Protein AF-0000000087526993 (afdb_homodimer)

pLDDT: mean 93.32, std 12.91, range [19.27, 98.94]

Sequence (686 aa):
MKPIAVTMGCPVGVGPEIILRLFENLEDKTVFPPVVLGDLAVLSRTAEQLRSQVEPVPWHLGNEIRPGTVPVMALSRLNAKALQWGKPTRETSVAMAEYIRAAVRHTQSGDFAAMVTCPISKKALNNAGVHFPGHTEMLAHLTETVHYRMMLAGPRLRVVLVTIHEPLAKISKLLTIAEIQDCIKMTAKSLRKDFSISSPRIAVAALNPHAGEQGMFGQEEIEIIQPALDQYEQGDCEAEISGPWPPDTIFYKAANGEFDAVICMYHDQGLIPFKLLHFQDGVNVTLGLPIVRTSVDHGTAYDIAGQGKANSTSLEAAWQMAAQIAKNRTGVHRHGKRYAGCLMKPIAVTMGCPVGVGPEIILRLFENLEDKTVFPPVVLGDLAVLSRTAEQLRSQVEPVPWHLGNEIRPGTVPVMALSRLNAKALQWGKPTRETSVAMAEYIRAAVRHTQSGDFAAMVTCPISKKALNNAGVHFPGHTEMLAHLTETVHYRMMLAGPRLRVVLVTIHEPLAKISKLLTIAEIQDCIKMTAKSLRKDFSISSPRIAVAALNPHAGEQGMFGQEEIEIIQPALDQYEQGDCEAEISGPWPPDTIFYKAANGEFDAVICMYHDQGLIPFKLLHFQDGVNVTLGLPIVRTSVDHGTAYDIAGQGKANSTSLEAAWQMAAQIAKNRTGVHRHGKRYAGCL

Secondary structure (DSSP, 8-state):
---EEEE---TTSSHHHHHHHHHHH--S--SS-EEEEE-HHHHHHHHHHHT-SSEEEE--TTPPPPTTEEEEEE-----GGG--TT---HHHHHHHHHHHHHHHHHHHTTSSSEEEE----HHHHHHTT---SSHHHHHHHHTT-S--EEEEE-SS-EEEESS-S--GGGHHHH--HHHHHHHHHHHHHHHHHTT--SS-EEEEE-SSGGGGGTTTT-SHIIIIIHHHHHHHHHS--SSEEEEEEPHHHHHHHHHTTS-SEEEESSHHHHHHHHHHHHTTT-EEEEES-SS-EEEESS---GGGTTTT----HHHHHHHHHHHHHHHHHHT------------/---EEEE---TTSSHHHHHHHHHHS--S--SS-EEEEE-HHHHHHHHHHHT-SSEEEE--TTPPPPTTEEEEEE-----GGG--TT---HHHHHHHHHHHHHHHHHHHTTSSSEEEE----HHHHHHTT---SSHHHHHHHHTT-S--EEEEE-SS-EEEESS-S--GGGHHHH--HHHHHHHHHHHHHHHHHTT--SS-EEEEE-SSGGGGGTTTT-SHIIIIIHHHHHHHHHS--SSEEEEEEPHHHHHHHHHTTS-SEEEESSHHHHHHHHHHHHTTT-EEEEES-SS-EEE-SS---GGGTTTT----HHHHHHHHHHHHHHHHHHT------------

Foldseek 3Di:
DAAEEEEQAQLQFCSLVLLLVLLLPDDQDDPHHYAYEAAQVSNQVLCVLLVGQAHEDEDDQPDDDDRRYHYYPHPDYDPNVPDHRLDGDLRRLVRSLVSLLVSLVCQVVVNHLFYEYEFYDQVSNVVNPNHDNDSQRSSCVSQVFDDKWKWKDDPQAIEIELEEPDDPVCLLVSAALVSLLVRQVLVLVCCCQQVVDQAFEEEEEADFAVNCVPVVGHCCSPPGVVVSVVVQVVDPHSYHYDDNDGLVCVLVCRSVPVGPHYYHSYHCSRVVSSCVVQVQAMKMWMTRGPHTYIYFPDHRPSVCGSVSPDRNNNVSNRSVSSSSSSCSNVPPPPPDDPPPDDD/DAAEEEEQAQLQFCSLVLLLVLLLPDDQDDPHHYAYEAAQVSNQVLCVLLVGQAHEDEDDQPDDDDRRYHYYPHPDYDPNVPDHHLDGDLRRLVRSLVSLLVSLVCQVVVNHLFYEYEFYDQVSNVVNPNHDNDSQRSSCVSQVFDDKWKWKDDPQAIEIELEEPDDPVCLLVSAALVSLLVRQVLVLVCCCQQVVDQAFEEEEEADFAVNCVPVVGHCCSVPGVVVSVVVQVVDPHSYHYDDNDGLVCVLVCRSVPVGPHYYHSYHCSRVVSSCVVQVQAMKMWMTRGPHTYIYFPDHRPSVCRSVSPDRNNNVSNRSVSSSSRSCSNVPPPPPPDPPPPDD

InterPro domains:
  IPR005255 PdxA family [PF04166] (33-322)
  IPR005255 PdxA family [PTHR30004] (2-330)
  IPR005255 PdxA family [TIGR00557] (3-326)
  IPR037510 4-hydroxythreonine-4-phosphate dehydrogenase [MF_00536] (1-329)

Solvent-accessible surface area (backbone atoms only — not comparable to full-atom values): 35519 Å² total; per-residue (Å²): 112,49,32,25,32,30,25,33,22,24,74,32,22,35,24,49,58,30,50,53,48,39,59,66,70,51,67,84,87,56,71,51,44,71,32,33,26,31,41,55,52,46,41,42,50,51,28,60,75,66,67,50,91,43,45,67,38,86,41,56,93,85,58,83,83,61,81,65,45,38,42,23,38,60,77,46,87,66,64,46,87,75,58,47,65,46,52,78,46,58,68,42,26,52,40,31,52,46,25,51,53,50,46,51,53,37,30,72,74,57,66,17,52,18,34,28,42,39,28,58,54,47,67,49,23,41,76,50,70,46,86,44,90,38,69,66,56,43,50,28,60,77,66,71,41,87,63,68,40,52,28,42,41,40,100,51,48,31,32,34,40,64,34,56,88,51,28,56,65,48,46,70,78,71,61,43,40,67,53,50,40,50,46,52,52,52,48,33,50,40,36,35,45,39,66,63,34,86,75,34,32,36,36,32,42,23,81,19,55,66,33,5,58,89,48,77,16,33,50,56,37,71,74,29,51,42,51,25,52,53,55,46,68,72,47,91,60,66,41,49,73,48,66,62,30,32,48,37,54,45,59,41,45,25,50,71,63,74,30,68,30,34,40,20,58,34,41,54,73,36,36,25,50,44,29,52,76,27,68,58,46,22,20,33,33,52,41,68,53,100,52,50,41,22,18,38,72,61,68,30,54,40,91,47,20,86,64,81,71,75,77,32,54,14,50,47,41,13,46,52,49,36,45,48,26,40,43,44,64,67,65,71,70,81,80,73,78,79,77,80,74,87,128,114,50,33,25,32,30,26,32,24,24,74,32,20,34,23,48,59,30,49,54,49,38,58,65,70,49,67,85,86,54,72,50,45,70,32,32,26,29,41,56,51,46,40,41,52,50,27,60,74,66,66,49,90,43,44,68,38,86,42,54,93,87,58,82,82,59,81,65,46,38,41,22,37,62,75,43,86,67,64,46,86,75,58,46,64,44,52,80,45,58,67,43,25,52,39,31,52,48,24,52,54,49,45,52,53,36,30,71,72,58,65,18,53,18,35,29,39,40,30,58,52,48,67,50,24,41,76,52,69,45,85,45,88,37,70,66,57,42,51,26,59,77,66,72,41,87,63,68,39,51,29,43,39,41,98,51,47,30,33,34,40,62,33,57,88,51,28,56,64,47,46,69,78,69,61,43,38,66,53,50,38,51,47,51,52,54,48,33,52,40,37,34,44,40,65,62,33,87,74,33,33,35,35,33,41,23,80,19,55,66,33,5,59,91,47,76,15,33,49,56,37,72,73,29,52,42,52,24,51,54,55,46,69,72,46,91,61,66,44,50,73,49,67,60,29,33,46,38,54,45,58,40,46,26,49,70,64,73,31,68,30,34,40,21,59,34,42,53,73,37,36,25,50,44,31,51,76,27,67,58,46,22,18,35,34,52,41,68,54,99,54,51,41,22,18,40,71,61,68,30,53,40,89,48,20,86,65,81,70,75,78,32,54,14,50,47,41,12,48,52,48,36,45,48,27,40,43,46,64,66,65,72,70,80,81,75,78,78,76,79,68,88,122

Organism: NCBI:txid1859131

Radius of gyration: 28.94 Å; Cα contacts (8 Å, |Δi|>4): 1510; chains: 2; bounding box: 65×83×71 Å

Nearest PDB structures (foldseek):
  1yxo-assembly1_B  TM=9.383E-01  e=2.399E-37  Pseudomonas aeruginosa
  1ps6-assembly1_A  TM=9.339E-01  e=1.338E-36  Escherichia coli
  6e85-assembly1_B  TM=8.993E-01  e=4.379E-36  Klebsiella pneumoniae subsp. pneumoniae
  2hi1-assembly1_B  TM=9.091E-01  e=1.350E-35  Salmonella enterica subsp. enterica serovar Typhimurium str. LT2
  2hi1-assembly1_A  TM=9.125E-01  e=1.628E-34  Salmonella enterica subsp. enterica serovar Typhimurium str. LT2

Structure (mmCIF, N/CA/C/O backbone):
data_AF-0000000087526993-model_v1
#
loop_
_entity.id
_entity.type
_entity.pdbx_description
1 polymer '4-hydroxythreonine-4-phosphate dehydrogenase'
#
loop_
_atom_site.group_PDB
_atom_site.id
_atom_site.type_symbol
_atom_site.label_atom_id
_atom_site.label_alt_id
_atom_site.label_comp_id
_atom_site.label_asym_id
_atom_site.label_entity_id
_atom_site.label_seq_id
_atom_site.pdbx_PDB_ins_code
_atom_site.Cartn_x
_atom_site.Cartn_y
_atom_site.Cartn_z
_atom_site.occupancy
_atom_site.B_iso_or_equiv
_atom_site.auth_seq_id
_atom_site.auth_comp_id
_atom_site.auth_asym_id
_atom_site.auth_atom_id
_atom_site.pdbx_PDB_model_num
ATOM 1 N N . MET A 1 1 ? 11.656 -25 -28.328 1 79.94 1 MET A N 1
ATOM 2 C CA . MET A 1 1 ? 11.758 -24.938 -26.875 1 79.94 1 MET A CA 1
ATOM 3 C C . MET A 1 1 ? 10.617 -25.719 -26.219 1 79.94 1 MET A C 1
ATOM 5 O O . MET A 1 1 ? 9.617 -26.031 -26.859 1 79.94 1 MET A O 1
ATOM 9 N N . LYS A 1 2 ? 10.805 -26.188 -25 1 91.75 2 LYS A N 1
ATOM 10 C CA . LYS A 1 2 ? 9.852 -27.016 -24.266 1 91.75 2 LYS A CA 1
ATOM 11 C C . LYS A 1 2 ? 8.617 -26.219 -23.875 1 91.75 2 LYS A C 1
ATOM 13 O O . LYS A 1 2 ? 8.711 -25.016 -23.594 1 91.75 2 LYS A O 1
ATOM 18 N N . PRO A 1 3 ? 7.484 -26.875 -23.922 1 96.69 3 PRO A N 1
ATOM 19 C CA . PRO A 1 3 ? 6.254 -26.172 -23.547 1 96.69 3 PRO A CA 1
ATOM 20 C C . PRO A 1 3 ? 6.195 -25.828 -22.062 1 96.69 3 PRO A C 1
ATOM 22 O O . PRO A 1 3 ? 7.07 -26.234 -21.297 1 96.69 3 PRO A O 1
ATOM 25 N N . ILE A 1 4 ? 5.234 -24.984 -21.719 1 97.94 4 ILE A N 1
ATOM 26 C CA . ILE A 1 4 ? 4.949 -24.625 -20.328 1 97.94 4 ILE A CA 1
ATOM 27 C C . ILE A 1 4 ? 3.678 -25.328 -19.875 1 97.94 4 ILE A C 1
ATOM 29 O O . ILE A 1 4 ? 2.652 -25.297 -20.562 1 97.94 4 ILE A O 1
ATOM 33 N N . ALA A 1 5 ? 3.795 -26 -18.766 1 98.75 5 ALA A N 1
ATOM 34 C CA . ALA A 1 5 ? 2.643 -26.688 -18.188 1 98.75 5 ALA A CA 1
ATOM 35 C C . ALA A 1 5 ? 1.713 -25.703 -17.484 1 98.75 5 ALA A C 1
ATOM 37 O O . ALA A 1 5 ? 2.15 -24.922 -16.625 1 98.75 5 ALA A O 1
ATOM 38 N N . VAL A 1 6 ? 0.437 -25.719 -17.844 1 98.81 6 VAL A N 1
ATOM 39 C CA . VAL A 1 6 ? -0.592 -24.953 -17.156 1 98.81 6 VAL A CA 1
ATOM 40 C C . VAL A 1 6 ? -1.553 -25.891 -16.438 1 98.81 6 VAL A C 1
ATOM 42 O O . VAL A 1 6 ? -2.322 -26.609 -17.078 1 98.81 6 VAL A O 1
ATOM 45 N N . THR A 1 7 ? -1.487 -25.875 -15.133 1 98.75 7 THR A N 1
ATOM 46 C CA . THR A 1 7 ? -2.43 -26.734 -14.414 1 98.75 7 THR A CA 1
ATOM 47 C C . THR A 1 7 ? -3.809 -26.078 -14.352 1 98.75 7 THR A C 1
ATOM 49 O O . THR A 1 7 ? -3.922 -24.875 -14.078 1 98.75 7 THR A O 1
ATOM 52 N N . MET A 1 8 ? -4.773 -26.844 -14.594 1 98.5 8 MET A N 1
ATOM 53 C CA . MET A 1 8 ? -6.137 -26.344 -14.758 1 98.5 8 MET A CA 1
ATOM 54 C C . MET A 1 8 ? -6.684 -25.812 -13.438 1 98.5 8 MET A C 1
ATOM 56 O O . MET A 1 8 ? -7.582 -24.969 -13.43 1 98.5 8 MET A O 1
ATOM 60 N N . GLY A 1 9 ? -6.164 -26.25 -12.312 1 97.81 9 GLY A N 1
ATOM 61 C CA . GLY A 1 9 ? -6.75 -25.906 -11.023 1 97.81 9 GLY A CA 1
ATOM 62 C C . GLY A 1 9 ? -8.031 -26.656 -10.734 1 97.81 9 GLY A C 1
ATOM 63 O O . GLY A 1 9 ? -8.172 -27.828 -11.109 1 97.81 9 GLY A O 1
ATOM 64 N N . CYS A 1 10 ? -8.859 -26 -10.039 1 97.88 10 CYS A N 1
ATOM 65 C CA . CYS A 1 10 ? -10.133 -26.641 -9.711 1 97.88 10 CYS A CA 1
ATOM 66 C C . CYS A 1 10 ? -11.023 -26.75 -10.945 1 97.88 10 CYS A C 1
ATOM 68 O O . CYS A 1 10 ? -11.359 -25.734 -11.555 1 97.88 10 CYS A O 1
ATOM 70 N N . PRO A 1 11 ? -11.516 -27.922 -11.203 1 98.38 11 PRO A N 1
ATOM 71 C CA . PRO A 1 11 ? -12.328 -28.125 -12.406 1 98.38 11 PRO A CA 1
ATOM 72 C C . PRO A 1 11 ? -13.625 -27.312 -12.375 1 98.38 11 PRO A C 1
ATOM 74 O O . PRO A 1 11 ? -14.211 -27.047 -13.43 1 98.38 11 PRO A O 1
ATOM 77 N N . VAL A 1 12 ? -14.07 -26.984 -11.203 1 98.31 12 VAL A N 1
ATOM 78 C CA . VAL A 1 12 ? -15.367 -26.297 -11.109 1 98.31 12 VAL A CA 1
ATOM 79 C C . VAL A 1 12 ? -15.156 -24.844 -10.688 1 98.31 12 VAL A C 1
ATOM 81 O O . VAL A 1 12 ? -16.094 -24.188 -10.242 1 98.31 12 VAL A O 1
ATOM 84 N N . GLY A 1 13 ? -13.906 -24.391 -10.781 1 98.06 13 GLY A N 1
ATOM 85 C CA . GLY A 1 13 ? -13.594 -22.984 -10.594 1 98.06 13 GLY A CA 1
ATOM 86 C C . GLY A 1 13 ? -13.453 -22.234 -11.898 1 98.06 13 GLY A C 1
ATOM 87 O O . GLY A 1 13 ? -13.93 -22.688 -12.938 1 98.06 13 GLY A O 1
ATOM 88 N N . VAL A 1 14 ? -12.758 -21.062 -11.812 1 98.06 14 VAL A N 1
ATOM 89 C CA . VAL A 1 14 ? -12.641 -20.219 -12.992 1 98.06 14 VAL A CA 1
ATOM 90 C C . VAL A 1 14 ? -11.508 -20.719 -13.875 1 98.06 14 VAL A C 1
ATOM 92 O O . VAL A 1 14 ? -11.344 -20.266 -15.008 1 98.06 14 VAL A O 1
ATOM 95 N N . GLY A 1 15 ? -10.734 -21.656 -13.453 1 98.25 15 GLY A N 1
ATOM 96 C CA . GLY A 1 15 ? -9.578 -22.172 -14.164 1 98.25 15 GLY A CA 1
ATOM 97 C C . GLY A 1 15 ? -9.875 -22.516 -15.609 1 98.25 15 GLY A C 1
ATOM 98 O O . GLY A 1 15 ? -9.25 -21.969 -16.531 1 98.25 15 GLY A O 1
ATOM 99 N N . PRO A 1 16 ? -10.859 -23.344 -15.844 1 98.5 16 PRO A N 1
ATOM 100 C CA . PRO A 1 16 ? -11.211 -23.719 -17.219 1 98.5 16 PRO A CA 1
ATOM 101 C C . PRO A 1 16 ? -11.516 -22.516 -18.094 1 98.5 16 PRO A C 1
ATOM 103 O O . PRO A 1 16 ? -11.055 -22.453 -19.25 1 98.5 16 PRO A O 1
ATOM 106 N N . GLU A 1 17 ? -12.172 -21.578 -17.562 1 98.31 17 GLU A N 1
ATOM 107 C CA . GLU A 1 17 ? -12.562 -20.406 -18.328 1 98.31 17 GLU A CA 1
ATOM 108 C C . GLU A 1 17 ? -11.352 -19.562 -18.703 1 98.31 17 GLU A C 1
ATOM 110 O O . GLU A 1 17 ? -11.172 -19.203 -19.875 1 98.31 17 GLU A O 1
ATOM 115 N N . ILE A 1 18 ? -10.484 -19.281 -17.734 1 98.12 18 ILE A N 1
ATOM 116 C CA . ILE A 1 18 ? -9.375 -18.359 -18 1 98.12 18 ILE A CA 1
ATOM 117 C C . ILE A 1 18 ? -8.328 -19.047 -18.875 1 98.12 18 ILE A C 1
ATOM 119 O O . ILE A 1 18 ? -7.629 -18.391 -19.641 1 98.12 18 ILE A O 1
ATOM 123 N N . ILE A 1 19 ? -8.297 -20.297 -18.859 1 98.5 19 ILE A N 1
ATOM 124 C CA . ILE A 1 19 ? -7.395 -21.047 -19.734 1 98.5 19 ILE A CA 1
ATOM 125 C C . ILE A 1 19 ? -7.844 -20.891 -21.188 1 98.5 19 ILE A C 1
ATOM 127 O O . ILE A 1 19 ? -7.027 -20.609 -22.062 1 98.5 19 ILE A O 1
ATOM 131 N N . LEU A 1 20 ? -9.133 -21.109 -21.422 1 98.06 20 LEU A N 1
ATOM 132 C CA . LEU A 1 20 ? -9.641 -20.953 -22.766 1 98.06 20 LEU A CA 1
ATOM 133 C C . LEU A 1 20 ? -9.352 -19.547 -23.297 1 98.06 20 LEU A C 1
ATOM 135 O O . LEU A 1 20 ? -8.906 -19.391 -24.438 1 98.06 20 LEU A O 1
ATOM 139 N N . ARG A 1 21 ? -9.508 -18.609 -22.438 1 97.56 21 ARG A N 1
ATOM 140 C CA . ARG A 1 21 ? -9.258 -17.234 -22.828 1 97.56 21 ARG A CA 1
ATOM 141 C C . ARG A 1 21 ? -7.781 -17 -23.125 1 97.56 21 ARG A C 1
ATOM 143 O O . ARG A 1 21 ? -7.434 -16.266 -24.047 1 97.56 21 ARG A O 1
ATOM 150 N N . LEU A 1 22 ? -6.934 -17.578 -22.281 1 97.12 22 LEU A N 1
ATOM 151 C CA . LEU A 1 22 ? -5.5 -17.516 -22.547 1 97.12 22 LEU A CA 1
ATOM 152 C C . LEU A 1 22 ? -5.188 -17.984 -23.969 1 97.12 22 LEU A C 1
ATOM 154 O O . LEU A 1 22 ? -4.492 -17.297 -24.703 1 97.12 22 LEU A O 1
ATOM 158 N N . PHE A 1 23 ? -5.734 -19.047 -24.406 1 96.94 23 PHE A N 1
ATOM 159 C CA . PHE A 1 23 ? -5.438 -19.641 -25.703 1 96.94 23 PHE A CA 1
ATOM 160 C C . PHE A 1 23 ? -6.066 -18.828 -26.828 1 96.94 23 PHE A C 1
ATOM 162 O O . PHE A 1 23 ? -5.535 -18.781 -27.938 1 96.94 23 PHE A O 1
ATOM 169 N N . GLU A 1 24 ? -7.191 -18.234 -26.531 1 95.81 24 GLU A N 1
ATOM 170 C CA . GLU A 1 24 ? -7.816 -17.375 -27.516 1 95.81 24 GLU A CA 1
ATOM 171 C C . GLU A 1 24 ? -6.938 -16.156 -27.812 1 95.81 24 GLU A C 1
ATOM 173 O O . GLU A 1 24 ? -6.945 -15.633 -28.938 1 95.81 24 GLU A O 1
ATOM 178 N N . ASN A 1 25 ? -6.223 -15.75 -26.812 1 93.5 25 ASN A N 1
ATOM 179 C CA . ASN A 1 25 ? -5.434 -14.531 -26.922 1 93.5 25 ASN A CA 1
ATOM 180 C C . ASN A 1 25 ? -3.986 -14.836 -27.297 1 93.5 25 ASN A C 1
ATOM 182 O O . ASN A 1 25 ? -3.184 -13.914 -27.484 1 93.5 25 ASN A O 1
ATOM 186 N N . LEU A 1 26 ? -3.668 -16.062 -27.406 1 90.62 26 LEU A N 1
ATOM 187 C CA . LEU A 1 26 ? -2.299 -16.484 -27.688 1 90.62 26 LEU A CA 1
ATOM 188 C C . LEU A 1 26 ? -1.948 -16.219 -29.156 1 90.62 26 LEU A C 1
ATOM 190 O O . LEU A 1 26 ? -2.764 -16.469 -30.047 1 90.62 26 LEU A O 1
ATOM 194 N N . GLU A 1 27 ? -0.757 -15.688 -29.328 1 81.69 27 GLU A N 1
ATOM 195 C CA . GLU A 1 27 ? -0.255 -15.562 -30.688 1 81.69 27 GLU A CA 1
ATOM 196 C C . GLU A 1 27 ? 0.168 -16.922 -31.25 1 81.69 27 GLU A C 1
ATOM 198 O O . GLU A 1 27 ? 0.613 -17.797 -30.5 1 81.69 27 GLU A O 1
ATOM 203 N N . ASP A 1 28 ? 0.085 -17.141 -32.531 1 72.31 28 ASP A N 1
ATOM 204 C CA . ASP A 1 28 ? 0.332 -18.406 -33.219 1 72.31 28 ASP A CA 1
ATOM 205 C C . ASP A 1 28 ? 1.771 -18.875 -33 1 72.31 28 ASP A C 1
ATOM 207 O O . ASP A 1 28 ? 2.016 -20.062 -32.75 1 72.31 28 ASP A O 1
ATOM 211 N N . LYS A 1 29 ? 2.719 -17.969 -33.031 1 74.5 29 LYS A N 1
ATOM 212 C CA . LYS A 1 29 ? 4.105 -18.406 -32.906 1 74.5 29 LYS A CA 1
ATOM 213 C C . LYS A 1 29 ? 4.695 -18.016 -31.562 1 74.5 29 LYS A C 1
ATOM 215 O O . LYS A 1 29 ? 5.008 -16.844 -31.344 1 74.5 29 LYS A O 1
ATOM 220 N N . THR A 1 30 ? 4.461 -19 -30.609 1 81.12 30 THR A N 1
ATOM 221 C CA . THR A 1 30 ? 5.09 -18.75 -29.312 1 81.12 30 THR A CA 1
ATOM 222 C C . THR A 1 30 ? 6.227 -19.734 -29.062 1 81.12 30 THR A C 1
ATOM 224 O O . THR A 1 30 ? 6.145 -20.906 -29.469 1 81.12 30 THR A O 1
ATOM 227 N N . VAL A 1 31 ? 7.301 -19.234 -28.469 1 84.81 31 VAL A N 1
ATOM 228 C CA . VAL A 1 31 ? 8.5 -20.031 -28.219 1 84.81 31 VAL A CA 1
ATOM 229 C C . VAL A 1 31 ? 8.227 -21.062 -27.125 1 84.81 31 VAL A C 1
ATOM 231 O O . VAL A 1 31 ? 8.75 -22.172 -27.172 1 84.81 31 VAL A O 1
ATOM 234 N N . PHE A 1 32 ? 7.324 -20.688 -26.203 1 93.06 32 PHE A N 1
ATOM 235 C CA . PHE A 1 32 ? 6.961 -21.562 -25.094 1 93.06 32 PHE A CA 1
ATOM 236 C C . PHE A 1 32 ? 5.457 -21.812 -25.062 1 93.06 32 PHE A C 1
ATOM 238 O O . PHE A 1 32 ? 4.75 -21.234 -24.234 1 93.06 32 PHE A O 1
ATOM 245 N N . PRO A 1 33 ? 4.941 -22.688 -25.906 1 95.31 33 PRO A N 1
ATOM 246 C CA . PRO A 1 33 ? 3.49 -22.891 -25.938 1 95.31 33 PRO A CA 1
ATOM 247 C C . PRO A 1 33 ? 2.957 -23.516 -24.641 1 95.31 33 PRO A C 1
ATOM 249 O O . PRO A 1 33 ? 3.611 -24.375 -24.047 1 95.31 33 PRO A O 1
ATOM 252 N N . PRO A 1 34 ? 1.787 -23.062 -24.25 1 97.44 34 PRO A N 1
ATOM 253 C CA . PRO A 1 34 ? 1.174 -23.672 -23.062 1 97.44 34 PRO A CA 1
ATOM 254 C C . PRO A 1 34 ? 0.505 -25.016 -23.359 1 97.44 34 PRO A C 1
ATOM 256 O O . PRO A 1 34 ? -0.069 -25.188 -24.438 1 97.44 34 PRO A O 1
ATOM 259 N N . VAL A 1 35 ? 0.651 -25.906 -22.469 1 98.25 35 VAL A N 1
ATOM 260 C CA . VAL A 1 35 ? -0.072 -27.172 -22.469 1 98.25 35 VAL A CA 1
ATOM 261 C C . VAL A 1 35 ? -0.827 -27.328 -21.141 1 98.25 35 VAL A C 1
ATOM 263 O O . VAL A 1 35 ? -0.255 -27.141 -20.062 1 98.25 35 VAL A O 1
ATOM 266 N N . VAL A 1 36 ? -2.092 -27.688 -21.297 1 98.81 36 VAL A N 1
ATOM 267 C CA . VAL A 1 36 ? -2.924 -27.766 -20.109 1 98.81 36 VAL A CA 1
ATOM 268 C C . VAL A 1 36 ? -2.828 -29.172 -19.5 1 98.81 36 VAL A C 1
ATOM 270 O O . VAL A 1 36 ? -2.949 -30.172 -20.219 1 98.81 36 VAL A O 1
ATOM 273 N N . LEU A 1 37 ? -2.457 -29.234 -18.281 1 98.88 37 LEU A N 1
ATOM 274 C CA . LEU A 1 37 ? -2.639 -30.453 -17.484 1 98.88 37 LEU A CA 1
ATOM 275 C C . LEU A 1 37 ? -3.955 -30.406 -16.719 1 98.88 37 LEU A C 1
ATOM 277 O O . LEU A 1 37 ? -4.102 -29.641 -15.773 1 98.88 37 LEU A O 1
ATOM 281 N N . GLY A 1 38 ? -4.906 -31.156 -17.172 1 98.75 38 GLY A N 1
ATOM 282 C CA . GLY A 1 38 ? -6.25 -31.047 -16.625 1 98.75 38 GLY A CA 1
ATOM 283 C C . GLY A 1 38 ? -7.199 -32.125 -17.141 1 98.75 38 GLY A C 1
ATOM 284 O O . GLY A 1 38 ? -6.824 -33.281 -17.25 1 98.75 38 GLY A O 1
ATOM 285 N N . ASP A 1 39 ? -8.453 -31.688 -17.312 1 98.81 39 ASP A N 1
ATOM 286 C CA . ASP A 1 39 ? -9.516 -32.594 -17.75 1 98.81 39 ASP A CA 1
ATOM 287 C C . ASP A 1 39 ? -10.109 -32.156 -19.078 1 98.81 39 ASP A C 1
ATOM 289 O O . ASP A 1 39 ? -10.648 -31.047 -19.188 1 98.81 39 ASP A O 1
ATOM 293 N N . LEU A 1 40 ? -10.047 -33.094 -20.016 1 98.62 40 LEU A N 1
ATOM 294 C CA . LEU A 1 40 ? -10.469 -32.75 -21.375 1 98.62 40 LEU A CA 1
ATOM 295 C C . LEU A 1 40 ? -11.969 -32.5 -21.422 1 98.62 40 LEU A C 1
ATOM 297 O O . LEU A 1 40 ? -12.414 -31.547 -22.078 1 98.62 40 LEU A O 1
ATOM 301 N N . ALA A 1 41 ? -12.734 -33.25 -20.734 1 98.56 41 ALA A N 1
ATOM 302 C CA . ALA A 1 41 ? -14.195 -33.125 -20.781 1 98.56 41 ALA A CA 1
ATOM 303 C C . ALA A 1 41 ? -14.648 -31.812 -20.156 1 98.56 41 ALA A C 1
ATOM 305 O O . ALA A 1 41 ? -15.555 -31.156 -20.688 1 98.56 41 ALA A O 1
ATOM 306 N N . VAL A 1 42 ? -14 -31.469 -19.125 1 98.62 42 VAL A N 1
ATOM 307 C CA . VAL A 1 42 ? -14.359 -30.219 -18.453 1 98.62 42 VAL A CA 1
ATOM 308 C C . VAL A 1 42 ? -14.039 -29.031 -19.344 1 98.62 42 VAL A C 1
ATOM 310 O O . VAL A 1 42 ? -14.859 -28.125 -19.5 1 98.62 42 VAL A O 1
ATOM 313 N N . LEU A 1 43 ? -12.898 -29.016 -19.953 1 98.69 43 LEU A N 1
ATOM 314 C CA . LEU A 1 43 ? -12.516 -27.922 -20.844 1 98.69 43 LEU A CA 1
ATOM 315 C C . LEU A 1 43 ? -13.422 -27.875 -22.062 1 98.69 43 LEU A C 1
ATOM 317 O O . LEU A 1 43 ? -13.805 -26.781 -22.5 1 98.69 43 LEU A O 1
ATOM 321 N N . SER A 1 44 ? -13.812 -29 -22.578 1 98.25 44 SER A N 1
ATOM 322 C CA . SER A 1 44 ? -14.695 -29.047 -23.734 1 98.25 44 SER A CA 1
ATOM 323 C C . SER A 1 44 ? -16.078 -28.5 -23.406 1 98.25 44 SER A C 1
ATOM 325 O O . SER A 1 44 ? -16.656 -27.734 -24.172 1 98.25 44 SER A O 1
ATOM 327 N N . ARG A 1 45 ? -16.531 -28.891 -22.297 1 97.88 45 ARG A N 1
ATOM 328 C CA . ARG A 1 45 ? -17.812 -28.359 -21.859 1 97.88 45 ARG A CA 1
ATOM 329 C C . ARG A 1 45 ? -17.766 -26.844 -21.719 1 97.88 45 ARG A C 1
ATOM 331 O O . ARG A 1 45 ? -18.688 -26.141 -22.141 1 97.88 45 ARG A O 1
ATOM 338 N N . THR A 1 46 ? -16.719 -26.422 -21.094 1 98.12 46 THR A N 1
ATOM 339 C CA . THR A 1 46 ? -16.547 -24.984 -20.891 1 98.12 46 THR A CA 1
ATOM 340 C C . THR A 1 46 ? -16.453 -24.25 -22.219 1 98.12 46 THR A C 1
ATOM 342 O O . THR A 1 46 ? -17.062 -23.188 -22.391 1 98.12 46 THR A O 1
ATOM 345 N N . ALA A 1 47 ? -15.75 -24.781 -23.172 1 98 47 ALA A N 1
ATOM 346 C CA . ALA A 1 47 ? -15.609 -24.203 -24.5 1 98 47 ALA A CA 1
ATOM 347 C C . ALA A 1 47 ? -16.969 -24.078 -25.188 1 98 47 ALA A C 1
ATOM 349 O O . ALA A 1 47 ? -17.266 -23.047 -25.812 1 98 47 ALA A O 1
ATOM 350 N N . GLU A 1 48 ? -17.734 -25.078 -25.031 1 97.19 48 GLU A N 1
ATOM 351 C CA . GLU A 1 48 ? -19.062 -25.078 -25.625 1 97.19 48 GLU A CA 1
ATOM 352 C C . GLU A 1 48 ? -19.953 -24.016 -24.984 1 97.19 48 GLU A C 1
ATOM 354 O O . GLU A 1 48 ? -20.625 -23.25 -25.688 1 97.19 48 GLU A O 1
ATOM 359 N N . GLN A 1 49 ? -19.906 -23.969 -23.766 1 96.44 49 GLN A N 1
ATOM 360 C CA . GLN A 1 49 ? -20.734 -23.047 -23.016 1 96.44 49 GLN A CA 1
ATOM 361 C C . GLN A 1 49 ? -20.375 -21.594 -23.328 1 96.44 49 GLN A C 1
ATOM 363 O O . GLN A 1 49 ? -21.266 -20.734 -23.422 1 96.44 49 GLN A O 1
ATOM 368 N N . LEU A 1 50 ? -19.141 -21.391 -23.516 1 96.44 50 LEU A N 1
ATOM 369 C CA . LEU A 1 50 ? -18.672 -20.016 -23.719 1 96.44 50 LEU A CA 1
ATOM 370 C C . LEU A 1 50 ? -18.594 -19.703 -25.219 1 96.44 50 LEU A C 1
ATOM 372 O O . LEU A 1 50 ? -18.234 -18.578 -25.594 1 96.44 50 LEU A O 1
ATOM 376 N N . ARG A 1 51 ? -18.906 -20.625 -26.047 1 96.69 51 ARG A N 1
ATOM 377 C CA . ARG A 1 51 ? -18.766 -20.469 -27.5 1 96.69 51 ARG A CA 1
ATOM 378 C C . ARG A 1 51 ? -17.344 -20.047 -27.859 1 96.69 51 ARG A C 1
ATOM 380 O O . ARG A 1 51 ? -17.156 -19.078 -28.609 1 96.69 51 ARG A O 1
ATOM 387 N N . SER A 1 52 ? -16.422 -20.828 -27.312 1 96.5 52 SER A N 1
ATOM 388 C CA . SER A 1 52 ? -15.016 -20.516 -27.5 1 96.5 52 SER A CA 1
ATOM 389 C C . SER A 1 52 ? -14.586 -20.734 -28.953 1 96.5 52 SER A C 1
ATOM 391 O O . SER A 1 52 ? -15.109 -21.625 -29.625 1 96.5 52 SER A O 1
ATOM 393 N N . GLN A 1 53 ? -13.531 -19.984 -29.328 1 95.31 53 GLN A N 1
ATOM 394 C CA . GLN A 1 53 ? -12.984 -20.094 -30.688 1 95.31 53 GLN A CA 1
ATOM 395 C C . GLN A 1 53 ? -11.875 -21.141 -30.734 1 95.31 53 GLN A C 1
ATOM 397 O O . GLN A 1 53 ? -11.391 -21.484 -31.828 1 95.31 53 GLN A O 1
ATOM 402 N N . VAL A 1 54 ? -11.516 -21.594 -29.594 1 96.69 54 VAL A N 1
ATOM 403 C CA . VAL A 1 54 ? -10.461 -22.594 -29.531 1 96.69 54 VAL A CA 1
ATOM 404 C C . VAL A 1 54 ? -11.047 -23.922 -29.047 1 96.69 54 VAL A C 1
ATOM 406 O O . VAL A 1 54 ? -12.047 -23.953 -28.344 1 96.69 54 VAL A O 1
ATOM 409 N N . GLU A 1 55 ? -10.352 -24.984 -29.438 1 96.88 55 GLU A N 1
ATOM 410 C CA . GLU A 1 55 ? -10.883 -26.312 -29.141 1 96.88 55 GLU A CA 1
ATOM 411 C C . GLU A 1 55 ? -9.898 -27.141 -28.312 1 96.88 55 GLU A C 1
ATOM 413 O O . GLU A 1 55 ? -8.758 -27.328 -28.719 1 96.88 55 GLU A O 1
ATOM 418 N N . PRO A 1 56 ? -10.367 -27.625 -27.156 1 98.5 56 PRO A N 1
ATOM 419 C CA . PRO A 1 56 ? -9.523 -28.562 -26.406 1 98.5 56 PRO A CA 1
ATOM 420 C C . PRO A 1 56 ? -9.312 -29.891 -27.141 1 98.5 56 PRO A C 1
ATOM 422 O O . PRO A 1 56 ? -10.273 -30.469 -27.656 1 98.5 56 PRO A O 1
ATOM 425 N N . VAL A 1 57 ? -8.039 -30.312 -27.234 1 98.44 57 VAL A N 1
ATOM 426 C CA . VAL A 1 57 ? -7.707 -31.562 -27.891 1 98.44 57 VAL A CA 1
ATOM 427 C C . VAL A 1 57 ? -6.73 -32.375 -27.031 1 98.44 57 VAL A C 1
ATOM 429 O O . VAL A 1 57 ? -5.934 -31.781 -26.297 1 98.44 57 VAL A O 1
ATOM 432 N N . PRO A 1 58 ? -6.816 -33.656 -27.141 1 98 58 PRO A N 1
ATOM 433 C CA . PRO A 1 58 ? -5.832 -34.469 -26.406 1 98 58 PRO A CA 1
ATOM 434 C C . PRO A 1 58 ? -4.402 -34.219 -26.875 1 98 58 PRO A C 1
ATOM 436 O O . PRO A 1 58 ? -4.164 -34.031 -28.062 1 98 58 PRO A O 1
ATOM 439 N N . TRP A 1 59 ? -3.521 -34.188 -25.953 1 97.75 59 TRP A N 1
ATOM 440 C CA . TRP A 1 59 ? -2.104 -34 -26.234 1 97.75 59 TRP A CA 1
ATOM 441 C C . TRP A 1 59 ? -1.244 -34.875 -25.359 1 97.75 59 TRP A C 1
ATOM 443 O O . TRP A 1 59 ? -1.547 -35.094 -24.172 1 97.75 59 TRP A O 1
ATOM 453 N N . HIS A 1 60 ? -0.213 -35.469 -25.922 1 96.75 60 HIS A N 1
ATOM 454 C CA . HIS A 1 60 ? 0.805 -36.25 -25.219 1 96.75 60 HIS A CA 1
ATOM 455 C C . HIS A 1 60 ? 2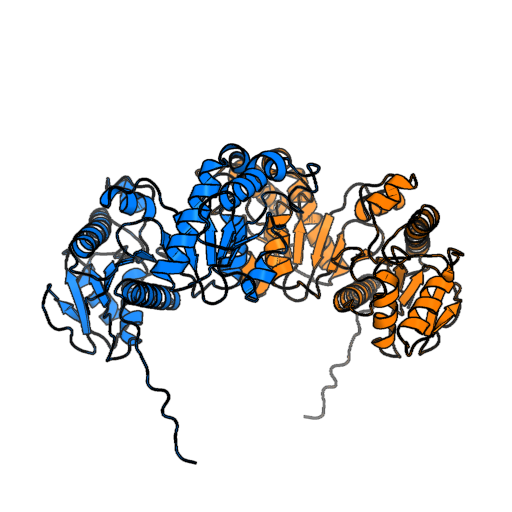.199 -35.688 -25.469 1 96.75 60 HIS A C 1
ATOM 457 O O . HIS A 1 60 ? 2.41 -34.969 -26.453 1 96.75 60 HIS A O 1
ATOM 463 N N . LEU A 1 61 ? 3.076 -36.031 -24.531 1 95.56 61 LEU A N 1
ATOM 464 C CA . LEU A 1 61 ? 4.453 -35.562 -24.688 1 95.56 61 LEU A CA 1
ATOM 465 C C . LEU A 1 61 ? 4.992 -35.938 -26.078 1 95.56 61 LEU A C 1
ATOM 467 O O . LEU A 1 61 ? 4.848 -37.062 -26.531 1 95.56 61 LEU A O 1
ATOM 471 N N . GLY A 1 62 ? 5.484 -34.969 -26.75 1 91.38 62 GLY A N 1
ATOM 472 C CA . GLY A 1 62 ? 6.082 -35.219 -28.062 1 91.38 62 GLY A CA 1
ATOM 473 C C . GLY A 1 62 ? 5.164 -34.844 -29.219 1 91.38 62 GLY A C 1
ATOM 474 O O . GLY A 1 62 ? 5.617 -34.688 -30.344 1 91.38 62 GLY A O 1
ATOM 475 N N . ASN A 1 63 ? 3.898 -34.688 -28.953 1 93.56 63 ASN A N 1
ATOM 476 C CA . ASN A 1 63 ? 2.961 -34.281 -30 1 93.56 63 ASN A CA 1
ATOM 477 C C . ASN A 1 63 ? 3.203 -32.844 -30.453 1 93.56 63 ASN A C 1
ATOM 479 O O . ASN A 1 63 ? 3.65 -32.031 -29.672 1 93.56 63 ASN A O 1
ATOM 483 N N . GLU A 1 64 ? 2.881 -32.594 -31.656 1 92 64 GLU A N 1
ATOM 484 C CA . GLU A 1 64 ? 2.865 -31.219 -32.156 1 92 64 GLU A CA 1
ATOM 485 C C . GLU A 1 64 ? 1.654 -30.469 -31.609 1 92 64 GLU A C 1
ATOM 487 O O . GLU A 1 64 ? 0.584 -31.047 -31.422 1 92 64 GLU A O 1
ATOM 492 N N . ILE A 1 65 ? 1.896 -29.281 -31.359 1 92.19 65 ILE A N 1
ATOM 493 C CA . ILE A 1 65 ? 0.807 -28.422 -30.906 1 92.19 65 ILE A CA 1
ATOM 494 C C . ILE A 1 65 ? 0.231 -27.641 -32.094 1 92.19 65 ILE A C 1
ATOM 496 O O . ILE A 1 65 ? 0.934 -26.859 -32.719 1 92.19 65 ILE A O 1
ATOM 500 N N . ARG A 1 66 ? -1.028 -27.859 -32.312 1 89.75 66 ARG A N 1
ATOM 501 C CA . ARG A 1 66 ? -1.685 -27.234 -33.469 1 89.75 66 ARG A CA 1
ATOM 502 C C . ARG A 1 66 ? -2.238 -25.859 -33.094 1 89.75 66 ARG A C 1
ATOM 504 O O . ARG A 1 66 ? -2.805 -25.672 -32 1 89.75 66 ARG A O 1
ATOM 511 N N . PRO A 1 67 ? -2.084 -24.938 -34.031 1 87.75 67 PRO A N 1
ATOM 512 C CA . PRO A 1 67 ? -2.697 -23.625 -33.812 1 87.75 67 PRO A CA 1
ATOM 513 C C . PRO A 1 67 ? -4.215 -23.703 -33.625 1 87.75 67 PRO A C 1
ATOM 515 O O . PRO A 1 67 ? -4.867 -24.531 -34.281 1 87.75 67 PRO A O 1
ATOM 518 N N . GLY A 1 68 ? -4.742 -22.859 -32.75 1 89.75 68 GLY A N 1
ATOM 519 C CA . GLY A 1 68 ? -6.184 -22.781 -32.562 1 89.75 68 GLY A CA 1
ATOM 520 C C . GLY A 1 68 ? -6.719 -23.875 -31.656 1 89.75 68 GLY A C 1
ATOM 521 O O . GLY A 1 68 ? -7.934 -23.969 -31.453 1 89.75 68 GLY A O 1
ATOM 522 N N . THR A 1 69 ? -5.848 -24.641 -31.141 1 95.38 69 THR A N 1
ATOM 523 C CA . THR A 1 69 ? -6.27 -25.703 -30.25 1 95.38 69 THR A CA 1
ATOM 524 C C . THR A 1 69 ? -5.727 -25.469 -28.844 1 95.38 69 THR A C 1
ATOM 526 O O . THR A 1 69 ? -4.82 -24.656 -28.641 1 95.38 69 THR A O 1
ATOM 529 N N . VAL A 1 70 ? -6.355 -26.141 -27.938 1 98 70 VAL A N 1
ATOM 530 C CA . VAL A 1 70 ? -5.898 -26.203 -26.547 1 98 70 VAL A CA 1
ATOM 531 C C . VAL A 1 70 ? -5.371 -27.609 -26.25 1 98 70 VAL A C 1
ATOM 533 O O . VAL A 1 70 ? -6.152 -28.516 -25.953 1 98 70 VAL A O 1
ATOM 536 N N . PRO A 1 71 ? -4.051 -27.734 -26.375 1 98.19 71 PRO A N 1
ATOM 537 C CA . PRO A 1 71 ? -3.516 -29.062 -26.047 1 98.19 71 PRO A CA 1
ATOM 538 C C . PRO A 1 71 ? -3.693 -29.422 -24.578 1 98.19 71 PRO A C 1
ATOM 540 O O . PRO A 1 71 ? -3.33 -28.641 -23.703 1 98.19 71 PRO A O 1
ATOM 543 N N . VAL A 1 72 ? -4.258 -30.656 -24.328 1 98.75 72 VAL A N 1
ATOM 544 C CA . VAL A 1 72 ? -4.582 -31.062 -22.969 1 98.75 72 VAL A CA 1
ATOM 545 C C . VAL A 1 72 ? -3.945 -32.438 -22.656 1 98.75 72 VAL A C 1
ATOM 547 O O . VAL A 1 72 ? -4.234 -33.406 -23.344 1 98.75 72 VAL A O 1
ATOM 550 N N . MET A 1 73 ? -3.012 -32.406 -21.781 1 98.62 73 MET A N 1
ATOM 551 C CA . MET A 1 73 ? -2.648 -33.656 -21.125 1 98.62 73 MET A CA 1
ATOM 552 C C . MET A 1 73 ? -3.705 -34.062 -20.109 1 98.62 73 MET A C 1
ATOM 554 O O . MET A 1 73 ? -3.74 -33.531 -19 1 98.62 73 MET A O 1
ATOM 558 N N . ALA A 1 74 ? -4.547 -35 -20.5 1 98.5 74 ALA A N 1
ATOM 559 C CA . ALA A 1 74 ? -5.68 -35.375 -19.672 1 98.5 74 ALA A CA 1
ATOM 560 C C . ALA A 1 74 ? -5.223 -36.281 -18.516 1 98.5 74 ALA A C 1
ATOM 562 O O . ALA A 1 74 ? -4.727 -37.375 -18.719 1 98.5 74 ALA A O 1
ATOM 563 N N . LEU A 1 75 ? -5.449 -35.781 -17.328 1 98.38 75 LEU A N 1
ATOM 564 C CA . LEU A 1 75 ? -4.969 -36.531 -16.156 1 98.38 75 LEU A CA 1
ATOM 565 C C . LEU A 1 75 ? -6.133 -37 -15.297 1 98.38 75 LEU A C 1
ATOM 567 O O . LEU A 1 75 ? -5.926 -37.625 -14.266 1 98.38 75 LEU A O 1
ATOM 571 N N . SER A 1 76 ? -7.34 -36.625 -15.719 1 98 76 SER A N 1
ATOM 572 C CA . SER A 1 76 ? -8.57 -37.062 -15.078 1 98 76 SER A CA 1
ATOM 573 C C . SER A 1 76 ? -9.672 -37.312 -16.109 1 98 76 SER A C 1
ATOM 575 O O . SER A 1 76 ? -9.562 -36.875 -17.25 1 98 76 SER A O 1
ATOM 577 N N . ARG A 1 77 ? -10.57 -38.125 -15.68 1 97.31 77 ARG A N 1
ATOM 578 C CA . ARG A 1 77 ? -11.766 -38.406 -16.469 1 97.31 77 ARG A CA 1
ATOM 579 C C . ARG A 1 77 ? -13.031 -38.125 -15.664 1 97.31 77 ARG A C 1
ATOM 581 O O . ARG A 1 77 ? -13.75 -39.031 -15.289 1 97.31 77 ARG A O 1
ATOM 588 N N . LEU A 1 78 ? -13.289 -36.844 -15.547 1 98 78 LEU A N 1
ATOM 589 C CA . LEU A 1 78 ? -14.445 -36.438 -14.766 1 98 78 LEU A CA 1
ATOM 590 C C . LEU A 1 78 ? -15.711 -36.438 -15.617 1 98 78 LEU A C 1
ATOM 592 O O . LEU A 1 78 ? -15.648 -36.25 -16.828 1 98 78 LEU A O 1
ATOM 596 N N . ASN A 1 79 ? -16.844 -36.688 -14.938 1 97.31 79 ASN A N 1
ATOM 597 C CA . ASN A 1 79 ? -18.141 -36.5 -15.602 1 97.31 79 ASN A CA 1
ATOM 598 C C . ASN A 1 79 ? -18.531 -35.031 -15.648 1 97.31 79 ASN A C 1
ATOM 600 O O . ASN A 1 79 ? -19.25 -34.531 -14.781 1 97.31 79 ASN A O 1
ATOM 604 N N . ALA A 1 80 ? -18.109 -34.438 -16.672 1 95.75 80 ALA A N 1
ATOM 605 C CA . ALA A 1 80 ? -18.234 -32.969 -16.766 1 95.75 80 ALA A CA 1
ATOM 606 C C . ALA A 1 80 ? -19.703 -32.531 -16.672 1 95.75 80 ALA A C 1
ATOM 608 O O . ALA A 1 80 ? -20 -31.5 -16.078 1 95.75 80 ALA A O 1
ATOM 609 N N . LYS A 1 81 ? -20.594 -33.312 -17.188 1 94.31 81 LYS A N 1
ATOM 610 C CA . LYS A 1 81 ? -22.016 -32.969 -17.219 1 94.31 81 LYS A CA 1
ATOM 611 C C . LYS A 1 81 ? -22.625 -33 -15.812 1 94.31 81 LYS A C 1
ATOM 613 O O . LYS A 1 81 ? -23.578 -32.281 -15.523 1 94.31 81 LYS A O 1
ATOM 618 N N . ALA A 1 82 ? -22.016 -33.75 -14.984 1 95.81 82 ALA A N 1
ATOM 619 C CA . ALA A 1 82 ? -22.562 -33.938 -13.641 1 95.81 82 ALA A CA 1
ATOM 620 C C . ALA A 1 82 ? -21.984 -32.906 -12.672 1 95.81 82 ALA A C 1
ATOM 622 O O . ALA A 1 82 ? -22.5 -32.719 -11.562 1 95.81 82 ALA A O 1
ATOM 623 N N . LEU A 1 83 ? -20.953 -32.25 -13.086 1 97.31 83 LEU A N 1
ATOM 624 C CA . LEU A 1 83 ? -20.297 -31.281 -12.203 1 97.31 83 LEU A CA 1
ATOM 625 C C . LEU A 1 83 ? -21.094 -30 -12.086 1 97.31 83 LEU A C 1
ATOM 627 O O . LEU A 1 83 ? -21.719 -29.562 -13.055 1 97.31 83 LEU A O 1
ATOM 631 N N . GLN A 1 84 ? -21.125 -29.453 -10.883 1 97.44 84 GLN A N 1
ATOM 632 C CA . GLN A 1 84 ? -21.734 -28.156 -10.641 1 97.44 84 GLN A CA 1
ATOM 633 C C . GLN A 1 84 ? -20.672 -27.078 -10.414 1 97.44 84 GLN A C 1
ATOM 635 O O . GLN A 1 84 ? -19.797 -27.234 -9.578 1 97.44 84 GLN A O 1
ATOM 640 N N . TRP A 1 85 ? -20.859 -26.031 -11.18 1 97.12 85 TRP A N 1
ATOM 641 C CA . TRP A 1 85 ? -19.906 -24.922 -11.023 1 97.12 85 TRP A CA 1
ATOM 642 C C . TRP A 1 85 ? -19.891 -24.422 -9.586 1 97.12 85 TRP A C 1
ATOM 644 O O . TRP A 1 85 ? -20.953 -24.266 -8.961 1 97.12 85 TRP A O 1
ATOM 654 N N . GLY A 1 86 ? -18.703 -24.219 -9.078 1 97 86 GLY A N 1
ATOM 655 C CA . GLY A 1 86 ? -18.547 -23.625 -7.758 1 97 86 GLY A CA 1
ATOM 656 C C . GLY A 1 86 ? -18.703 -24.625 -6.633 1 97 86 GLY A C 1
ATOM 657 O O . GLY A 1 86 ? -18.625 -24.266 -5.457 1 97 86 GLY A O 1
ATOM 658 N N . LYS A 1 87 ? -18.906 -25.8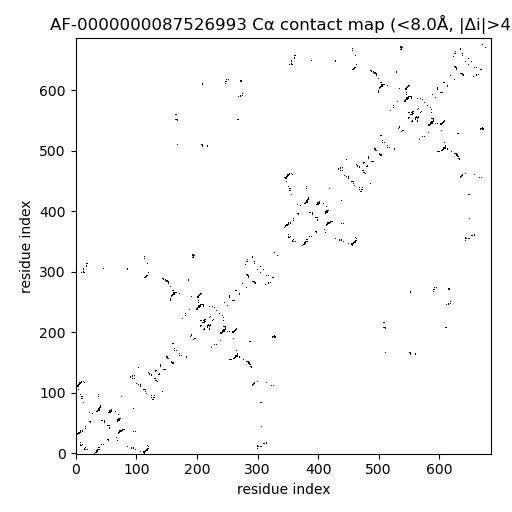59 -6.961 1 96.94 87 LYS A N 1
ATOM 659 C CA . LYS A 1 87 ? -19.109 -26.891 -5.945 1 96.94 87 LYS A CA 1
ATOM 660 C C . LYS A 1 87 ? -18.141 -28.047 -6.129 1 96.94 87 LYS A C 1
ATOM 662 O O . LYS A 1 87 ? -18.469 -29.062 -6.75 1 96.94 87 LYS A O 1
ATOM 667 N N . PRO A 1 88 ? -17.047 -27.891 -5.5 1 97.06 88 PRO A N 1
ATOM 668 C CA . PRO A 1 88 ? -16.047 -28.953 -5.641 1 97.06 88 PRO A CA 1
ATOM 669 C C . PRO A 1 88 ? -16.469 -30.25 -4.965 1 97.06 88 PRO A C 1
ATOM 671 O O . PRO A 1 88 ? -17.172 -30.234 -3.951 1 97.06 88 PRO A O 1
ATOM 674 N N . THR A 1 89 ? -16.094 -31.375 -5.551 1 96.44 89 THR A N 1
ATOM 675 C CA . THR A 1 89 ? -16.312 -32.719 -5.02 1 96.44 89 THR A CA 1
ATOM 676 C C . THR A 1 89 ? -14.984 -33.406 -4.707 1 96.44 89 THR A C 1
ATOM 678 O O . THR A 1 89 ? -13.914 -32.875 -4.98 1 96.44 89 THR A O 1
ATOM 681 N N . ARG A 1 90 ? -15.094 -34.562 -4.102 1 95.88 90 ARG A N 1
ATOM 682 C CA . ARG A 1 90 ? -13.883 -35.344 -3.848 1 95.88 90 ARG A CA 1
ATOM 683 C C . ARG A 1 90 ? -13.141 -35.656 -5.148 1 95.88 90 ARG A C 1
ATOM 685 O O . ARG A 1 90 ? -11.914 -35.562 -5.207 1 95.88 90 ARG A O 1
ATOM 692 N N . GLU A 1 91 ? -13.898 -35.969 -6.18 1 96.5 91 GLU A N 1
ATOM 693 C CA . GLU A 1 91 ? -13.297 -36.312 -7.465 1 96.5 91 GLU A CA 1
ATOM 694 C C . GLU A 1 91 ? -12.555 -35.125 -8.062 1 96.5 91 GLU A C 1
ATOM 696 O O . GLU A 1 91 ? -11.438 -35.25 -8.555 1 96.5 91 GLU A O 1
ATOM 701 N N . THR A 1 92 ? -13.188 -33.969 -8.023 1 97.69 92 THR A N 1
ATOM 702 C CA . THR A 1 92 ? -12.547 -32.781 -8.562 1 97.69 92 THR A CA 1
ATOM 703 C C . THR A 1 92 ? -11.32 -32.406 -7.73 1 97.69 92 THR A C 1
ATOM 705 O O . THR A 1 92 ? -10.328 -31.922 -8.273 1 97.69 92 THR A O 1
ATOM 708 N N . SER A 1 93 ? -11.367 -32.625 -6.449 1 96.56 93 SER A N 1
ATOM 709 C CA . SER A 1 93 ? -10.266 -32.312 -5.551 1 96.56 93 SER A CA 1
ATOM 710 C C . SER A 1 93 ? -9.062 -33.219 -5.805 1 96.56 93 SER A C 1
ATOM 712 O O . SER A 1 93 ? -7.926 -32.719 -5.867 1 96.56 93 SER A O 1
ATOM 714 N N . VAL A 1 94 ? -9.305 -34.438 -5.965 1 96 94 VAL A N 1
ATOM 715 C CA . VAL A 1 94 ? -8.242 -35.375 -6.285 1 96 94 VAL A CA 1
ATOM 716 C C . VAL A 1 94 ? -7.621 -35.031 -7.633 1 96 94 VAL A C 1
ATOM 718 O O . VAL A 1 94 ? -6.398 -35.094 -7.793 1 96 94 VAL A O 1
ATOM 721 N N . ALA A 1 95 ? -8.461 -34.656 -8.531 1 97.38 95 ALA A N 1
ATOM 722 C CA . ALA A 1 95 ? -8 -34.312 -9.875 1 97.38 95 ALA A CA 1
ATOM 723 C C . ALA A 1 95 ? -7.062 -33.125 -9.836 1 97.38 95 ALA A C 1
ATOM 725 O O . ALA A 1 95 ? -5.977 -33.156 -10.422 1 97.38 95 ALA A O 1
ATOM 726 N N . MET A 1 96 ? -7.504 -32.062 -9.141 1 96.38 96 MET A N 1
ATOM 727 C CA . MET A 1 96 ? -6.684 -30.844 -9.156 1 96.38 96 MET A CA 1
ATOM 728 C C . MET A 1 96 ? -5.344 -31.094 -8.469 1 96.38 96 MET A C 1
ATOM 730 O O . MET A 1 96 ? -4.328 -30.516 -8.852 1 96.38 96 MET A O 1
ATOM 734 N N . ALA A 1 97 ? -5.285 -31.953 -7.469 1 96.19 97 ALA A N 1
ATOM 735 C CA . ALA A 1 97 ? -4.02 -32.312 -6.848 1 96.19 97 ALA A CA 1
ATOM 736 C C . ALA A 1 97 ? -3.113 -33.031 -7.844 1 96.19 97 ALA A C 1
ATOM 738 O O . ALA A 1 97 ? -1.911 -32.781 -7.902 1 96.19 97 ALA A O 1
ATOM 739 N N . GLU A 1 98 ? -3.715 -33.875 -8.586 1 97 98 GLU A N 1
ATOM 740 C CA . GLU A 1 98 ? -2.953 -34.656 -9.555 1 97 98 GLU A CA 1
ATOM 741 C C . GLU A 1 98 ? -2.373 -33.781 -10.648 1 97 98 GLU A C 1
ATOM 743 O O . GLU A 1 98 ? -1.274 -34.031 -11.148 1 97 98 GLU A O 1
ATOM 748 N N . TYR A 1 99 ? -3.133 -32.781 -11.039 1 98.31 99 TYR A N 1
ATOM 749 C CA . TYR A 1 99 ? -2.619 -31.828 -12.031 1 98.31 99 TYR A CA 1
ATOM 750 C C . TYR A 1 99 ? -1.308 -31.203 -11.562 1 98.31 99 TYR A C 1
ATOM 752 O O . TYR A 1 99 ? -0.357 -31.094 -12.344 1 98.31 99 TYR A O 1
ATOM 760 N N . ILE A 1 100 ? -1.232 -30.844 -10.289 1 97.56 100 ILE A N 1
ATOM 761 C CA . ILE A 1 100 ? -0.053 -30.203 -9.719 1 97.56 100 ILE A CA 1
ATOM 762 C C . ILE A 1 100 ? 1.09 -31.203 -9.625 1 97.56 100 ILE A C 1
ATOM 764 O O . ILE A 1 100 ? 2.217 -30.922 -10.031 1 97.56 100 ILE A O 1
ATOM 768 N N . ARG A 1 101 ? 0.81 -32.406 -9.148 1 97.31 101 ARG A N 1
ATOM 769 C CA . ARG A 1 101 ? 1.822 -33.438 -9 1 97.31 101 ARG A CA 1
ATOM 770 C C . ARG A 1 101 ? 2.471 -33.781 -10.344 1 97.31 101 ARG A C 1
ATOM 772 O O . ARG A 1 101 ? 3.695 -33.844 -10.445 1 97.31 101 ARG A O 1
ATOM 779 N N . ALA A 1 102 ? 1.628 -33.906 -11.328 1 98.38 102 ALA A N 1
ATOM 780 C CA . ALA A 1 102 ? 2.119 -34.25 -12.664 1 98.38 102 ALA A CA 1
ATOM 781 C C . ALA A 1 102 ? 2.957 -33.125 -13.242 1 98.38 102 ALA A C 1
ATOM 783 O O . ALA A 1 102 ? 3.998 -33.344 -13.859 1 98.38 102 ALA A O 1
ATOM 784 N N . ALA A 1 103 ? 2.467 -31.906 -13.062 1 98.5 103 ALA A N 1
ATOM 785 C CA . ALA A 1 103 ? 3.207 -30.766 -13.578 1 98.5 103 ALA A CA 1
ATOM 786 C C . ALA A 1 103 ? 4.602 -30.688 -12.953 1 98.5 103 ALA A C 1
ATOM 788 O O . ALA A 1 103 ? 5.586 -30.422 -13.656 1 98.5 103 ALA A O 1
ATOM 789 N N . VAL A 1 104 ? 4.656 -30.891 -11.664 1 98 104 VAL A N 1
ATOM 790 C CA . VAL A 1 104 ? 5.938 -30.875 -10.969 1 98 104 VAL A CA 1
ATOM 791 C C . VAL A 1 104 ? 6.844 -31.969 -11.523 1 98 104 VAL A C 1
ATOM 793 O O . VAL A 1 104 ? 7.996 -31.703 -11.891 1 98 104 VAL A O 1
ATOM 796 N N . ARG A 1 105 ? 6.324 -33.156 -11.633 1 97.88 105 ARG A N 1
ATOM 797 C CA . ARG A 1 105 ? 7.09 -34.281 -12.117 1 97.88 105 ARG A CA 1
ATOM 798 C C . ARG A 1 105 ? 7.633 -34.031 -13.516 1 97.88 105 ARG A C 1
ATOM 800 O O . ARG A 1 105 ? 8.828 -34.219 -13.766 1 97.88 105 ARG A O 1
ATOM 807 N N . HIS A 1 106 ? 6.801 -33.594 -14.406 1 98 106 HIS A N 1
ATOM 808 C CA . HIS A 1 106 ? 7.18 -33.406 -15.797 1 98 106 HIS A CA 1
ATOM 809 C C . HIS A 1 106 ? 8.109 -32.188 -15.969 1 98 106 HIS A C 1
ATOM 811 O O . HIS A 1 106 ? 8.945 -32.156 -16.875 1 98 106 HIS A O 1
ATOM 817 N N . THR A 1 107 ? 7.945 -31.188 -15.125 1 98 107 THR A N 1
ATOM 818 C CA . THR A 1 107 ? 8.852 -30.047 -15.195 1 98 107 THR A CA 1
ATOM 819 C C . THR A 1 107 ? 10.234 -30.422 -14.664 1 98 107 THR A C 1
ATOM 821 O O . THR A 1 107 ? 11.258 -30.031 -15.242 1 98 107 THR A O 1
ATOM 824 N N . GLN A 1 108 ? 10.242 -31.188 -13.625 1 97.31 108 GLN A N 1
ATOM 825 C CA . GLN A 1 108 ? 11.508 -31.641 -13.062 1 97.31 108 GLN A CA 1
ATOM 826 C C . GLN A 1 108 ? 12.25 -32.562 -14.031 1 97.31 108 GLN A C 1
ATOM 828 O O . GLN A 1 108 ? 13.484 -32.562 -14.078 1 97.31 108 GLN A O 1
ATOM 833 N N . SER A 1 109 ? 11.531 -33.344 -14.797 1 96.56 109 SER A N 1
ATOM 834 C CA . SER A 1 109 ? 12.133 -34.25 -15.75 1 96.56 109 SER A CA 1
ATOM 835 C C . SER A 1 109 ? 12.578 -33.531 -17.016 1 96.56 109 SER A C 1
ATOM 837 O O . SER A 1 109 ? 13.219 -34.125 -17.891 1 96.56 109 SER A O 1
ATOM 839 N N . GLY A 1 110 ? 12.125 -32.281 -17.125 1 95.88 110 GLY A N 1
ATOM 840 C CA . GLY A 1 110 ? 12.547 -31.5 -18.266 1 95.88 110 GLY A CA 1
ATOM 841 C C . GLY A 1 110 ? 11.562 -31.562 -19.422 1 95.88 110 GLY A C 1
ATOM 842 O O . GLY A 1 110 ? 11.836 -31.047 -20.5 1 95.88 110 GLY A O 1
ATOM 843 N N . ASP A 1 111 ? 10.445 -32.219 -19.219 1 96.94 111 ASP A N 1
ATOM 844 C CA . ASP A 1 111 ? 9.414 -32.281 -20.25 1 96.94 111 ASP A CA 1
ATOM 845 C C . ASP A 1 111 ? 8.781 -30.906 -20.484 1 96.94 111 ASP A C 1
ATOM 847 O O . ASP A 1 111 ? 8.305 -30.625 -21.578 1 96.94 111 ASP A O 1
ATOM 851 N N . PHE A 1 112 ? 8.75 -30.141 -19.453 1 97.94 112 PHE A N 1
ATOM 852 C CA . PHE A 1 112 ? 8.234 -28.781 -19.516 1 97.94 112 PHE A CA 1
ATOM 853 C C . PHE A 1 112 ? 9.281 -27.781 -19.016 1 97.94 112 PHE A C 1
ATOM 855 O O . PHE A 1 112 ? 10.07 -28.109 -18.125 1 97.94 112 PHE A O 1
ATOM 862 N N . ALA A 1 113 ? 9.242 -26.625 -19.609 1 97.38 113 ALA A N 1
ATOM 863 C CA . ALA A 1 113 ? 10.219 -25.594 -19.266 1 97.38 113 ALA A CA 1
ATOM 864 C C . ALA A 1 113 ? 9.852 -24.906 -17.953 1 97.38 113 ALA A C 1
ATOM 866 O O . ALA A 1 113 ? 10.727 -24.375 -17.266 1 97.38 113 ALA A O 1
ATOM 867 N N . ALA A 1 114 ? 8.617 -24.875 -17.625 1 98.31 114 ALA A N 1
ATOM 868 C CA . ALA A 1 114 ? 8.055 -24.219 -16.453 1 98.31 114 ALA A CA 1
ATOM 869 C C . ALA A 1 114 ? 6.625 -24.703 -16.188 1 98.31 114 ALA A C 1
ATOM 871 O O . ALA A 1 114 ? 6.051 -25.438 -17 1 98.31 114 ALA A O 1
ATOM 872 N N . MET A 1 115 ? 6.109 -24.266 -15.062 1 98.56 115 MET A N 1
ATOM 873 C CA . MET A 1 115 ? 4.699 -24.547 -14.781 1 98.56 115 MET A CA 1
ATOM 874 C C . MET A 1 115 ? 3.988 -23.281 -14.312 1 98.56 115 MET A C 1
ATOM 876 O O . MET A 1 115 ? 4.586 -22.438 -13.625 1 98.56 115 MET A O 1
ATOM 880 N N . VAL A 1 116 ? 2.74 -23.156 -14.695 1 98.69 116 VAL A N 1
ATOM 881 C CA . VAL A 1 116 ? 1.815 -22.094 -14.297 1 98.69 116 VAL A CA 1
ATOM 882 C C . VAL A 1 116 ? 0.571 -22.719 -13.656 1 98.69 116 VAL A C 1
ATOM 884 O O . VAL A 1 116 ? -0.02 -23.641 -14.211 1 98.69 116 VAL A O 1
ATOM 887 N N . THR A 1 117 ? 0.215 -22.172 -12.523 1 98.19 117 THR A N 1
ATOM 888 C CA . THR A 1 117 ? -0.885 -22.828 -11.828 1 98.19 117 THR A CA 1
ATOM 889 C C . THR A 1 117 ? -2.123 -21.938 -11.805 1 98.19 117 THR A C 1
ATOM 891 O O . THR A 1 117 ? -2.029 -20.75 -11.5 1 98.19 117 THR A O 1
ATOM 894 N N . CYS A 1 118 ? -3.271 -22.5 -12.148 1 98 118 CYS A N 1
ATOM 895 C CA . CYS A 1 118 ? -4.566 -21.891 -11.875 1 98 118 CYS A CA 1
ATOM 896 C C . CYS A 1 118 ? -5.023 -22.188 -10.453 1 98 118 CYS A C 1
ATOM 898 O O . CYS A 1 118 ? -4.426 -23.016 -9.766 1 98 118 CYS A O 1
ATOM 900 N N . PRO A 1 119 ? -6.035 -21.516 -9.977 1 96.44 119 PRO A N 1
ATOM 901 C CA . PRO A 1 119 ? -6.391 -21.578 -8.562 1 96.44 119 PRO A CA 1
ATOM 902 C C . PRO A 1 119 ? -6.949 -22.938 -8.148 1 96.44 119 PRO A C 1
ATOM 904 O O . PRO A 1 119 ? -7.652 -23.578 -8.93 1 96.44 119 PRO A O 1
ATOM 907 N N . ILE A 1 120 ? -6.598 -23.281 -6.965 1 94.94 120 ILE A N 1
ATOM 908 C CA . ILE A 1 120 ? -7.141 -24.484 -6.324 1 94.94 120 ILE A CA 1
ATOM 909 C C . ILE A 1 120 ? -7.84 -24.094 -5.023 1 94.94 120 ILE A C 1
ATOM 911 O O . ILE A 1 120 ? -7.734 -22.953 -4.57 1 94.94 120 ILE A O 1
ATOM 915 N N . SER A 1 121 ? -8.578 -25.016 -4.477 1 92.25 121 SER A N 1
ATOM 916 C CA . SER A 1 121 ? -9.242 -24.828 -3.193 1 92.25 121 SER A CA 1
ATOM 917 C C . SER A 1 121 ? -8.555 -25.625 -2.086 1 92.25 121 SER A C 1
ATOM 919 O O . SER A 1 121 ? -8.633 -26.844 -2.055 1 92.25 121 SER A O 1
ATOM 921 N N . LYS A 1 122 ? -7.992 -24.891 -1.169 1 85.88 122 LYS A N 1
ATOM 922 C CA . LYS A 1 122 ? -7.344 -25.531 -0.028 1 85.88 122 LYS A CA 1
ATOM 923 C C . LYS A 1 122 ? -8.336 -26.375 0.763 1 85.88 122 LYS A C 1
ATOM 925 O O . LYS A 1 122 ? -8.023 -27.5 1.157 1 85.88 122 LYS A O 1
ATOM 930 N N . LYS A 1 123 ? -9.445 -25.766 0.976 1 87.12 123 LYS A N 1
ATOM 931 C CA . LYS A 1 123 ? -10.5 -26.453 1.719 1 87.12 123 LYS A CA 1
ATOM 932 C C . LYS A 1 123 ? -10.914 -27.75 1.021 1 87.12 123 LYS A C 1
ATOM 934 O O . LYS A 1 123 ? -11.023 -28.797 1.66 1 87.12 123 LYS A O 1
ATOM 939 N N . ALA A 1 124 ? -11.125 -27.688 -0.215 1 92 124 ALA A N 1
ATOM 940 C CA . ALA A 1 124 ? -11.539 -28.859 -0.987 1 92 124 ALA A CA 1
ATOM 941 C C . ALA A 1 124 ? -10.461 -29.938 -0.974 1 92 124 ALA A C 1
ATOM 943 O O . ALA A 1 124 ? -10.758 -31.125 -0.826 1 92 124 ALA A O 1
ATOM 944 N N . LEU A 1 125 ? -9.219 -29.531 -1.098 1 92.62 125 LEU A N 1
ATOM 945 C CA . LEU A 1 125 ? -8.102 -30.469 -1.071 1 92.62 125 LEU A CA 1
ATOM 946 C C . LEU A 1 125 ? -8.031 -31.203 0.268 1 92.62 125 LEU A C 1
ATOM 948 O O . LEU A 1 125 ? -7.902 -32.438 0.309 1 92.62 125 LEU A O 1
ATOM 952 N N . ASN A 1 126 ? -8.172 -30.453 1.308 1 89.81 126 ASN A N 1
ATOM 953 C CA . ASN A 1 126 ? -8.133 -31.031 2.645 1 89.81 126 ASN A CA 1
ATOM 954 C C . ASN A 1 126 ? -9.266 -32.031 2.852 1 89.81 126 ASN A C 1
ATOM 956 O O . ASN A 1 126 ? -9.055 -33.094 3.426 1 89.81 126 ASN A O 1
ATOM 960 N N . ASN A 1 127 ? -10.391 -31.672 2.424 1 89.5 127 ASN A N 1
ATOM 961 C CA . ASN A 1 127 ? -11.555 -32.562 2.547 1 89.5 127 ASN A CA 1
ATOM 962 C C . ASN A 1 127 ? -11.359 -33.844 1.78 1 89.5 127 ASN A C 1
ATOM 964 O O . ASN A 1 127 ? -11.961 -34.875 2.119 1 89.5 127 ASN A O 1
ATOM 968 N N . ALA A 1 128 ? -10.523 -33.812 0.737 1 90.88 128 ALA A N 1
ATOM 969 C CA . ALA A 1 128 ? -10.281 -34.969 -0.099 1 90.88 128 ALA A CA 1
ATOM 970 C C . ALA A 1 128 ? -9.086 -35.781 0.405 1 90.88 128 ALA A C 1
ATOM 972 O O . ALA A 1 128 ? -8.656 -36.75 -0.234 1 90.88 128 ALA A O 1
ATOM 973 N N . GLY A 1 129 ? -8.43 -35.312 1.467 1 90 129 GLY A N 1
ATOM 974 C CA . GLY A 1 129 ? -7.328 -36.062 2.074 1 90 129 GLY A CA 1
ATOM 975 C C . GLY A 1 129 ? -5.965 -35.594 1.602 1 90 129 GLY A C 1
ATOM 976 O O . GLY A 1 129 ? -4.953 -36.25 1.847 1 90 129 GLY A O 1
ATOM 977 N N . VAL A 1 130 ? -5.945 -34.625 0.822 1 87.81 130 VAL A N 1
ATOM 978 C CA . VAL A 1 130 ? -4.691 -34 0.415 1 87.81 130 VAL A CA 1
ATOM 979 C C . VAL A 1 130 ? -4.367 -32.844 1.348 1 87.81 130 VAL A C 1
ATOM 981 O O . VAL A 1 130 ? -4.855 -31.719 1.149 1 87.81 130 VAL A O 1
ATOM 984 N N . HIS A 1 131 ? -3.508 -33.094 2.312 1 84.44 131 HIS A N 1
ATOM 985 C CA . HIS A 1 131 ? -3.34 -32.156 3.424 1 84.44 131 HIS A CA 1
ATOM 986 C C . HIS A 1 131 ? -2.125 -31.25 3.213 1 84.44 131 HIS A C 1
ATOM 988 O O . HIS A 1 131 ? -1.037 -31.547 3.717 1 84.44 131 HIS A O 1
ATOM 994 N N . PHE A 1 132 ? -2.258 -30.312 2.391 1 82.69 132 PHE A N 1
ATOM 995 C CA . PHE A 1 132 ? -1.291 -29.234 2.234 1 82.69 132 PHE A CA 1
ATOM 996 C C . PHE A 1 132 ? -1.953 -27.875 2.447 1 82.69 132 PHE A C 1
ATOM 998 O O . PHE A 1 132 ? -3.109 -27.688 2.07 1 82.69 132 PHE A O 1
ATOM 1005 N N . PRO A 1 133 ? -1.274 -26.984 3.066 1 73.75 133 PRO A N 1
ATOM 1006 C CA . PRO A 1 133 ? -1.847 -25.672 3.332 1 73.75 133 PRO A CA 1
ATOM 1007 C C . PRO A 1 133 ? -2.105 -24.859 2.057 1 73.75 133 PRO A C 1
ATOM 1009 O O . PRO A 1 133 ? -2.916 -23.938 2.061 1 73.75 133 PRO A O 1
ATOM 1012 N N . GLY A 1 134 ? -1.375 -25.203 0.999 1 77.94 134 GLY A N 1
ATOM 1013 C CA . GLY A 1 134 ? -1.51 -24.484 -0.257 1 77.94 134 GLY A CA 1
ATOM 1014 C C . GLY A 1 134 ? -0.547 -24.953 -1.326 1 77.94 134 GLY A C 1
ATOM 1015 O O . GLY A 1 134 ? 0.141 -25.969 -1.144 1 77.94 134 GLY A O 1
ATOM 1016 N N . HIS A 1 135 ? -0.642 -24.234 -2.529 1 84.31 135 HIS A N 1
ATOM 1017 C CA . HIS A 1 135 ? 0.232 -24.562 -3.648 1 84.31 135 HIS A CA 1
ATOM 1018 C C . HIS A 1 135 ? 1.694 -24.594 -3.217 1 84.31 135 HIS A C 1
ATOM 1020 O O . HIS A 1 135 ? 2.412 -25.562 -3.492 1 84.31 135 HIS A O 1
ATOM 1026 N N . THR A 1 136 ? 2.078 -23.562 -2.545 1 84.56 136 THR A N 1
ATOM 1027 C CA . THR A 1 136 ? 3.492 -23.344 -2.262 1 84.56 136 THR A CA 1
ATOM 1028 C C . THR A 1 136 ? 4.062 -24.469 -1.405 1 84.56 136 THR A C 1
ATOM 1030 O O . THR A 1 136 ? 5.121 -25.016 -1.717 1 84.56 136 THR A O 1
ATOM 1033 N N . GLU A 1 137 ? 3.332 -24.797 -0.42 1 84.94 137 GLU A N 1
ATOM 1034 C CA . GLU A 1 137 ? 3.771 -25.875 0.462 1 84.94 137 GLU A CA 1
ATOM 1035 C C . GLU A 1 137 ? 3.77 -27.219 -0.263 1 84.94 137 GLU A C 1
ATOM 1037 O O . GLU A 1 137 ? 4.664 -28.031 -0.059 1 84.94 137 GLU A O 1
ATOM 1042 N N . MET A 1 138 ? 2.777 -27.422 -1.041 1 90.69 138 MET A N 1
ATOM 1043 C CA . MET A 1 138 ? 2.713 -28.641 -1.838 1 90.69 138 MET A CA 1
ATOM 1044 C C . MET A 1 138 ? 3.895 -28.734 -2.797 1 90.69 138 MET A C 1
ATOM 1046 O O . MET A 1 138 ? 4.547 -29.781 -2.895 1 90.69 138 MET A O 1
ATOM 1050 N N . LEU A 1 139 ? 4.199 -27.656 -3.461 1 95.06 139 LEU A N 1
ATOM 1051 C CA . LEU A 1 139 ? 5.309 -27.594 -4.406 1 95.06 139 LEU A CA 1
ATOM 1052 C C . LEU A 1 139 ? 6.641 -27.828 -3.699 1 95.06 139 LEU A C 1
ATOM 1054 O O . LEU A 1 139 ? 7.496 -28.562 -4.207 1 95.06 139 LEU A O 1
ATOM 1058 N N . ALA A 1 140 ? 6.801 -27.203 -2.566 1 92.31 140 ALA A N 1
ATOM 1059 C CA . ALA A 1 140 ? 8.016 -27.375 -1.78 1 92.31 140 ALA A CA 1
ATOM 1060 C C . ALA A 1 140 ? 8.219 -28.844 -1.402 1 92.31 140 ALA A C 1
ATOM 1062 O O . ALA A 1 140 ? 9.328 -29.375 -1.517 1 92.31 140 ALA A O 1
ATOM 1063 N N . HIS A 1 141 ? 7.133 -29.438 -0.99 1 92.75 141 HIS A N 1
ATOM 1064 C CA . HIS A 1 141 ? 7.184 -30.844 -0.615 1 92.75 141 HIS A CA 1
ATOM 1065 C C . HIS A 1 141 ? 7.535 -31.719 -1.812 1 92.75 141 HIS A C 1
ATOM 1067 O O . HIS A 1 141 ? 8.445 -32.562 -1.732 1 92.75 141 HIS A O 1
ATOM 1073 N N . LEU A 1 142 ? 6.906 -31.516 -2.879 1 95.31 142 LEU A N 1
ATOM 1074 C CA . LEU A 1 142 ? 7.062 -32.344 -4.074 1 95.31 142 LEU A CA 1
ATOM 1075 C C . LEU A 1 142 ? 8.461 -32.188 -4.66 1 95.31 142 LEU A C 1
ATOM 1077 O O . LEU A 1 142 ? 8.969 -33.094 -5.32 1 95.31 142 LEU A O 1
ATOM 1081 N N . THR A 1 143 ? 9.102 -31.062 -4.418 1 96.5 143 THR A N 1
ATOM 1082 C CA . THR A 1 143 ? 10.422 -30.797 -4.977 1 96.5 143 THR A CA 1
ATOM 1083 C C . THR A 1 143 ? 11.5 -30.953 -3.912 1 96.5 143 THR A C 1
ATOM 1085 O O . THR A 1 143 ? 12.672 -30.656 -4.156 1 96.5 143 THR A O 1
ATOM 1088 N N . GLU A 1 144 ? 11.094 -31.266 -2.686 1 95.25 144 GLU A N 1
ATOM 1089 C CA . GLU A 1 144 ? 12 -31.438 -1.552 1 95.25 144 GLU A CA 1
ATOM 1090 C C . GLU A 1 144 ? 12.789 -30.156 -1.273 1 95.25 144 GLU A C 1
ATOM 1092 O O . GLU A 1 144 ? 14 -30.203 -1.043 1 95.25 144 GLU A O 1
ATOM 1097 N N . THR A 1 145 ? 12.117 -29.141 -1.469 1 94.75 145 THR A N 1
ATOM 1098 C CA . THR A 1 145 ? 12.711 -27.828 -1.214 1 94.75 145 THR A CA 1
ATOM 1099 C C . THR A 1 145 ? 12.43 -27.375 0.215 1 94.75 145 THR A C 1
ATOM 1101 O O . THR A 1 145 ? 11.281 -27.391 0.662 1 94.75 145 THR A O 1
ATOM 1104 N N . VAL A 1 146 ? 13.469 -26.906 0.866 1 91.31 146 VAL A N 1
ATOM 1105 C CA . VAL A 1 146 ? 13.344 -26.531 2.273 1 91.31 146 VAL A CA 1
ATOM 1106 C C . VAL A 1 146 ? 13.102 -25.031 2.398 1 91.31 146 VAL A C 1
ATOM 1108 O O . VAL A 1 146 ? 12.258 -24.594 3.184 1 91.31 146 VAL A O 1
ATOM 1111 N N . HIS A 1 147 ? 13.852 -24.297 1.591 1 92.88 147 HIS A N 1
ATOM 1112 C CA . HIS A 1 147 ? 13.742 -22.844 1.672 1 92.88 147 HIS A CA 1
ATOM 1113 C C . HIS A 1 147 ? 13.117 -22.266 0.406 1 92.88 147 HIS A C 1
ATOM 1115 O O . HIS A 1 147 ? 13.586 -22.547 -0.702 1 92.88 147 HIS A O 1
ATOM 1121 N N . TYR A 1 148 ? 12.07 -21.625 0.545 1 94.62 148 TYR A N 1
ATOM 1122 C CA . TYR A 1 148 ? 11.398 -20.953 -0.562 1 94.62 148 TYR A CA 1
ATOM 1123 C C . TYR A 1 148 ? 10.82 -19.609 -0.118 1 94.62 148 TYR A C 1
ATOM 1125 O O . TYR A 1 148 ? 10.648 -19.375 1.078 1 94.62 148 TYR A O 1
ATOM 1133 N N . ARG A 1 149 ? 10.695 -18.75 -1.068 1 96.5 149 ARG A N 1
ATOM 1134 C CA . ARG A 1 149 ? 10.125 -17.422 -0.839 1 96.5 149 ARG A CA 1
ATOM 1135 C C . ARG A 1 149 ? 9.047 -17.109 -1.868 1 96.5 149 ARG A C 1
ATOM 1137 O O . ARG A 1 149 ? 9.078 -17.625 -2.988 1 96.5 149 ARG A O 1
ATOM 1144 N N . MET A 1 150 ? 8.148 -16.312 -1.471 1 96 150 MET A N 1
ATOM 1145 C CA . MET A 1 150 ? 7.094 -15.836 -2.363 1 96 150 MET A CA 1
ATOM 1146 C C . MET A 1 150 ? 7.441 -14.461 -2.922 1 96 150 MET A C 1
ATOM 1148 O O . MET A 1 150 ? 7.68 -13.516 -2.162 1 96 150 MET A O 1
ATOM 1152 N N . MET A 1 151 ? 7.492 -14.406 -4.211 1 98.19 151 MET A N 1
ATOM 1153 C CA . MET A 1 151 ? 7.617 -13.117 -4.898 1 98.19 151 MET A CA 1
ATOM 1154 C C . MET A 1 151 ? 6.328 -12.766 -5.629 1 98.19 151 MET A C 1
ATOM 1156 O O . MET A 1 151 ? 5.738 -13.609 -6.305 1 98.19 151 MET A O 1
ATOM 1160 N N . LEU A 1 152 ? 5.812 -11.617 -5.379 1 98.38 152 LEU A N 1
ATOM 1161 C CA . LEU A 1 152 ? 4.812 -11.031 -6.266 1 98.38 152 LEU A CA 1
ATOM 1162 C C . LEU A 1 152 ? 5.457 -10.062 -7.25 1 98.38 152 LEU A C 1
ATOM 1164 O O . LEU A 1 152 ? 6.191 -9.156 -6.848 1 98.38 152 LEU A O 1
ATOM 1168 N N . ALA A 1 153 ? 5.184 -10.305 -8.508 1 98.38 153 ALA A N 1
ATOM 1169 C CA . ALA A 1 153 ? 5.906 -9.547 -9.531 1 98.38 153 ALA A CA 1
ATOM 1170 C C . ALA A 1 153 ? 4.945 -8.977 -10.57 1 98.38 153 ALA A C 1
ATOM 1172 O O . ALA A 1 153 ? 4.039 -9.672 -11.039 1 98.38 153 ALA A O 1
ATOM 1173 N N . GLY A 1 154 ? 5.047 -7.719 -10.82 1 97.38 154 GLY A N 1
ATOM 1174 C CA . GLY A 1 154 ? 4.426 -7.012 -11.93 1 97.38 154 GLY A CA 1
ATOM 1175 C C . GLY A 1 154 ? 5.383 -6.082 -12.656 1 97.38 154 GLY A C 1
ATOM 1176 O O . GLY A 1 154 ? 6.574 -6.043 -12.336 1 97.38 154 GLY A O 1
ATOM 1177 N N . PRO A 1 155 ? 4.914 -5.395 -13.664 1 96.44 155 PRO A N 1
ATOM 1178 C CA . PRO A 1 155 ? 5.801 -4.562 -14.484 1 96.44 155 PRO A CA 1
ATOM 1179 C C . PRO A 1 155 ? 6.438 -3.424 -13.688 1 96.44 155 PRO A C 1
ATOM 1181 O O . PRO A 1 155 ? 7.531 -2.965 -14.031 1 96.44 155 PRO A O 1
ATOM 1184 N N . ARG A 1 156 ? 5.828 -2.975 -12.562 1 97.62 156 ARG A N 1
ATOM 1185 C CA . ARG A 1 156 ? 6.301 -1.767 -11.898 1 97.62 156 ARG A CA 1
ATOM 1186 C C . ARG A 1 156 ? 6.867 -2.09 -10.516 1 97.62 156 ARG A C 1
ATOM 1188 O O . ARG A 1 156 ? 7.59 -1.281 -9.93 1 97.62 156 ARG A O 1
ATOM 1195 N N . LEU A 1 157 ? 6.516 -3.268 -10.016 1 98.62 157 LEU A N 1
ATOM 1196 C CA . LEU A 1 157 ? 6.875 -3.557 -8.633 1 98.62 157 LEU A CA 1
ATOM 1197 C C . LEU A 1 157 ? 7.059 -5.055 -8.422 1 98.62 157 LEU A C 1
ATOM 1199 O O . LEU A 1 157 ? 6.262 -5.859 -8.906 1 98.62 157 LEU A O 1
ATOM 1203 N N . ARG A 1 158 ? 8.148 -5.434 -7.809 1 98.81 158 ARG A N 1
ATOM 1204 C CA . ARG A 1 158 ? 8.375 -6.773 -7.281 1 98.81 158 ARG A CA 1
ATOM 1205 C C . ARG A 1 158 ? 8.586 -6.742 -5.773 1 98.81 158 ARG A C 1
ATOM 1207 O O . ARG A 1 158 ? 9.391 -5.957 -5.27 1 98.81 158 ARG A O 1
ATOM 1214 N N . VAL A 1 159 ? 7.848 -7.582 -5.086 1 98.88 159 VAL A N 1
ATOM 1215 C CA . VAL A 1 159 ? 8.023 -7.676 -3.639 1 98.88 159 VAL A CA 1
ATOM 1216 C C . VAL A 1 159 ? 8.281 -9.125 -3.242 1 98.88 159 VAL A C 1
ATOM 1218 O O . VAL A 1 159 ? 7.727 -10.047 -3.84 1 98.88 159 VAL A O 1
ATOM 1221 N N . VAL A 1 160 ? 9.133 -9.336 -2.303 1 98.88 160 VAL A N 1
ATOM 1222 C CA . VAL A 1 160 ? 9.422 -10.648 -1.74 1 98.88 160 VAL A CA 1
ATOM 1223 C C . VAL A 1 160 ? 9.195 -10.625 -0.23 1 98.88 160 VAL A C 1
ATOM 1225 O O . VAL A 1 160 ? 9.625 -9.695 0.455 1 98.88 160 VAL A O 1
ATOM 1228 N N . LEU A 1 161 ? 8.57 -11.617 0.296 1 98.31 161 LEU A N 1
ATOM 1229 C CA . LEU A 1 161 ? 8.078 -11.609 1.67 1 98.31 161 LEU A CA 1
ATOM 1230 C C . LEU A 1 161 ? 8.969 -12.461 2.57 1 98.31 161 LEU A C 1
ATOM 1232 O O . LEU A 1 161 ? 9.242 -13.617 2.256 1 98.31 161 LEU A O 1
ATOM 1236 N N . VAL A 1 162 ? 9.336 -11.906 3.703 1 98.38 162 VAL A N 1
ATOM 1237 C CA . VAL A 1 162 ? 10.078 -12.656 4.715 1 98.38 162 VAL A CA 1
ATOM 1238 C C . VAL A 1 162 ? 9.125 -13.586 5.465 1 98.38 162 VAL A C 1
ATOM 1240 O O . VAL A 1 162 ? 9.461 -14.742 5.742 1 98.38 162 VAL A O 1
ATOM 1243 N N . THR A 1 163 ? 7.973 -13 5.82 1 96.75 163 THR A N 1
ATOM 1244 C CA . THR A 1 163 ? 6.871 -13.789 6.363 1 96.75 163 THR A CA 1
ATOM 1245 C C . THR A 1 163 ? 5.633 -13.664 5.48 1 96.75 163 THR A C 1
ATOM 1247 O O . THR A 1 163 ? 5.41 -12.625 4.852 1 96.75 163 THR A O 1
ATOM 1250 N N . ILE A 1 164 ? 4.809 -14.664 5.457 1 92.94 164 ILE A N 1
ATOM 1251 C CA . ILE A 1 164 ? 3.686 -14.672 4.527 1 92.94 164 ILE A CA 1
ATOM 1252 C C . ILE A 1 164 ? 2.373 -14.562 5.301 1 92.94 164 ILE A C 1
ATOM 1254 O O . ILE A 1 164 ? 2.045 -13.508 5.84 1 92.94 164 ILE A O 1
ATOM 1258 N N . HIS A 1 165 ? 1.653 -15.719 5.43 1 91.69 165 HIS A N 1
ATOM 1259 C CA . HIS A 1 165 ? 0.331 -15.711 6.047 1 91.69 165 HIS A CA 1
ATOM 1260 C C . HIS A 1 165 ? 0.425 -15.906 7.555 1 91.69 165 HIS A C 1
ATOM 1262 O O . HIS A 1 165 ? -0.001 -16.938 8.086 1 91.69 165 HIS A O 1
ATOM 1268 N N . GLU A 1 166 ? 0.962 -14.961 8.266 1 95.75 166 GLU A N 1
ATOM 1269 C CA . GLU A 1 166 ? 1.122 -14.977 9.711 1 95.75 166 GLU A CA 1
ATOM 1270 C C . GLU A 1 166 ? 0.304 -13.867 10.375 1 95.75 166 GLU A C 1
ATOM 1272 O O . GLU A 1 166 ? 0.156 -12.781 9.812 1 95.75 166 GLU A O 1
ATOM 1277 N N . PRO A 1 167 ? -0.234 -14.195 11.602 1 97.06 167 PRO A N 1
ATOM 1278 C CA . PRO A 1 167 ? -0.862 -13.102 12.352 1 97.06 167 PRO A CA 1
ATOM 1279 C C . PRO A 1 167 ? 0.085 -11.922 12.578 1 97.06 167 PRO A C 1
ATOM 1281 O O . PRO A 1 167 ? 1.265 -12.133 12.875 1 97.06 167 PRO A O 1
ATOM 1284 N N . LEU A 1 168 ? -0.429 -10.711 12.438 1 98.06 168 LEU A N 1
ATOM 1285 C CA . LEU A 1 168 ? 0.388 -9.516 12.609 1 98.06 168 LEU A CA 1
ATOM 1286 C C . LEU A 1 168 ? 1.111 -9.531 13.953 1 98.06 168 LEU A C 1
ATOM 1288 O O . LEU A 1 168 ? 2.279 -9.148 14.039 1 98.06 168 LEU A O 1
ATOM 1292 N N . ALA A 1 169 ? 0.501 -10.031 15.016 1 97.38 169 ALA A N 1
ATOM 1293 C CA . ALA A 1 169 ? 1.026 -10.023 16.375 1 97.38 169 ALA A CA 1
ATOM 1294 C C . ALA A 1 169 ? 2.264 -10.914 16.5 1 97.38 169 ALA A C 1
ATOM 1296 O O . ALA A 1 169 ? 3.029 -10.797 17.453 1 97.38 169 ALA A O 1
ATOM 1297 N N . LYS A 1 170 ? 2.504 -11.758 15.57 1 97.31 170 LYS A N 1
ATOM 1298 C CA . LYS A 1 170 ? 3.588 -12.734 15.664 1 97.31 170 LYS A CA 1
ATOM 1299 C C . LYS A 1 170 ? 4.793 -12.297 14.828 1 97.31 170 LYS A C 1
ATOM 1301 O O . LYS A 1 170 ? 5.879 -12.867 14.961 1 97.31 170 LYS A O 1
ATOM 1306 N N . ILE A 1 171 ? 4.648 -11.281 14.023 1 98.06 171 ILE A N 1
ATOM 1307 C CA . ILE A 1 171 ? 5.637 -10.93 13.016 1 98.06 171 ILE A CA 1
ATOM 1308 C C . ILE A 1 171 ? 6.969 -10.594 13.688 1 98.06 171 ILE A C 1
ATOM 1310 O O . ILE A 1 171 ? 8.016 -11.102 13.289 1 98.06 171 ILE A O 1
ATOM 1314 N N . SER A 1 172 ? 6.918 -9.727 14.703 1 97.5 172 SER A N 1
ATOM 1315 C CA . SER A 1 172 ? 8.148 -9.305 15.375 1 97.5 172 SER A CA 1
ATOM 1316 C C . SER A 1 172 ? 8.93 -10.508 15.891 1 97.5 172 SER A C 1
ATOM 1318 O O . SER A 1 172 ? 10.164 -10.531 15.812 1 97.5 172 SER A O 1
ATOM 1320 N N . LYS A 1 173 ? 8.266 -11.539 16.391 1 96.81 173 LYS A N 1
ATOM 1321 C CA . LYS A 1 173 ? 8.898 -12.719 16.969 1 96.81 173 LYS A CA 1
ATOM 1322 C C . LYS A 1 173 ? 9.445 -13.648 15.883 1 96.81 173 LYS A C 1
ATOM 1324 O O . LYS A 1 173 ? 10.391 -14.398 16.125 1 96.81 173 LYS A O 1
ATOM 1329 N N . LEU A 1 174 ? 8.883 -13.625 14.719 1 97.12 174 LEU A N 1
ATOM 1330 C CA . LEU A 1 174 ? 9.242 -14.539 13.648 1 97.12 174 LEU A CA 1
ATOM 1331 C C . LEU A 1 174 ? 10.43 -14.016 12.852 1 97.12 174 LEU A C 1
ATOM 1333 O O . LEU A 1 174 ? 11.109 -14.773 12.156 1 97.12 174 LEU A O 1
ATOM 1337 N N . LEU A 1 175 ? 10.672 -12.719 12.914 1 98.19 175 LEU A N 1
ATOM 1338 C CA . LEU A 1 175 ? 11.758 -12.102 12.156 1 98.19 175 LEU A CA 1
ATOM 1339 C C . LEU A 1 175 ? 13.109 -12.414 12.797 1 98.19 175 LEU A C 1
ATOM 1341 O O . LEU A 1 175 ? 13.281 -12.234 14.008 1 98.19 175 LEU A O 1
ATOM 1345 N N . THR A 1 176 ? 14.031 -12.93 12.023 1 98.25 176 THR A N 1
ATOM 1346 C CA . THR A 1 176 ? 15.406 -13.164 12.461 1 98.25 176 THR A CA 1
ATOM 1347 C C . THR A 1 176 ? 16.391 -12.656 11.406 1 98.25 176 THR A C 1
ATOM 1349 O O . THR A 1 176 ? 16.031 -12.484 10.242 1 98.25 176 THR A O 1
ATOM 1352 N N . ILE A 1 177 ? 17.578 -12.414 11.836 1 98.38 177 ILE A N 1
ATOM 1353 C CA . ILE A 1 177 ? 18.641 -12 10.938 1 98.38 177 ILE A CA 1
ATOM 1354 C C . ILE A 1 177 ? 18.812 -13.039 9.828 1 98.38 177 ILE A C 1
ATOM 1356 O O . ILE A 1 177 ? 18.891 -12.688 8.648 1 98.38 177 ILE A O 1
ATOM 1360 N N . ALA A 1 178 ? 18.75 -14.289 10.164 1 97.38 178 ALA A N 1
ATOM 1361 C CA . ALA A 1 178 ? 18.969 -15.391 9.219 1 97.38 178 ALA A CA 1
ATOM 1362 C C . ALA A 1 178 ? 17.875 -15.414 8.148 1 97.38 178 ALA A C 1
ATOM 1364 O O . ALA A 1 178 ? 18.172 -15.586 6.965 1 97.38 178 ALA A O 1
ATOM 1365 N N . GLU A 1 179 ? 16.641 -15.219 8.547 1 97.25 179 GLU A N 1
ATOM 1366 C CA . GLU A 1 179 ? 15.523 -15.266 7.609 1 97.25 179 GLU A CA 1
ATOM 1367 C C . GLU A 1 179 ? 15.578 -14.094 6.633 1 97.25 179 GLU A C 1
ATOM 1369 O O . GLU A 1 179 ? 15.281 -14.25 5.445 1 97.25 179 GLU A O 1
ATOM 1374 N N . ILE A 1 180 ? 15.914 -12.938 7.133 1 98.44 180 ILE A N 1
ATOM 1375 C CA . ILE A 1 180 ? 16 -11.75 6.285 1 98.44 180 ILE A CA 1
ATOM 1376 C C . ILE A 1 180 ? 17.156 -11.914 5.293 1 98.44 180 ILE A C 1
ATOM 1378 O O . ILE A 1 180 ? 17 -11.625 4.105 1 98.44 180 ILE A O 1
ATOM 1382 N N . GLN A 1 181 ? 18.25 -12.445 5.75 1 97.31 181 GLN A N 1
ATOM 1383 C CA . GLN A 1 181 ? 19.406 -12.672 4.879 1 97.31 181 GLN A CA 1
ATOM 1384 C C . GLN A 1 181 ? 19.078 -13.688 3.791 1 97.31 181 GLN A C 1
ATOM 1386 O O . GLN A 1 181 ? 19.422 -13.492 2.623 1 97.31 181 GLN A O 1
ATOM 1391 N N . ASP A 1 182 ? 18.484 -14.711 4.238 1 96.56 182 ASP A N 1
ATOM 1392 C CA . ASP A 1 182 ? 18.094 -15.742 3.285 1 96.56 182 ASP A CA 1
ATOM 1393 C C . ASP A 1 182 ? 17.172 -15.172 2.207 1 96.56 182 ASP A C 1
ATOM 1395 O O . ASP A 1 182 ? 17.344 -15.469 1.022 1 96.56 182 ASP A O 1
ATOM 1399 N N . CYS A 1 183 ? 16.25 -14.352 2.594 1 97.88 183 CYS A N 1
ATOM 1400 C CA . CYS A 1 183 ? 15.312 -13.719 1.668 1 97.88 183 CYS A CA 1
ATOM 1401 C C . CYS A 1 183 ? 16.047 -12.828 0.677 1 97.88 183 CYS A C 1
ATOM 1403 O O . CYS A 1 183 ? 15.797 -12.883 -0.526 1 97.88 183 CYS A O 1
ATOM 1405 N N . ILE A 1 184 ? 16.984 -12.039 1.162 1 98.06 184 ILE A N 1
ATOM 1406 C CA . ILE A 1 184 ? 17.766 -11.133 0.323 1 98.06 184 ILE A CA 1
ATOM 1407 C C . ILE A 1 184 ? 18.578 -11.945 -0.685 1 98.06 184 ILE A C 1
ATOM 1409 O O . ILE A 1 184 ? 18.562 -11.648 -1.884 1 98.06 184 ILE A O 1
ATOM 1413 N N . LYS A 1 185 ? 19.234 -12.977 -0.213 1 97.25 185 LYS A N 1
ATOM 1414 C CA . LYS A 1 185 ? 20.109 -13.789 -1.065 1 97.25 185 LYS A CA 1
ATOM 1415 C C . LYS A 1 185 ? 19.297 -14.492 -2.158 1 97.25 185 LYS A C 1
ATOM 1417 O O . LYS A 1 185 ? 19.703 -14.492 -3.324 1 97.25 185 LYS A O 1
ATOM 1422 N N . MET A 1 186 ? 18.219 -15.055 -1.791 1 97.12 186 MET A N 1
ATOM 1423 C CA . MET A 1 186 ? 17.375 -15.742 -2.756 1 97.12 186 MET A CA 1
ATOM 1424 C C . MET A 1 186 ? 16.828 -14.773 -3.795 1 97.12 186 MET A C 1
ATOM 1426 O O . MET A 1 186 ? 16.75 -15.094 -4.98 1 97.12 186 MET A O 1
ATOM 1430 N N . THR A 1 187 ? 16.422 -13.609 -3.307 1 98.44 187 THR A N 1
ATOM 1431 C CA . THR A 1 187 ? 15.922 -12.586 -4.211 1 98.44 187 THR A CA 1
ATOM 1432 C C . THR A 1 187 ? 17 -12.156 -5.203 1 98.44 187 THR A C 1
ATOM 1434 O O . THR A 1 187 ? 16.75 -12.07 -6.406 1 98.44 187 THR A O 1
ATOM 1437 N N . ALA A 1 188 ? 18.188 -11.906 -4.695 1 97.88 188 ALA A N 1
ATOM 1438 C CA . ALA A 1 188 ? 19.297 -11.5 -5.539 1 97.88 188 ALA A CA 1
ATOM 1439 C C . ALA A 1 188 ? 19.578 -12.547 -6.613 1 97.88 188 ALA A C 1
ATOM 1441 O O . ALA A 1 188 ? 19.719 -12.219 -7.793 1 97.88 188 ALA A O 1
ATOM 1442 N N . LYS A 1 189 ? 19.641 -13.758 -6.203 1 96.38 189 LYS A N 1
ATOM 1443 C CA . LYS A 1 189 ? 19.891 -14.859 -7.129 1 96.38 189 LYS A CA 1
ATOM 1444 C C . LYS A 1 189 ? 18.812 -14.93 -8.203 1 96.38 189 LYS A C 1
ATOM 1446 O O . LYS A 1 189 ? 19.125 -15.086 -9.391 1 96.38 189 LYS A O 1
ATOM 1451 N N . SER A 1 190 ? 17.578 -14.805 -7.793 1 97.5 190 SER A N 1
ATOM 1452 C CA . SER A 1 190 ? 16.469 -14.883 -8.734 1 97.5 190 SER A CA 1
ATOM 1453 C C . SER A 1 190 ? 16.484 -13.711 -9.711 1 97.5 190 SER A C 1
ATOM 1455 O O . SER A 1 190 ? 16.234 -13.891 -10.906 1 97.5 190 SER A O 1
ATOM 1457 N N . LEU A 1 191 ? 16.719 -12.5 -9.195 1 98.12 191 LEU A N 1
ATOM 1458 C CA . LEU A 1 191 ? 16.766 -11.328 -10.062 1 98.12 191 LEU A CA 1
ATOM 1459 C C . LEU A 1 191 ? 17.828 -11.5 -11.141 1 98.12 191 LEU A C 1
ATOM 1461 O O . LEU A 1 191 ? 17.609 -11.125 -12.297 1 98.12 191 LEU A O 1
ATOM 1465 N N . ARG A 1 192 ? 18.906 -12.094 -10.828 1 97 192 ARG A N 1
ATOM 1466 C CA . ARG A 1 192 ? 19.984 -12.305 -11.797 1 97 192 ARG A CA 1
ATOM 1467 C C . ARG A 1 192 ? 19.641 -13.445 -12.75 1 97 192 ARG A C 1
ATOM 1469 O O . ARG A 1 192 ? 19.688 -13.273 -13.969 1 97 192 ARG A O 1
ATOM 1476 N N . LYS A 1 193 ? 19.234 -14.539 -12.211 1 96.12 193 LYS A N 1
ATOM 1477 C CA . LYS A 1 193 ? 19.047 -15.766 -12.984 1 96.12 193 LYS A CA 1
ATOM 1478 C C . LYS A 1 193 ? 17.719 -15.758 -13.727 1 96.12 193 LYS A C 1
ATOM 1480 O O . LYS A 1 193 ? 17.656 -16.094 -14.914 1 96.12 193 LYS A O 1
ATOM 1485 N N . ASP A 1 194 ? 16.688 -15.414 -13.023 1 97.56 194 ASP A N 1
ATOM 1486 C CA . ASP A 1 194 ? 15.344 -15.547 -13.555 1 97.56 194 ASP A CA 1
ATOM 1487 C C . ASP A 1 194 ? 14.93 -14.297 -14.328 1 97.56 194 ASP A C 1
ATOM 1489 O O . ASP A 1 194 ? 14.203 -14.383 -15.32 1 97.56 194 ASP A O 1
ATOM 1493 N N . PHE A 1 195 ? 15.414 -13.117 -13.898 1 97.5 195 PHE A N 1
ATOM 1494 C CA . PHE A 1 195 ? 14.938 -11.867 -14.5 1 97.5 195 PHE A CA 1
ATOM 1495 C C . PHE A 1 195 ? 16.062 -11.188 -15.273 1 97.5 195 PHE A C 1
ATOM 1497 O O . PHE A 1 195 ? 15.867 -10.094 -15.812 1 97.5 195 PHE A O 1
ATOM 1504 N N . SER A 1 196 ? 17.234 -11.766 -15.305 1 96.94 196 SER A N 1
ATOM 1505 C CA . SER A 1 196 ? 18.391 -11.328 -16.094 1 96.94 196 SER A CA 1
ATOM 1506 C C . SER A 1 196 ? 18.797 -9.906 -15.734 1 96.94 196 SER A C 1
ATOM 1508 O O . SER A 1 196 ? 19.078 -9.086 -16.609 1 96.94 196 SER A O 1
ATOM 1510 N N . ILE A 1 197 ? 18.719 -9.57 -14.469 1 97.12 197 ILE A N 1
ATOM 1511 C CA . ILE A 1 197 ? 19.203 -8.297 -13.96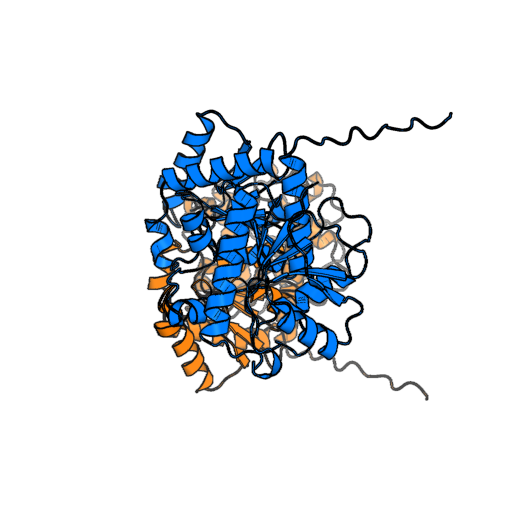1 1 97.12 197 ILE A CA 1
ATOM 1512 C C . ILE A 1 197 ? 20.641 -8.469 -13.438 1 97.12 197 ILE A C 1
ATOM 1514 O O . ILE A 1 197 ? 20.844 -9.078 -12.391 1 97.12 197 ILE A O 1
ATOM 1518 N N . SER A 1 198 ? 21.625 -7.926 -14.078 1 95.62 198 SER A N 1
ATOM 1519 C CA . SER A 1 198 ? 23.047 -8.18 -13.82 1 95.62 198 SER A CA 1
ATOM 1520 C C . SER A 1 198 ? 23.469 -7.602 -12.477 1 95.62 198 SER A C 1
ATOM 1522 O O . SER A 1 198 ? 24.25 -8.219 -11.75 1 95.62 198 SER A O 1
ATOM 1524 N N . SER A 1 199 ? 22.969 -6.398 -12.141 1 96.38 199 SER A N 1
ATOM 1525 C CA . SER A 1 199 ? 23.266 -5.719 -10.883 1 96.38 199 SER A CA 1
ATOM 1526 C C . SER A 1 199 ? 22 -5.32 -10.148 1 96.38 199 SER A C 1
ATOM 1528 O O . SER A 1 199 ? 21.625 -4.141 -10.133 1 96.38 199 SER A O 1
ATOM 1530 N N . PRO A 1 200 ? 21.438 -6.348 -9.445 1 98.19 200 PRO A N 1
ATOM 1531 C CA . PRO A 1 200 ? 20.141 -6.086 -8.805 1 98.19 200 PRO A CA 1
ATOM 1532 C C . PRO A 1 200 ? 20.234 -5.023 -7.715 1 98.19 200 PRO A C 1
ATOM 1534 O O . PRO A 1 200 ? 21.219 -4.988 -6.965 1 98.19 200 PRO A O 1
ATOM 1537 N N . ARG A 1 201 ? 19.344 -4.094 -7.621 1 98.62 201 ARG A N 1
ATOM 1538 C CA . ARG A 1 201 ? 19.109 -3.131 -6.551 1 98.62 201 ARG A CA 1
ATOM 1539 C C . ARG A 1 201 ? 17.922 -3.529 -5.695 1 98.62 201 ARG A C 1
ATOM 1541 O O . ARG A 1 201 ? 16.781 -3.469 -6.152 1 98.62 201 ARG A O 1
ATOM 1548 N N . ILE A 1 202 ? 18.219 -3.916 -4.496 1 98.75 202 ILE A N 1
ATOM 1549 C CA . ILE A 1 202 ? 17.172 -4.441 -3.625 1 98.75 202 ILE A CA 1
ATOM 1550 C C . ILE A 1 202 ? 16.969 -3.5 -2.441 1 98.75 202 ILE A C 1
ATOM 1552 O O . ILE A 1 202 ? 17.922 -3.15 -1.744 1 98.75 202 ILE A O 1
ATOM 1556 N N . ALA A 1 203 ? 15.773 -3.018 -2.266 1 98.88 203 ALA A N 1
ATOM 1557 C CA . ALA A 1 203 ? 15.406 -2.266 -1.066 1 98.88 203 ALA A CA 1
ATOM 1558 C C . ALA A 1 203 ? 14.859 -3.188 0.016 1 98.88 203 ALA A C 1
ATOM 1560 O O . ALA A 1 203 ? 14.141 -4.148 -0.284 1 98.88 203 ALA A O 1
ATOM 1561 N N . VAL A 1 204 ? 15.18 -2.883 1.237 1 98.88 204 VAL A N 1
ATOM 1562 C CA . VAL A 1 204 ? 14.641 -3.619 2.375 1 98.88 204 VAL A CA 1
ATOM 1563 C C . VAL A 1 204 ? 13.734 -2.711 3.197 1 98.88 204 VAL A C 1
ATOM 1565 O O . VAL A 1 204 ? 14.18 -1.695 3.734 1 98.88 204 VAL A O 1
ATOM 1568 N N . ALA A 1 205 ? 12.461 -3.066 3.242 1 98.88 205 ALA A N 1
ATOM 1569 C CA . ALA A 1 205 ? 11.5 -2.299 4.031 1 98.88 205 ALA A CA 1
ATOM 1570 C C . ALA A 1 205 ? 11.734 -2.502 5.527 1 98.88 205 ALA A C 1
ATOM 1572 O O . ALA A 1 205 ? 12.055 -3.607 5.965 1 98.88 205 ALA A O 1
ATOM 1573 N N . ALA A 1 206 ? 11.516 -1.422 6.297 1 98.88 206 ALA A N 1
ATOM 1574 C CA . ALA A 1 206 ? 11.477 -1.526 7.75 1 98.88 206 ALA A CA 1
ATOM 1575 C C . ALA A 1 206 ? 10.195 -2.219 8.219 1 98.88 206 ALA A C 1
ATOM 1577 O O . ALA A 1 206 ? 9.297 -2.479 7.418 1 98.88 206 ALA A O 1
ATOM 1578 N N . LEU A 1 207 ? 10.25 -2.646 9.461 1 98.75 207 LEU A N 1
ATOM 1579 C CA . LEU A 1 207 ? 9.062 -3.258 10.055 1 98.75 207 LEU A CA 1
ATOM 1580 C C . LEU A 1 207 ? 8.109 -2.191 10.578 1 98.75 207 LEU A C 1
ATOM 1582 O O . LEU A 1 207 ? 6.898 -2.271 10.352 1 98.75 207 LEU A O 1
ATOM 1586 N N . ASN A 1 208 ? 8.68 -1.208 11.258 1 98.25 208 ASN A N 1
ATOM 1587 C CA . ASN A 1 208 ? 7.895 -0.249 12.023 1 98.25 208 ASN A CA 1
ATOM 1588 C C . ASN A 1 208 ? 7.777 1.089 11.305 1 98.25 208 ASN A C 1
ATOM 1590 O O . ASN A 1 208 ? 8.57 1.387 10.406 1 98.25 208 ASN A O 1
ATOM 1594 N N . PRO A 1 209 ? 6.773 1.893 11.703 1 96.44 209 PRO A N 1
ATOM 1595 C CA . PRO A 1 209 ? 6.672 3.244 11.156 1 96.44 209 PRO A CA 1
ATOM 1596 C C . PRO A 1 209 ? 7.98 4.023 11.258 1 96.44 209 PRO A C 1
ATOM 1598 O O . PRO A 1 209 ? 8.688 3.92 12.258 1 96.44 209 PRO A O 1
ATOM 1601 N N . HIS A 1 210 ? 8.312 4.738 10.188 1 93.81 210 HIS A N 1
ATOM 1602 C CA . HIS A 1 210 ? 9.5 5.59 10.156 1 93.81 210 HIS A CA 1
ATOM 1603 C C . HIS A 1 210 ? 10.766 4.781 10.422 1 93.81 210 HIS A C 1
ATOM 1605 O O . HIS A 1 210 ? 11.695 5.273 11.062 1 93.81 210 HIS A O 1
ATOM 1611 N N . ALA A 1 211 ? 10.695 3.521 10.117 1 96.44 211 ALA A N 1
ATOM 1612 C CA . ALA A 1 211 ? 11.812 2.605 10.312 1 96.44 211 ALA A CA 1
ATOM 1613 C C . ALA A 1 211 ? 12.25 2.574 11.773 1 96.44 211 ALA A C 1
ATOM 1615 O O . ALA A 1 211 ? 13.445 2.592 12.078 1 96.44 211 ALA A O 1
ATOM 1616 N N . GLY A 1 212 ? 11.305 2.619 12.602 1 93.38 212 GLY A N 1
ATOM 1617 C CA . GLY A 1 212 ? 11.547 2.48 14.031 1 93.38 212 GLY A CA 1
ATOM 1618 C C . GLY A 1 212 ? 11.883 3.795 14.711 1 93.38 212 GLY A C 1
ATOM 1619 O O . GLY A 1 212 ? 11.867 3.887 15.938 1 93.38 212 GLY A O 1
ATOM 1620 N N . GLU A 1 213 ? 12.211 4.832 13.961 1 90.06 213 GLU A N 1
ATOM 1621 C CA . GLU A 1 213 ? 12.586 6.137 14.508 1 90.06 213 GLU A CA 1
ATOM 1622 C C . GLU A 1 213 ? 13.57 5.992 15.656 1 90.06 213 GLU A C 1
ATOM 1624 O O . GLU A 1 213 ? 13.32 6.484 16.766 1 90.06 213 GLU A O 1
ATOM 1629 N N . GLN A 1 214 ? 14.641 5.328 15.422 1 89.44 214 GLN A N 1
ATOM 1630 C CA . GLN A 1 214 ? 15.742 5.129 16.359 1 89.44 214 GLN A CA 1
ATOM 1631 C C . GLN A 1 214 ? 15.25 4.465 17.641 1 89.44 214 GLN A C 1
ATOM 1633 O O . GLN A 1 214 ? 15.656 4.852 18.734 1 89.44 214 GLN A O 1
ATOM 1638 N N . GLY A 1 215 ? 14.312 3.578 17.5 1 90.75 215 GLY A N 1
ATOM 1639 C CA . GLY A 1 215 ? 13.883 2.764 18.625 1 90.75 215 GLY A CA 1
ATOM 1640 C C . GLY A 1 215 ? 12.609 3.26 19.281 1 90.75 215 GLY A C 1
ATOM 1641 O O . GLY A 1 215 ? 11.977 2.539 20.047 1 90.75 215 GLY A O 1
ATOM 1642 N N . MET A 1 216 ? 12.078 4.41 18.953 1 87.38 216 MET A N 1
ATOM 1643 C CA . MET A 1 216 ? 10.898 5.012 19.562 1 87.38 216 MET A CA 1
ATOM 1644 C C . MET A 1 216 ? 9.633 4.246 19.172 1 87.38 216 MET A C 1
ATOM 1646 O O . MET A 1 216 ? 8.703 4.121 19.969 1 87.38 216 MET A O 1
ATOM 1650 N N . PHE A 1 217 ? 9.664 3.734 17.938 1 92.12 217 PHE A N 1
ATOM 1651 C CA . PHE A 1 217 ? 8.477 3.049 17.438 1 92.12 217 PHE A CA 1
ATOM 1652 C C . PHE A 1 217 ? 8.734 1.553 17.297 1 92.12 217 PHE A C 1
ATOM 1654 O O . PHE A 1 217 ? 8.031 0.865 16.547 1 92.12 217 PHE A O 1
ATOM 1661 N N . GLY A 1 218 ? 9.711 1.025 17.984 1 94 218 GLY A N 1
ATOM 1662 C CA . GLY A 1 218 ? 10.086 -0.38 17.938 1 94 218 GLY A CA 1
ATOM 1663 C C . GLY A 1 218 ? 11.57 -0.598 17.734 1 94 218 GLY A C 1
ATOM 1664 O O . GLY A 1 218 ? 12.273 0.271 17.219 1 94 218 GLY A O 1
ATOM 1665 N N . GLN A 1 219 ? 12 -1.74 18.062 1 96.94 219 GLN A N 1
ATOM 1666 C CA . GLN A 1 219 ? 13.438 -1.979 18.141 1 96.94 219 GLN A CA 1
ATOM 1667 C C . GLN A 1 219 ? 13.898 -2.936 17.047 1 96.94 219 GLN A C 1
ATOM 1669 O O . GLN A 1 219 ? 15.102 -3.127 16.859 1 96.94 219 GLN A O 1
ATOM 1674 N N . GLU A 1 220 ? 13.023 -3.486 16.344 1 98.44 220 GLU A N 1
ATOM 1675 C CA . GLU A 1 220 ? 13.367 -4.551 15.406 1 98.44 220 GLU A CA 1
ATOM 1676 C C . GLU A 1 220 ? 14.336 -4.059 14.336 1 98.44 220 GLU A C 1
ATOM 1678 O O . GLU A 1 220 ? 15.195 -4.812 13.875 1 98.44 220 GLU A O 1
ATOM 1683 N N . GLU A 1 221 ? 14.188 -2.756 13.938 1 98.5 221 GLU A N 1
ATOM 1684 C CA . GLU A 1 221 ? 15.109 -2.189 12.953 1 98.5 221 GLU A CA 1
ATOM 1685 C C . GLU A 1 221 ? 16.547 -2.213 13.461 1 98.5 221 GLU A C 1
ATOM 1687 O O . GLU A 1 221 ? 17.469 -2.596 12.734 1 98.5 221 GLU A O 1
ATOM 1692 N N . ILE A 1 222 ? 16.703 -1.884 14.664 1 97.94 222 ILE A N 1
ATOM 1693 C CA . ILE A 1 222 ? 18.016 -1.763 15.266 1 97.94 222 ILE A CA 1
ATOM 1694 C C . ILE A 1 222 ? 18.562 -3.15 15.602 1 97.94 222 ILE A C 1
ATOM 1696 O O . ILE A 1 222 ? 19.75 -3.432 15.375 1 97.94 222 ILE A O 1
ATOM 1700 N N . GLU A 1 223 ? 17.719 -4.035 16.062 1 98.25 223 GLU A N 1
ATOM 1701 C CA . GLU A 1 223 ? 18.172 -5.297 16.656 1 98.25 223 GLU A CA 1
ATOM 1702 C C . GLU A 1 223 ? 18.234 -6.402 15.602 1 98.25 223 GLU A C 1
ATOM 1704 O O . GLU A 1 223 ? 18.984 -7.371 15.766 1 98.25 223 GLU A O 1
ATOM 1709 N N . ILE A 1 224 ? 17.5 -6.281 14.508 1 98.62 224 ILE A N 1
ATOM 1710 C CA . ILE A 1 224 ? 17.359 -7.426 13.617 1 98.62 224 ILE A CA 1
ATOM 1711 C C . ILE A 1 224 ? 17.641 -6.996 12.18 1 98.62 224 ILE A C 1
ATOM 1713 O O . ILE A 1 224 ? 18.562 -7.512 11.531 1 98.62 224 ILE A O 1
ATOM 1717 N N . ILE A 1 225 ? 16.938 -5.977 11.648 1 98.75 225 ILE A N 1
ATOM 1718 C CA . ILE A 1 225 ? 16.938 -5.688 10.219 1 98.75 225 ILE A CA 1
ATOM 1719 C C . ILE A 1 225 ? 18.266 -5.051 9.82 1 98.75 225 ILE A C 1
ATOM 1721 O O . ILE A 1 225 ? 18.906 -5.492 8.867 1 98.75 225 ILE A O 1
ATOM 1725 N N . GLN A 1 226 ? 18.672 -4.016 10.547 1 98.56 226 GLN A N 1
ATOM 1726 C CA . GLN A 1 226 ? 19.922 -3.367 10.219 1 98.56 226 GLN A CA 1
ATOM 1727 C C . GLN A 1 226 ? 21.094 -4.348 10.32 1 98.56 226 GLN A C 1
ATOM 1729 O O . GLN A 1 226 ? 21.938 -4.414 9.422 1 98.56 226 GLN A O 1
ATOM 1734 N N . PRO A 1 227 ? 21.188 -5.117 11.391 1 98.31 227 PRO A N 1
ATOM 1735 C CA . PRO A 1 227 ? 22.25 -6.113 11.461 1 98.31 227 PRO A CA 1
ATOM 1736 C C . PRO A 1 227 ? 22.219 -7.102 10.305 1 98.31 227 PRO A C 1
ATOM 1738 O O . PRO A 1 227 ? 23.266 -7.531 9.82 1 98.31 227 PRO A O 1
ATOM 1741 N N . ALA A 1 228 ? 21.062 -7.523 9.805 1 98.19 228 ALA A N 1
ATOM 1742 C CA . ALA A 1 228 ? 20.953 -8.414 8.656 1 98.19 228 ALA A CA 1
ATOM 1743 C C . ALA A 1 228 ? 21.562 -7.781 7.41 1 98.19 228 ALA A C 1
ATOM 1745 O O . ALA A 1 228 ? 22.266 -8.453 6.648 1 98.19 228 ALA A O 1
ATOM 1746 N N . LEU A 1 229 ? 21.328 -6.512 7.211 1 98 229 LEU A N 1
ATOM 1747 C CA . LEU A 1 229 ? 21.875 -5.789 6.066 1 98 229 LEU A CA 1
ATOM 1748 C C . LEU A 1 229 ? 23.391 -5.656 6.18 1 98 229 LEU A C 1
ATOM 1750 O O . LEU A 1 229 ? 24.109 -5.875 5.203 1 98 229 LEU A O 1
ATOM 1754 N N . ASP A 1 230 ? 23.797 -5.309 7.406 1 97.12 230 ASP A N 1
ATOM 1755 C CA . ASP A 1 230 ? 25.234 -5.156 7.637 1 97.12 230 ASP A CA 1
ATOM 1756 C C . ASP A 1 230 ? 25.984 -6.465 7.359 1 97.12 230 ASP A C 1
ATOM 1758 O O . ASP A 1 230 ? 27.031 -6.465 6.707 1 97.12 230 ASP A O 1
ATOM 1762 N N . GLN A 1 231 ? 25.422 -7.508 7.809 1 95.81 231 GLN A N 1
ATOM 1763 C CA . GLN A 1 231 ? 26.031 -8.82 7.609 1 95.81 231 GLN A CA 1
ATOM 1764 C C . GLN A 1 231 ? 26.047 -9.203 6.133 1 95.81 231 GLN A C 1
ATOM 1766 O O . GLN A 1 231 ? 27.031 -9.781 5.648 1 95.81 231 GLN A O 1
ATOM 1771 N N . TYR A 1 232 ? 25.031 -8.922 5.379 1 95.31 232 TYR A N 1
ATOM 1772 C CA . TYR A 1 232 ? 24.984 -9.195 3.949 1 95.31 232 TYR A CA 1
ATOM 1773 C C . TYR A 1 232 ? 26.078 -8.438 3.209 1 95.31 232 TYR A C 1
ATOM 1775 O O . TYR A 1 232 ? 26.75 -9 2.336 1 95.31 232 TYR A O 1
ATOM 1783 N N . GLU A 1 233 ? 26.219 -7.176 3.578 1 93.69 233 GLU A N 1
ATOM 1784 C CA . GLU A 1 233 ? 27.172 -6.312 2.895 1 93.69 233 GLU A CA 1
ATOM 1785 C C . GLU A 1 233 ? 28.609 -6.75 3.176 1 93.69 233 GLU A C 1
ATOM 1787 O O . GLU A 1 233 ? 29.531 -6.402 2.428 1 93.69 233 GLU A O 1
ATOM 1792 N N . GLN A 1 234 ? 28.828 -7.477 4.211 1 91.56 234 GLN A N 1
ATOM 1793 C CA . GLN A 1 234 ? 30.156 -7.953 4.57 1 91.56 234 GLN A CA 1
ATOM 1794 C C . GLN A 1 234 ? 30.516 -9.234 3.816 1 91.56 234 GLN A C 1
ATOM 1796 O O . GLN A 1 234 ? 31.672 -9.633 3.766 1 91.56 234 GLN A O 1
ATOM 1801 N N . GLY A 1 235 ? 29.562 -9.789 3.182 1 87.12 235 GLY A N 1
ATOM 1802 C CA . GLY A 1 235 ? 29.797 -11.023 2.445 1 87.12 235 GLY A CA 1
ATOM 1803 C C . GLY A 1 235 ? 29.859 -10.812 0.944 1 87.12 235 GLY A C 1
ATOM 1804 O O . GLY A 1 235 ? 30.141 -9.703 0.477 1 87.12 235 GLY A O 1
ATOM 1805 N N . ASP A 1 236 ? 29.812 -11.938 0.232 1 81.38 236 ASP A N 1
ATOM 1806 C CA . ASP A 1 236 ? 29.734 -11.875 -1.224 1 81.38 236 ASP A CA 1
ATOM 1807 C C . ASP A 1 236 ? 28.359 -11.406 -1.68 1 81.38 236 ASP A C 1
ATOM 1809 O O . ASP A 1 236 ? 27.391 -12.188 -1.655 1 81.38 236 ASP A O 1
ATOM 1813 N N . CYS A 1 237 ? 28.453 -10.109 -1.998 1 82.25 237 CYS A N 1
ATOM 1814 C CA . CYS A 1 237 ? 27.172 -9.484 -2.311 1 82.25 237 CYS A CA 1
ATOM 1815 C C . CYS A 1 237 ? 26.828 -9.641 -3.787 1 82.25 237 CYS A C 1
ATOM 1817 O O . CYS A 1 237 ? 27.625 -9.266 -4.652 1 82.25 237 CYS A O 1
ATOM 1819 N N . GLU A 1 238 ? 25.672 -10.195 -4.023 1 90.44 238 GLU A N 1
ATOM 1820 C CA . GLU A 1 238 ? 25.203 -10.391 -5.395 1 90.44 238 GLU A CA 1
ATOM 1821 C C . GLU A 1 238 ? 24.25 -9.281 -5.82 1 90.44 238 GLU A C 1
ATOM 1823 O O . GLU A 1 238 ? 23.75 -9.281 -6.945 1 90.44 238 GLU A O 1
ATOM 1828 N N . ALA A 1 239 ? 24.078 -8.398 -4.891 1 96 239 ALA A N 1
ATOM 1829 C CA . ALA A 1 239 ? 23.141 -7.305 -5.152 1 96 239 ALA A CA 1
ATOM 1830 C C . ALA A 1 239 ? 23.5 -6.074 -4.316 1 96 239 ALA A C 1
ATOM 1832 O O . ALA A 1 239 ? 24.141 -6.191 -3.275 1 96 239 ALA A O 1
ATOM 1833 N N . GLU A 1 240 ? 23.172 -4.938 -4.828 1 97.19 240 GLU A N 1
ATOM 1834 C CA . GLU A 1 240 ? 23.172 -3.729 -4.008 1 97.19 240 GLU A CA 1
ATOM 1835 C C . GLU A 1 240 ? 21.922 -3.658 -3.135 1 97.19 240 GLU A C 1
ATOM 1837 O O . GLU A 1 240 ? 20.797 -3.756 -3.639 1 97.19 240 GLU A O 1
ATOM 1842 N N . ILE A 1 241 ? 22.172 -3.568 -1.87 1 97.75 241 ILE A N 1
ATOM 1843 C CA . ILE A 1 241 ? 21.047 -3.523 -0.956 1 97.75 241 ILE A CA 1
ATOM 1844 C C . ILE A 1 241 ? 21 -2.166 -0.258 1 97.75 241 ILE A C 1
ATOM 1846 O O . ILE A 1 241 ? 22.031 -1.522 -0.067 1 97.75 241 ILE A O 1
ATOM 1850 N N . SER A 1 242 ? 19.812 -1.636 0.033 1 97.62 242 SER A N 1
ATOM 1851 C CA . SER A 1 242 ? 19.609 -0.383 0.756 1 97.62 242 SER A CA 1
ATOM 1852 C C . SER A 1 242 ? 18.438 -0.475 1.715 1 97.62 242 SER A C 1
ATOM 1854 O O . SER A 1 242 ? 17.422 -1.097 1.398 1 97.62 242 SER A O 1
ATOM 1856 N N . GLY A 1 243 ? 18.562 0.115 2.887 1 97.56 243 GLY A N 1
ATOM 1857 C CA . GLY A 1 243 ? 17.547 0.116 3.918 1 97.56 243 GLY A CA 1
ATOM 1858 C C . GLY A 1 243 ? 18.109 0.109 5.324 1 97.56 243 GLY A C 1
ATOM 1859 O O . GLY A 1 243 ? 19.312 0.291 5.516 1 97.56 243 GLY A O 1
ATOM 1860 N N . PRO A 1 244 ? 17.297 -0.173 6.336 1 98.5 244 PRO A N 1
ATOM 1861 C CA . PRO A 1 244 ? 15.836 -0.314 6.227 1 98.5 244 PRO A CA 1
ATOM 1862 C C . PRO A 1 244 ? 15.141 0.995 5.855 1 98.5 244 PRO A C 1
ATOM 1864 O O . PRO A 1 244 ? 15.453 2.045 6.422 1 98.5 244 PRO A O 1
ATOM 1867 N N . TRP A 1 245 ? 14.25 0.889 4.902 1 98.5 245 TRP A N 1
ATOM 1868 C CA . TRP A 1 245 ? 13.492 2.053 4.445 1 98.5 245 TRP A CA 1
ATOM 1869 C C . TRP A 1 245 ? 12.156 2.158 5.176 1 98.5 245 TRP A C 1
ATOM 1871 O O . TRP A 1 245 ? 11.5 1.146 5.422 1 98.5 245 TRP A O 1
ATOM 1881 N N . PRO A 1 246 ? 11.711 3.396 5.496 1 97.75 246 PRO A N 1
ATOM 1882 C CA . PRO A 1 246 ? 10.336 3.52 5.988 1 97.75 246 PRO A CA 1
ATOM 1883 C C . PRO A 1 246 ? 9.312 2.914 5.035 1 97.75 246 PRO A C 1
ATOM 1885 O O . PRO A 1 246 ? 9.32 3.219 3.84 1 97.75 246 PRO A O 1
ATOM 1888 N N . PRO A 1 247 ? 8.398 2.068 5.531 1 98.12 247 PRO A N 1
ATOM 1889 C CA . PRO A 1 247 ? 7.484 1.342 4.652 1 98.12 247 PRO A CA 1
ATOM 1890 C C . PRO A 1 247 ? 6.539 2.268 3.889 1 98.12 247 PRO A C 1
ATOM 1892 O O . PRO A 1 247 ? 6.113 1.942 2.775 1 98.12 247 PRO A O 1
ATOM 1895 N N . ASP A 1 248 ? 6.223 3.379 4.449 1 96.75 248 ASP A N 1
ATOM 1896 C CA . ASP A 1 248 ? 5.234 4.242 3.814 1 96.75 248 ASP A CA 1
ATOM 1897 C C . ASP A 1 248 ? 5.812 4.922 2.574 1 96.75 248 ASP A C 1
ATOM 1899 O O . ASP A 1 248 ? 5.066 5.41 1.723 1 96.75 248 ASP A O 1
ATOM 1903 N N . THR A 1 249 ? 7.172 4.953 2.371 1 96.5 249 THR A N 1
ATOM 1904 C CA . THR A 1 249 ? 7.723 5.738 1.273 1 96.5 249 THR A CA 1
ATOM 1905 C C . THR A 1 249 ? 8.422 4.832 0.259 1 96.5 249 THR A C 1
ATOM 1907 O O . THR A 1 249 ? 8.555 5.195 -0.911 1 96.5 249 THR A O 1
ATOM 1910 N N . ILE A 1 250 ? 8.773 3.658 0.644 1 98.5 250 ILE A N 1
ATOM 1911 C CA . ILE A 1 250 ? 9.688 2.852 -0.157 1 98.5 250 ILE A CA 1
ATOM 1912 C C . ILE A 1 250 ? 8.984 2.379 -1.426 1 98.5 250 ILE A C 1
ATOM 191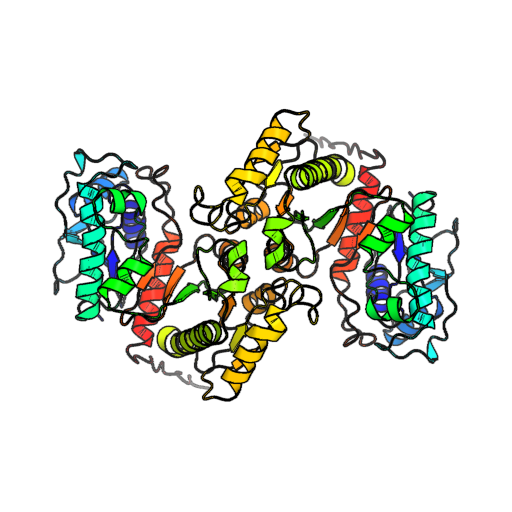4 O O . ILE A 1 250 ? 9.609 2.258 -2.482 1 98.5 250 ILE A O 1
ATOM 1918 N N . PHE A 1 251 ? 7.727 2.139 -1.377 1 98.75 251 PHE A N 1
ATOM 1919 C CA . PHE A 1 251 ? 7.035 1.529 -2.51 1 98.75 251 PHE A CA 1
ATOM 1920 C C . PHE A 1 251 ? 6.82 2.547 -3.623 1 98.75 251 PHE A C 1
ATOM 1922 O O . PHE A 1 251 ? 6.793 2.188 -4.801 1 98.75 251 PHE A O 1
ATOM 1929 N N . TYR A 1 252 ? 6.68 3.818 -3.223 1 97.94 252 TYR A N 1
ATOM 1930 C CA . TYR A 1 252 ? 6.66 4.863 -4.242 1 97.94 252 TYR A CA 1
ATOM 1931 C C . TYR A 1 252 ? 7.977 4.898 -5.012 1 97.94 252 TYR A C 1
ATOM 1933 O O . TYR A 1 252 ? 7.977 4.941 -6.242 1 97.94 252 TYR A O 1
ATOM 1941 N N . LYS A 1 253 ? 9.109 4.824 -4.289 1 97.75 253 LYS A N 1
ATOM 1942 C CA . LYS A 1 253 ? 10.438 4.832 -4.902 1 97.75 253 LYS A CA 1
ATOM 1943 C C . LYS A 1 253 ? 10.633 3.621 -5.809 1 97.75 253 LYS A C 1
ATOM 1945 O O . LYS A 1 253 ? 11.086 3.76 -6.949 1 97.75 253 LYS A O 1
ATOM 1950 N N . ALA A 1 254 ? 10.25 2.486 -5.332 1 98.62 254 ALA A N 1
ATOM 1951 C CA . ALA A 1 254 ? 10.422 1.246 -6.082 1 98.62 254 ALA A CA 1
ATOM 1952 C C . ALA A 1 254 ? 9.555 1.24 -7.34 1 98.62 254 ALA A C 1
ATOM 1954 O O . ALA A 1 254 ? 10.023 0.878 -8.422 1 98.62 254 ALA A O 1
ATOM 1955 N N . ALA A 1 255 ? 8.297 1.698 -7.195 1 98.31 255 ALA A N 1
ATOM 1956 C CA . ALA A 1 255 ? 7.367 1.711 -8.32 1 98.31 255 ALA A CA 1
ATOM 1957 C C . ALA A 1 255 ? 7.832 2.67 -9.406 1 98.31 255 ALA A C 1
ATOM 1959 O O . ALA A 1 255 ? 7.43 2.549 -10.57 1 98.31 255 ALA A O 1
ATOM 1960 N N . ASN A 1 256 ? 8.727 3.584 -9.008 1 97.56 256 ASN A N 1
ATOM 1961 C CA . ASN A 1 256 ? 9.25 4.555 -9.961 1 97.56 256 ASN A CA 1
ATOM 1962 C C . ASN A 1 256 ? 10.625 4.148 -10.477 1 97.56 256 ASN A C 1
ATOM 1964 O O . ASN A 1 256 ? 11.328 4.957 -11.086 1 97.56 256 ASN A O 1
ATOM 1968 N N . GLY A 1 257 ? 11.102 2.975 -10.195 1 97.75 257 GLY A N 1
ATOM 1969 C CA . GLY A 1 257 ? 12.234 2.391 -10.891 1 97.75 257 GLY A CA 1
ATOM 1970 C C . GLY A 1 257 ? 13.523 2.473 -10.102 1 97.75 257 GLY A C 1
ATOM 1971 O O . GLY A 1 257 ? 14.586 2.086 -10.594 1 97.75 257 GLY A O 1
ATOM 1972 N N . GLU A 1 258 ? 13.461 2.918 -8.844 1 97.81 258 GLU A N 1
ATOM 1973 C CA . GLU A 1 258 ? 14.688 3.078 -8.07 1 97.81 258 GLU A CA 1
ATOM 1974 C C . GLU A 1 258 ? 15.25 1.728 -7.637 1 97.81 258 GLU A C 1
ATOM 1976 O O . GLU A 1 258 ? 16.453 1.602 -7.379 1 97.81 258 GLU A O 1
ATOM 1981 N N . PHE A 1 259 ? 14.375 0.713 -7.555 1 98.69 259 PHE A N 1
ATOM 1982 C CA . PHE A 1 259 ? 14.789 -0.606 -7.09 1 98.69 259 PHE A CA 1
ATOM 1983 C C . PHE A 1 259 ? 14.18 -1.701 -7.957 1 98.69 259 PHE A C 1
ATOM 1985 O O . PHE A 1 259 ? 13.148 -1.493 -8.594 1 98.69 259 PHE A O 1
ATOM 1992 N N . ASP A 1 260 ? 14.828 -2.852 -7.977 1 98.69 260 ASP A N 1
ATOM 1993 C CA . ASP A 1 260 ? 14.367 -3.982 -8.781 1 98.69 260 ASP A CA 1
ATOM 1994 C C . ASP A 1 260 ? 13.445 -4.891 -7.969 1 98.69 260 ASP A C 1
ATOM 1996 O O . ASP A 1 260 ? 12.664 -5.66 -8.539 1 98.69 260 ASP A O 1
ATOM 2000 N N . ALA A 1 261 ? 13.539 -4.797 -6.672 1 98.88 261 ALA A N 1
ATOM 2001 C CA . ALA A 1 261 ? 12.656 -5.535 -5.77 1 98.88 261 ALA A CA 1
ATOM 2002 C C . ALA A 1 261 ? 12.68 -4.93 -4.367 1 98.88 261 ALA A C 1
ATOM 2004 O O . ALA A 1 261 ? 13.641 -4.254 -3.99 1 98.88 261 ALA A O 1
ATOM 2005 N N . VAL A 1 262 ? 11.648 -5.172 -3.633 1 98.94 262 VAL A N 1
ATOM 2006 C CA . VAL A 1 262 ? 11.562 -4.762 -2.236 1 98.94 262 VAL A CA 1
ATOM 2007 C C . VAL A 1 262 ? 11.359 -5.988 -1.349 1 98.94 262 VAL A C 1
ATOM 2009 O O . VAL A 1 262 ? 10.453 -6.785 -1.585 1 98.94 262 VAL A O 1
ATOM 2012 N N . ILE A 1 263 ? 12.219 -6.137 -0.358 1 98.94 263 ILE A N 1
ATOM 2013 C CA . ILE A 1 263 ? 12.031 -7.141 0.681 1 98.94 263 ILE A CA 1
ATOM 2014 C C . ILE A 1 263 ? 11.039 -6.621 1.724 1 98.94 263 ILE A C 1
ATOM 2016 O O . ILE A 1 263 ? 11.258 -5.562 2.318 1 98.94 263 ILE A O 1
ATOM 2020 N N . CYS A 1 264 ? 9.984 -7.324 1.888 1 98.88 264 CYS A N 1
ATOM 2021 C CA . CYS A 1 264 ? 8.945 -6.953 2.836 1 98.88 264 CYS A CA 1
ATOM 2022 C C . CYS A 1 264 ? 8.945 -7.883 4.043 1 98.88 264 CYS A C 1
ATOM 2024 O O . CYS A 1 264 ? 9.125 -9.094 3.895 1 98.88 264 CYS A O 1
ATOM 2026 N N . MET A 1 265 ? 8.656 -7.344 5.168 1 98.81 265 MET A N 1
ATOM 2027 C CA . MET A 1 265 ? 8.75 -8.109 6.406 1 98.81 265 MET A CA 1
ATOM 2028 C C . MET A 1 265 ? 7.516 -8.984 6.605 1 98.81 265 MET A C 1
ATOM 2030 O O . MET A 1 265 ? 7.59 -10.039 7.242 1 98.81 265 MET A O 1
ATOM 2034 N N . TYR A 1 266 ? 6.391 -8.523 6.113 1 98.31 266 TYR A N 1
ATOM 2035 C CA . TYR A 1 266 ? 5.156 -9.266 6.34 1 98.31 266 TYR A CA 1
ATOM 2036 C C . TYR A 1 266 ? 4.203 -9.109 5.164 1 98.31 266 TYR A C 1
ATOM 2038 O O . TYR A 1 266 ? 4.418 -8.266 4.289 1 98.31 266 TYR A O 1
ATOM 2046 N N . HIS A 1 267 ? 3.16 -9.859 5.105 1 97.94 267 HIS A N 1
ATOM 2047 C CA . HIS A 1 267 ? 2.266 -10.086 3.979 1 97.94 267 HIS A CA 1
ATOM 2048 C C . HIS A 1 267 ? 1.684 -8.773 3.465 1 97.94 267 HIS A C 1
ATOM 2050 O O . HIS A 1 267 ? 1.956 -8.367 2.332 1 97.94 267 HIS A O 1
ATOM 2056 N N . ASP A 1 268 ? 1.004 -8.031 4.273 1 98.44 268 ASP A N 1
ATOM 2057 C CA . ASP A 1 268 ? 0.241 -6.875 3.811 1 98.44 268 ASP A CA 1
ATOM 2058 C C . ASP A 1 268 ? 1.159 -5.688 3.537 1 98.44 268 ASP A C 1
ATOM 2060 O O . ASP A 1 268 ? 0.779 -4.754 2.826 1 98.44 268 ASP A O 1
ATOM 2064 N N . GLN A 1 269 ? 2.355 -5.715 4.121 1 98.75 269 GLN A N 1
ATOM 2065 C CA . GLN A 1 269 ? 3.322 -4.672 3.795 1 98.75 269 GLN A CA 1
ATOM 2066 C C . GLN A 1 269 ? 3.639 -4.668 2.301 1 98.75 269 GLN A C 1
ATOM 2068 O O . GLN A 1 269 ? 3.779 -3.602 1.695 1 98.75 269 GLN A O 1
ATOM 2073 N N . GLY A 1 270 ? 3.705 -5.871 1.776 1 98.75 270 GLY A N 1
ATOM 2074 C CA . GLY A 1 270 ? 4.02 -6.008 0.362 1 98.75 270 GLY A CA 1
ATOM 2075 C C . GLY A 1 270 ? 2.787 -6.039 -0.521 1 98.75 270 GLY A C 1
ATOM 2076 O O . GLY A 1 270 ? 2.771 -5.438 -1.598 1 98.75 270 GLY A O 1
ATOM 2077 N N . LEU A 1 271 ? 1.729 -6.676 -0.096 1 98.5 271 LEU A N 1
ATOM 2078 C CA . LEU A 1 271 ? 0.604 -6.953 -0.984 1 98.5 271 LEU A CA 1
ATOM 2079 C C . LEU A 1 271 ? -0.29 -5.727 -1.128 1 98.5 271 LEU A C 1
ATOM 2081 O O . LEU A 1 271 ? -0.925 -5.535 -2.168 1 98.5 271 LEU A O 1
ATOM 2085 N N . ILE A 1 272 ? -0.306 -4.844 -0.141 1 98.69 272 ILE A N 1
ATOM 2086 C CA . ILE A 1 272 ? -1.115 -3.633 -0.256 1 98.69 272 ILE A CA 1
ATOM 2087 C C . ILE A 1 272 ? -0.639 -2.805 -1.447 1 98.69 272 ILE A C 1
ATOM 2089 O O . ILE A 1 272 ? -1.4 -2.559 -2.385 1 98.69 272 ILE A O 1
ATOM 2093 N N . PRO A 1 273 ? 0.643 -2.398 -1.474 1 98.81 273 PRO A N 1
ATOM 2094 C CA . PRO A 1 273 ? 1.083 -1.611 -2.627 1 98.81 273 PRO A CA 1
ATOM 2095 C C . PRO A 1 273 ? 1.075 -2.414 -3.928 1 98.81 273 PRO A C 1
ATOM 2097 O O . PRO A 1 273 ? 0.76 -1.871 -4.988 1 98.81 273 PRO A O 1
ATOM 2100 N N . PHE A 1 274 ? 1.366 -3.67 -3.818 1 98.62 274 PHE A N 1
ATOM 2101 C CA . PHE A 1 274 ? 1.437 -4.5 -5.016 1 98.62 274 PHE A CA 1
ATOM 2102 C C . PHE A 1 274 ? 0.07 -4.605 -5.684 1 98.62 274 PHE A C 1
ATOM 2104 O O . PHE A 1 274 ? -0.062 -4.367 -6.883 1 98.62 274 PHE A O 1
ATOM 2111 N N . LYS A 1 275 ? -0.939 -4.941 -4.934 1 98.12 275 LYS A N 1
ATOM 2112 C CA . LYS A 1 275 ? -2.273 -5.109 -5.5 1 98.12 275 LYS A CA 1
ATOM 2113 C C . LYS A 1 275 ? -2.863 -3.768 -5.926 1 98.12 275 LYS A C 1
ATOM 2115 O O . LYS A 1 275 ? -3.664 -3.705 -6.863 1 98.12 275 LYS A O 1
ATOM 2120 N N . LEU A 1 276 ? -2.461 -2.77 -5.23 1 98.31 276 LEU A N 1
ATOM 2121 C CA . LEU A 1 276 ? -2.902 -1.443 -5.652 1 98.31 276 LEU A CA 1
ATOM 2122 C C . LEU A 1 276 ? -2.418 -1.132 -7.062 1 98.31 276 LEU A C 1
ATOM 2124 O O . LEU A 1 276 ? -3.139 -0.515 -7.848 1 98.31 276 LEU A O 1
ATOM 2128 N N . LEU A 1 277 ? -1.221 -1.582 -7.41 1 97.75 277 LEU A N 1
ATOM 2129 C CA . LEU A 1 277 ? -0.626 -1.291 -8.711 1 97.75 277 LEU A CA 1
ATOM 2130 C C . LEU A 1 277 ? -0.98 -2.375 -9.727 1 97.75 277 LEU A C 1
ATOM 2132 O O . LEU A 1 277 ? -1.176 -2.086 -10.906 1 97.75 277 LEU A O 1
ATOM 2136 N N . HIS A 1 278 ? -1.034 -3.664 -9.242 1 96.88 278 HIS A N 1
ATOM 2137 C CA . HIS A 1 278 ? -1.095 -4.809 -10.148 1 96.88 278 HIS A CA 1
ATOM 2138 C C . HIS A 1 278 ? -2.24 -5.746 -9.773 1 96.88 278 HIS A C 1
ATOM 2140 O O . HIS A 1 278 ? -2.047 -6.957 -9.656 1 96.88 278 HIS A O 1
ATOM 2146 N N . PHE A 1 279 ? -3.375 -5.164 -9.625 1 93.81 279 PHE A N 1
ATOM 2147 C CA . PHE A 1 279 ? -4.543 -5.926 -9.211 1 93.81 279 PHE A CA 1
ATOM 2148 C C . PHE A 1 279 ? -4.895 -6.988 -10.242 1 93.81 279 PHE A C 1
ATOM 2150 O O . PHE A 1 279 ? -5.27 -8.109 -9.891 1 93.81 279 PHE A O 1
ATOM 2157 N N . GLN A 1 280 ? -4.656 -6.723 -11.5 1 91.69 280 GLN A N 1
ATOM 2158 C CA . GLN A 1 280 ? -5.125 -7.613 -12.555 1 91.69 280 GLN A CA 1
ATOM 2159 C C . GLN A 1 280 ? -3.965 -8.359 -13.203 1 91.69 280 GLN A C 1
ATOM 2161 O O . GLN A 1 280 ? -4.156 -9.422 -13.797 1 91.69 280 GLN A O 1
ATOM 2166 N N . ASP A 1 281 ? -2.805 -7.84 -13.062 1 94.56 281 ASP A N 1
ATOM 2167 C CA . ASP A 1 281 ? -1.705 -8.414 -13.828 1 94.56 281 ASP A CA 1
ATOM 2168 C C . ASP A 1 281 ? -0.596 -8.914 -12.906 1 94.56 281 ASP A C 1
ATOM 2170 O O . ASP A 1 281 ? 0.515 -9.203 -13.359 1 94.56 281 ASP A O 1
ATOM 2174 N N . GLY A 1 282 ? -0.872 -9.016 -11.656 1 96.56 282 GLY A N 1
ATOM 2175 C CA . GLY A 1 282 ? 0.11 -9.516 -10.703 1 96.56 282 GLY A CA 1
ATOM 2176 C C . GLY A 1 282 ? 0.367 -11.008 -10.844 1 96.56 282 GLY A C 1
ATOM 2177 O O . GLY A 1 282 ? -0.554 -11.781 -11.117 1 96.56 282 GLY A O 1
ATOM 2178 N N . VAL A 1 283 ? 1.636 -11.359 -10.625 1 97.88 283 VAL A N 1
ATOM 2179 C CA . VAL A 1 283 ? 2.039 -12.758 -10.75 1 97.88 283 VAL A CA 1
ATOM 2180 C C . VAL A 1 283 ? 2.746 -13.211 -9.477 1 97.88 283 VAL A C 1
ATOM 2182 O O . VAL A 1 283 ? 3.568 -12.477 -8.922 1 97.88 283 VAL A O 1
ATOM 2185 N N . ASN A 1 284 ? 2.355 -14.352 -8.992 1 96.88 284 ASN A N 1
ATOM 2186 C CA . ASN A 1 284 ? 3.074 -15 -7.902 1 96.88 284 ASN A CA 1
ATOM 2187 C C . ASN A 1 284 ? 4.184 -15.906 -8.43 1 96.88 284 ASN A C 1
ATOM 2189 O O . ASN A 1 284 ? 3.939 -16.781 -9.266 1 96.88 284 ASN A O 1
ATOM 2193 N N . VAL A 1 285 ? 5.383 -15.68 -7.992 1 97.69 285 VAL A N 1
ATOM 2194 C CA . VAL A 1 285 ? 6.543 -16.5 -8.344 1 97.69 285 VAL A CA 1
ATOM 2195 C C . VAL A 1 285 ? 7.109 -17.156 -7.094 1 97.69 285 VAL A C 1
ATOM 2197 O O . VAL A 1 285 ? 7.336 -16.5 -6.082 1 97.69 285 VAL A O 1
ATOM 2200 N N . THR A 1 286 ? 7.273 -18.422 -7.164 1 96.56 286 THR A N 1
ATOM 2201 C CA . THR A 1 286 ? 7.914 -19.109 -6.051 1 96.56 286 THR A CA 1
ATOM 2202 C C . THR A 1 286 ? 9.422 -19.203 -6.266 1 96.56 286 THR A C 1
ATOM 2204 O O . THR A 1 286 ? 9.883 -19.875 -7.191 1 96.56 286 THR A O 1
ATOM 2207 N N . LEU A 1 287 ? 10.102 -18.578 -5.395 1 97.19 287 LEU A N 1
ATOM 2208 C CA . LEU A 1 287 ? 11.555 -18.594 -5.473 1 97.19 287 LEU A CA 1
ATOM 2209 C C . LEU A 1 287 ? 12.133 -19.766 -4.707 1 97.19 287 LEU A C 1
ATOM 2211 O O . LEU A 1 287 ? 11.547 -20.219 -3.717 1 97.19 287 LEU A O 1
ATOM 2215 N N . GLY A 1 288 ? 13.234 -20.266 -5.172 1 95.31 288 GLY A N 1
ATOM 2216 C CA . GLY A 1 288 ? 13.961 -21.281 -4.426 1 95.31 288 GLY A CA 1
ATOM 2217 C C . GLY A 1 288 ? 13.711 -22.688 -4.934 1 95.31 288 GLY A C 1
ATOM 2218 O O . GLY A 1 288 ? 14.461 -23.609 -4.605 1 95.31 288 GLY A O 1
ATOM 2219 N N . LEU A 1 289 ? 12.688 -22.859 -5.738 1 96.12 289 LEU A N 1
ATOM 2220 C CA . LEU A 1 289 ? 12.383 -24.188 -6.285 1 96.12 289 LEU A CA 1
ATOM 2221 C C . LEU A 1 289 ? 13.359 -24.547 -7.402 1 96.12 289 LEU A C 1
ATOM 2223 O O . LEU A 1 289 ? 13.891 -23.656 -8.078 1 96.12 289 LEU A O 1
ATOM 2227 N N . PRO A 1 290 ? 13.547 -25.844 -7.621 1 96.06 290 PRO A N 1
ATOM 2228 C CA . PRO A 1 290 ? 14.367 -26.25 -8.766 1 96.06 290 PRO A CA 1
ATOM 2229 C C . PRO A 1 290 ? 13.625 -26.109 -10.094 1 96.06 290 PRO A C 1
ATOM 2231 O O . PRO A 1 290 ? 14.227 -26.312 -11.156 1 96.06 290 PRO A O 1
ATOM 2234 N N . ILE A 1 291 ? 12.367 -25.75 -10.078 1 97.12 291 ILE A N 1
ATOM 2235 C CA . ILE A 1 291 ? 11.555 -25.516 -11.273 1 97.12 291 ILE A CA 1
ATOM 2236 C C . ILE A 1 291 ? 11.031 -24.094 -11.266 1 97.12 291 ILE A C 1
ATOM 2238 O O . ILE A 1 291 ? 11.031 -23.422 -10.227 1 97.12 291 ILE A O 1
ATOM 2242 N N . VAL A 1 292 ? 10.609 -23.641 -12.438 1 97.75 292 VAL A N 1
ATOM 2243 C CA . VAL A 1 292 ? 9.953 -22.344 -12.555 1 97.75 292 VAL A CA 1
ATOM 2244 C C . VAL A 1 292 ? 8.453 -22.516 -12.305 1 97.75 292 VAL A C 1
ATOM 2246 O O . VAL A 1 292 ? 7.785 -23.297 -12.969 1 97.75 292 VAL A O 1
ATOM 2249 N N . ARG A 1 293 ? 7.992 -21.828 -11.352 1 98.06 293 ARG A N 1
ATOM 2250 C CA . ARG A 1 293 ? 6.559 -21.844 -11.078 1 98.06 293 ARG A CA 1
ATOM 2251 C C . ARG A 1 293 ? 6.012 -20.422 -10.914 1 98.06 293 ARG A C 1
ATOM 2253 O O . ARG A 1 293 ? 6.504 -19.656 -10.086 1 98.06 293 ARG A O 1
ATOM 2260 N N . THR A 1 294 ? 5.078 -20.078 -11.688 1 98.31 294 THR A N 1
ATOM 2261 C CA . THR A 1 294 ? 4.301 -18.844 -11.555 1 98.31 294 THR A CA 1
ATOM 2262 C C . THR A 1 294 ? 2.818 -19.172 -11.375 1 98.31 294 THR A C 1
ATOM 2264 O O . THR A 1 294 ? 2.393 -20.297 -11.586 1 98.31 294 THR A O 1
ATOM 2267 N N . SER A 1 295 ? 2.096 -18.219 -10.883 1 97.56 295 SER A N 1
ATOM 2268 C CA . SER A 1 295 ? 0.67 -18.438 -10.656 1 97.56 295 SER A CA 1
ATOM 2269 C C . SER A 1 295 ? -0.108 -17.125 -10.758 1 97.56 295 SER A C 1
ATOM 2271 O O . SER A 1 295 ? 0.468 -16.047 -10.633 1 97.56 295 SER A O 1
ATOM 2273 N N . VAL A 1 296 ? -1.401 -17.312 -11.039 1 95.06 296 VAL A N 1
ATOM 2274 C CA . VAL A 1 296 ? -2.309 -16.172 -10.938 1 95.06 296 VAL A CA 1
ATOM 2275 C C . VAL A 1 296 ? -2.355 -15.688 -9.492 1 95.06 296 VAL A C 1
ATOM 2277 O O . VAL A 1 296 ? -1.969 -16.406 -8.57 1 95.06 296 VAL A O 1
ATOM 2280 N N . ASP A 1 297 ? -2.805 -14.484 -9.344 1 89.31 297 ASP A N 1
ATOM 2281 C CA . ASP A 1 297 ? -2.846 -13.875 -8.016 1 89.31 297 ASP A CA 1
ATOM 2282 C C . ASP A 1 297 ? -4.281 -13.758 -7.512 1 89.31 297 ASP A C 1
ATOM 2284 O O . ASP A 1 297 ? -4.66 -12.734 -6.934 1 89.31 297 ASP A O 1
ATOM 2288 N N . HIS A 1 298 ? -5.141 -14.703 -7.824 1 88.25 298 HIS A N 1
ATOM 2289 C CA . HIS A 1 298 ? -6.512 -14.758 -7.332 1 88.25 298 HIS A CA 1
ATOM 2290 C C . HIS A 1 298 ? -6.945 -16.188 -7.055 1 88.25 298 HIS A C 1
ATOM 2292 O O . HIS A 1 298 ? -6.223 -17.141 -7.383 1 88.25 298 HIS A O 1
ATOM 2298 N N . GLY A 1 299 ? -8.125 -16.312 -6.492 1 89.75 299 GLY A N 1
ATOM 2299 C CA . GLY A 1 299 ? -8.609 -17.625 -6.09 1 89.75 299 GLY A CA 1
ATOM 2300 C C . GLY A 1 299 ? -9.523 -18.266 -7.121 1 89.75 299 GLY A C 1
ATOM 2301 O O . GLY A 1 299 ? -9.516 -17.875 -8.289 1 89.75 299 GLY A O 1
ATOM 2302 N N . THR A 1 300 ? -10.266 -19.234 -6.695 1 93.94 300 THR A N 1
ATOM 2303 C CA . THR A 1 300 ? -11.078 -20.062 -7.578 1 93.94 300 THR A CA 1
ATOM 2304 C C . THR A 1 300 ? -12.289 -19.281 -8.086 1 93.94 300 THR A C 1
ATOM 2306 O O . THR A 1 300 ? -12.898 -19.656 -9.086 1 93.94 300 THR A O 1
ATOM 2309 N N . ALA A 1 301 ? -12.656 -18.281 -7.312 1 93.25 301 ALA A N 1
ATOM 2310 C CA . ALA A 1 301 ? -13.781 -17.438 -7.688 1 93.25 301 ALA A CA 1
ATOM 2311 C C . ALA A 1 301 ? -15.008 -18.266 -8.023 1 93.25 301 ALA A C 1
ATOM 2313 O O . ALA A 1 301 ? -15.609 -18.094 -9.094 1 93.25 301 ALA A O 1
ATOM 2314 N N . TYR A 1 302 ? -15.516 -19.047 -7.152 1 94.88 302 TYR A N 1
ATOM 2315 C CA . TYR A 1 302 ? -16.625 -19.969 -7.34 1 94.88 302 TYR A CA 1
ATOM 2316 C C . TYR A 1 302 ? -17.906 -19.219 -7.684 1 94.88 302 TYR A C 1
ATOM 2318 O O . TYR A 1 302 ? -18.766 -19.734 -8.414 1 94.88 302 TYR A O 1
ATOM 2326 N N . ASP A 1 303 ? -17.969 -18.031 -7.254 1 93.62 303 ASP A N 1
ATOM 2327 C CA . ASP A 1 303 ? -19.188 -17.234 -7.414 1 93.62 303 ASP A CA 1
ATOM 2328 C C . ASP A 1 303 ? -19.391 -16.844 -8.875 1 93.62 303 ASP A C 1
ATOM 2330 O O . ASP A 1 303 ? -20.516 -16.578 -9.297 1 93.62 303 ASP A O 1
ATOM 2334 N N . ILE A 1 304 ? -18.328 -16.844 -9.656 1 95.69 304 ILE A N 1
ATOM 2335 C CA . ILE A 1 304 ? -18.484 -16.438 -11.047 1 95.69 304 ILE A CA 1
ATOM 2336 C C . ILE A 1 304 ? -18.062 -17.578 -11.969 1 95.69 304 ILE A C 1
ATOM 2338 O O . ILE A 1 304 ? -18.047 -17.422 -13.188 1 95.69 304 ILE A O 1
ATOM 2342 N N . ALA A 1 305 ? -17.828 -18.703 -11.414 1 95.94 305 ALA A N 1
ATOM 2343 C CA . ALA A 1 305 ? -17.422 -19.844 -12.211 1 95.94 305 ALA A CA 1
ATOM 2344 C C . ALA A 1 305 ? -18.516 -20.25 -13.203 1 95.94 305 ALA A C 1
ATOM 2346 O O . ALA A 1 305 ? -19.688 -20.344 -12.836 1 95.94 305 ALA A O 1
ATOM 2347 N N . GLY A 1 306 ? -18.141 -20.406 -14.414 1 93.31 306 GLY A N 1
ATOM 2348 C CA . GLY A 1 306 ? -19.062 -20.859 -15.445 1 93.31 306 GLY A CA 1
ATOM 2349 C C . GLY A 1 306 ? -19.922 -19.75 -16.016 1 93.31 306 GLY A C 1
ATOM 2350 O O . GLY A 1 306 ? -20.797 -19.984 -16.859 1 93.31 306 GLY A O 1
ATOM 2351 N N . GLN A 1 307 ? -19.609 -18.562 -15.602 1 95.5 307 GLN A N 1
ATOM 2352 C CA . GLN A 1 307 ? -20.5 -17.469 -15.984 1 95.5 307 GLN A CA 1
ATOM 2353 C C . GLN A 1 307 ? -19.891 -16.641 -17.109 1 95.5 307 GLN A C 1
ATOM 2355 O O . GLN A 1 307 ? -20.531 -15.719 -17.625 1 95.5 307 GLN A O 1
ATOM 2360 N N . GLY A 1 308 ? -18.75 -16.938 -17.453 1 95.81 308 GLY A N 1
ATOM 2361 C CA . GLY A 1 308 ? -18.125 -16.203 -18.547 1 95.81 308 GLY A CA 1
ATOM 2362 C C . GLY A 1 308 ? -17.656 -14.82 -18.141 1 95.81 308 GLY A C 1
ATOM 2363 O O . GLY A 1 308 ? -17.484 -13.953 -19 1 95.81 308 GLY A O 1
ATOM 2364 N N . LYS A 1 309 ? -17.422 -14.578 -16.844 1 95.56 309 LYS A N 1
ATOM 2365 C CA . LYS A 1 309 ? -17.109 -13.242 -16.344 1 95.56 309 LYS A CA 1
ATOM 2366 C C . LYS A 1 309 ? -15.656 -13.148 -15.898 1 95.56 309 LYS A C 1
ATOM 2368 O O . LYS A 1 309 ? -15.18 -12.07 -15.562 1 95.56 309 LYS A O 1
ATOM 2373 N N . ALA A 1 310 ? -14.93 -14.242 -15.898 1 94.94 310 ALA A N 1
ATOM 2374 C CA . ALA A 1 310 ? -13.578 -14.266 -15.336 1 94.94 310 ALA A CA 1
ATOM 2375 C C . ALA A 1 310 ? -12.594 -13.539 -16.25 1 94.94 310 ALA A C 1
ATOM 2377 O O . ALA A 1 310 ? -12.734 -13.578 -17.484 1 94.94 310 ALA A O 1
ATOM 2378 N N . ASN A 1 311 ? -11.641 -12.828 -15.68 1 94.44 311 ASN A N 1
ATOM 2379 C CA . ASN A 1 311 ? -10.578 -12.109 -16.375 1 94.44 311 ASN A CA 1
ATOM 2380 C C . ASN A 1 311 ? -9.305 -12.945 -16.469 1 94.44 311 ASN A C 1
ATOM 2382 O O . ASN A 1 311 ? -8.789 -13.422 -15.445 1 94.44 311 ASN A O 1
ATOM 2386 N N . SER A 1 312 ? -8.742 -13.117 -17.656 1 96.06 312 SER A N 1
ATOM 2387 C CA . SER A 1 312 ? -7.609 -14.016 -17.859 1 96.06 312 SER A CA 1
ATOM 2388 C C . SER A 1 312 ? -6.289 -13.25 -17.812 1 96.06 312 SER A C 1
ATOM 2390 O O . SER A 1 312 ? -5.219 -13.844 -17.969 1 96.06 312 SER A O 1
ATOM 2392 N N . THR A 1 313 ? -6.262 -11.977 -17.531 1 95.88 313 THR A N 1
ATOM 2393 C CA . THR A 1 313 ? -5.078 -11.133 -17.609 1 95.88 313 THR A CA 1
ATOM 2394 C C . THR A 1 313 ? -3.979 -11.648 -16.688 1 95.88 313 THR A C 1
ATOM 2396 O O . THR A 1 313 ? -2.807 -11.688 -17.062 1 95.88 313 THR A O 1
ATOM 2399 N N . SER A 1 314 ? -4.34 -12.055 -15.531 1 96.06 314 SER A N 1
ATOM 2400 C CA . SER A 1 314 ? -3.35 -12.555 -14.586 1 96.06 314 SER A CA 1
ATOM 2401 C C . SER A 1 314 ? -2.711 -13.844 -15.07 1 96.06 314 SER A C 1
ATOM 2403 O O . SER A 1 314 ? -1.504 -14.047 -14.914 1 96.06 314 SER A O 1
ATOM 2405 N N . LEU A 1 315 ? -3.52 -14.734 -15.664 1 97.62 315 LEU A N 1
ATOM 2406 C CA . LEU A 1 315 ? -2.98 -15.984 -16.188 1 97.62 315 LEU A CA 1
ATOM 2407 C C . LEU A 1 315 ? -2.049 -15.719 -17.375 1 97.62 315 LEU A C 1
ATOM 2409 O O . LEU A 1 315 ? -0.994 -16.344 -17.484 1 97.62 315 LEU A O 1
ATOM 2413 N N . GLU A 1 316 ? -2.457 -14.836 -18.219 1 97.06 316 GLU A N 1
ATOM 2414 C CA . GLU A 1 316 ? -1.607 -14.445 -19.344 1 97.06 316 GLU A CA 1
ATOM 2415 C C . GLU A 1 316 ? -0.27 -13.891 -18.844 1 97.06 316 GLU A C 1
ATOM 2417 O O . GLU A 1 316 ? 0.785 -14.266 -19.375 1 97.06 316 GLU A O 1
ATOM 2422 N N . ALA A 1 317 ? -0.342 -13.062 -17.812 1 97.5 317 ALA A N 1
ATOM 2423 C CA . ALA A 1 317 ? 0.871 -12.5 -17.234 1 97.5 317 ALA A CA 1
ATOM 2424 C C . ALA A 1 317 ? 1.741 -13.586 -16.609 1 97.5 317 ALA A C 1
ATOM 2426 O O . ALA A 1 317 ? 2.967 -13.562 -16.75 1 97.5 317 ALA A O 1
ATOM 2427 N N . ALA A 1 318 ? 1.117 -14.477 -15.938 1 98.19 318 ALA A N 1
ATOM 2428 C CA . ALA A 1 318 ? 1.841 -15.57 -15.297 1 98.19 318 ALA A CA 1
ATOM 2429 C C . ALA A 1 318 ? 2.559 -16.438 -16.328 1 98.19 318 ALA A C 1
ATOM 2431 O O . ALA A 1 318 ? 3.719 -16.812 -16.141 1 98.19 318 ALA A O 1
ATOM 2432 N N . TRP A 1 319 ? 1.883 -16.766 -17.406 1 97.69 319 TRP A N 1
ATOM 2433 C CA . TRP A 1 319 ? 2.484 -17.562 -18.469 1 97.69 319 TRP A CA 1
ATOM 2434 C C . TRP A 1 319 ? 3.652 -16.812 -19.109 1 97.69 319 TRP A C 1
ATOM 2436 O O . TRP A 1 319 ? 4.723 -17.391 -19.312 1 97.69 319 TRP A O 1
ATOM 2446 N N . GLN A 1 320 ? 3.445 -15.57 -19.406 1 96.94 320 GLN A N 1
ATOM 2447 C CA . GLN A 1 320 ? 4.496 -14.766 -20.016 1 96.94 320 GLN A CA 1
ATOM 2448 C C . GLN A 1 320 ? 5.734 -14.703 -19.109 1 96.94 320 GLN A C 1
ATOM 2450 O O . GLN A 1 320 ? 6.863 -14.82 -19.594 1 96.94 320 GLN A O 1
ATOM 2455 N N . MET A 1 321 ? 5.473 -14.555 -17.891 1 97.81 321 MET A N 1
ATOM 2456 C CA . MET A 1 321 ? 6.586 -14.484 -16.938 1 97.81 321 MET A CA 1
ATOM 2457 C C . MET A 1 321 ? 7.316 -15.82 -16.859 1 97.81 321 MET A C 1
ATOM 2459 O O . MET A 1 321 ? 8.547 -15.859 -16.828 1 97.81 321 MET A O 1
ATOM 2463 N N . ALA A 1 322 ? 6.57 -16.844 -16.797 1 97.94 322 ALA A N 1
ATOM 2464 C CA . ALA A 1 322 ? 7.18 -18.172 -16.812 1 97.94 322 ALA A CA 1
ATOM 2465 C C . ALA A 1 322 ? 8.047 -18.359 -18.047 1 97.94 322 ALA A C 1
ATOM 2467 O O . ALA A 1 322 ? 9.156 -18.891 -17.969 1 97.94 322 ALA A O 1
ATOM 2468 N N . ALA A 1 323 ? 7.555 -17.953 -19.188 1 96.56 323 ALA A N 1
ATOM 2469 C CA . ALA A 1 323 ? 8.281 -18.062 -20.453 1 96.56 323 ALA A CA 1
ATOM 2470 C C . ALA A 1 323 ? 9.57 -17.25 -20.422 1 96.56 323 ALA A C 1
ATOM 2472 O O . ALA A 1 323 ? 10.625 -17.734 -20.844 1 96.56 323 ALA A O 1
ATOM 2473 N N . GLN A 1 324 ? 9.453 -16.109 -19.875 1 96.25 324 GLN A N 1
ATOM 2474 C CA . GLN A 1 324 ? 10.617 -15.234 -19.781 1 96.25 324 GLN A CA 1
ATOM 2475 C C . GLN A 1 324 ? 11.68 -15.836 -18.859 1 96.25 324 GLN A C 1
ATOM 2477 O O . GLN A 1 324 ? 12.875 -15.812 -19.188 1 96.25 324 GLN A O 1
ATOM 2482 N N . ILE A 1 325 ? 11.234 -16.312 -17.75 1 97.62 325 ILE A N 1
ATOM 2483 C CA . ILE A 1 325 ? 12.164 -16.906 -16.797 1 97.62 325 ILE A CA 1
ATOM 2484 C C . ILE A 1 325 ? 12.82 -18.141 -17.438 1 97.62 325 ILE A C 1
ATOM 2486 O O . ILE A 1 325 ? 14.039 -18.328 -17.328 1 97.62 325 ILE A O 1
ATOM 2490 N N . ALA A 1 326 ? 12.039 -18.922 -18.078 1 96.38 326 ALA A N 1
ATOM 2491 C CA . ALA A 1 326 ? 12.57 -20.109 -18.75 1 96.38 326 ALA A CA 1
ATOM 2492 C C . ALA A 1 326 ? 13.609 -19.734 -19.797 1 96.38 326 ALA A C 1
ATOM 2494 O O . ALA A 1 326 ? 14.656 -20.375 -19.906 1 96.38 326 ALA A O 1
ATOM 2495 N N . LYS A 1 327 ? 13.32 -18.75 -20.547 1 95.19 327 LYS A N 1
ATOM 2496 C CA . LYS A 1 327 ? 14.25 -18.25 -21.562 1 95.19 327 LYS A CA 1
ATOM 2497 C C . LYS A 1 327 ? 15.562 -17.797 -20.922 1 95.19 327 LYS A C 1
ATOM 2499 O O . LYS A 1 327 ? 16.641 -18.125 -21.406 1 95.19 327 LYS A O 1
ATOM 2504 N N . ASN A 1 328 ? 15.43 -17.016 -19.844 1 95.25 328 ASN A N 1
ATOM 2505 C CA . ASN A 1 328 ? 16.594 -16.453 -19.172 1 95.25 328 ASN A CA 1
ATOM 2506 C C . ASN A 1 328 ? 17.484 -17.547 -18.578 1 95.25 328 ASN A C 1
ATOM 2508 O O . ASN A 1 328 ? 18.703 -17.422 -18.547 1 95.25 328 ASN A O 1
ATOM 2512 N N . ARG A 1 329 ? 16.859 -18.594 -18.109 1 93.19 329 ARG A N 1
ATOM 2513 C CA . ARG A 1 329 ? 17.625 -19.688 -17.5 1 93.19 329 ARG A CA 1
ATOM 2514 C C . ARG A 1 329 ? 18.359 -20.484 -18.562 1 93.19 329 ARG A C 1
ATOM 2516 O O . ARG A 1 329 ? 19.359 -21.141 -18.266 1 93.19 329 ARG A O 1
ATOM 2523 N N . THR A 1 330 ? 17.875 -20.594 -19.781 1 84.25 330 THR A N 1
ATOM 2524 C CA . THR A 1 330 ? 18.516 -21.344 -20.859 1 84.25 330 THR A CA 1
ATOM 2525 C C . THR A 1 330 ? 19.578 -20.5 -21.547 1 84.25 330 THR A C 1
ATOM 2527 O O . THR A 1 330 ? 20.469 -21.047 -22.219 1 84.25 330 THR A O 1
ATOM 2530 N N . GLY A 1 331 ? 20.219 -19.5 -21.25 1 66.81 331 GLY A N 1
ATOM 2531 C CA . GLY A 1 331 ? 21.219 -18.688 -21.906 1 66.81 331 GLY A CA 1
ATOM 2532 C C . GLY A 1 331 ? 20.828 -18.25 -23.312 1 66.81 331 GLY A C 1
ATOM 2533 O O . GLY A 1 331 ? 21.688 -17.938 -24.141 1 66.81 331 GLY A O 1
ATOM 2534 N N . VAL A 1 332 ? 19.719 -18.359 -23.906 1 48.84 332 VAL A N 1
ATOM 2535 C CA . VAL A 1 332 ? 19.406 -17.953 -25.266 1 48.84 332 VAL A CA 1
ATOM 2536 C C . VAL A 1 332 ? 19.469 -16.422 -25.375 1 48.84 332 VAL A C 1
ATOM 2538 O O . VAL A 1 332 ? 18.578 -15.727 -24.891 1 48.84 332 VAL A O 1
ATOM 2541 N N . HIS A 1 333 ? 20.516 -15.711 -25.109 1 41.25 333 HIS A N 1
ATOM 2542 C CA . HIS A 1 333 ? 20.734 -14.305 -25.422 1 41.25 333 HIS A CA 1
ATOM 2543 C C . HIS A 1 333 ? 20.438 -14.023 -26.891 1 41.25 333 HIS A C 1
ATOM 2545 O O . HIS A 1 333 ? 21.031 -14.641 -27.781 1 41.25 333 HIS A O 1
ATOM 2551 N N . ARG A 1 334 ? 19.328 -13.609 -27.406 1 36.81 334 ARG A N 1
ATOM 2552 C CA . ARG A 1 334 ? 19.188 -13.078 -28.766 1 36.81 334 ARG A CA 1
ATOM 2553 C C . ARG A 1 334 ? 20.188 -11.945 -29.016 1 36.81 334 ARG A C 1
ATOM 2555 O O . ARG A 1 334 ? 20.203 -10.961 -28.281 1 36.81 334 ARG A O 1
ATOM 2562 N N . HIS A 1 335 ? 21.375 -12.125 -29.672 1 36.09 335 HIS A N 1
ATOM 2563 C CA . HIS A 1 335 ? 22.172 -11.133 -30.375 1 36.09 335 HIS A CA 1
ATOM 2564 C C . HIS A 1 335 ? 21.344 -10.422 -31.453 1 36.09 335 HIS A C 1
ATOM 2566 O O . HIS A 1 335 ? 21.078 -10.992 -32.5 1 36.09 335 HIS A O 1
ATOM 2572 N N . GLY A 1 336 ? 20.328 -9.906 -31.344 1 27.55 336 GLY A N 1
ATOM 2573 C CA . GLY A 1 336 ? 19.797 -9.031 -32.375 1 27.55 336 GLY A CA 1
ATOM 2574 C C . GLY A 1 336 ? 20.781 -7.953 -32.812 1 27.55 336 GLY A C 1
ATOM 2575 O O . GLY A 1 336 ? 21.469 -7.371 -31.969 1 27.55 336 GLY A O 1
ATOM 2576 N N . LYS A 1 337 ? 21.234 -8.023 -34.188 1 30.36 337 LYS A N 1
ATOM 2577 C CA . LYS A 1 337 ? 21.969 -7.098 -35.062 1 30.36 337 LYS A CA 1
ATOM 2578 C C . LYS A 1 337 ? 21.328 -5.715 -35.031 1 30.36 337 LYS A C 1
ATOM 2580 O O . LYS A 1 337 ? 20.109 -5.59 -35.219 1 30.36 337 LYS A O 1
ATOM 2585 N N . ARG A 1 338 ? 21.953 -4.754 -34.469 1 29.94 338 ARG A N 1
ATOM 2586 C CA . ARG A 1 338 ? 21.812 -3.352 -34.875 1 29.94 338 ARG A CA 1
ATOM 2587 C C . ARG A 1 338 ? 21.922 -3.193 -36.375 1 29.94 338 ARG A C 1
ATOM 2589 O O . ARG A 1 338 ? 22.953 -3.521 -36.969 1 29.94 338 ARG A O 1
ATOM 2596 N N . TYR A 1 339 ? 20.984 -3.393 -37.188 1 20.81 339 TYR A N 1
ATOM 2597 C CA . TYR A 1 339 ? 21.031 -2.855 -38.531 1 20.81 339 TYR A CA 1
ATOM 2598 C C . TYR A 1 339 ? 21.359 -1.368 -38.531 1 20.81 339 TYR A C 1
ATOM 2600 O O . TYR A 1 339 ? 20.625 -0.567 -37.938 1 20.81 339 TYR A O 1
ATOM 2608 N N . ALA A 1 340 ? 22.672 -0.946 -38.562 1 27.08 340 ALA A N 1
ATOM 2609 C CA . ALA A 1 340 ? 23.219 0.313 -39.062 1 27.08 340 ALA A CA 1
ATOM 2610 C C . ALA A 1 340 ? 22.656 0.639 -40.438 1 27.08 340 ALA A C 1
ATOM 2612 O O . ALA A 1 340 ? 22.984 -0.031 -41.438 1 27.08 340 ALA A O 1
ATOM 2613 N N . GLY A 1 341 ? 21.406 0.749 -40.625 1 20.91 341 GLY A N 1
ATOM 2614 C CA . GLY A 1 341 ? 20.984 1.382 -41.875 1 20.91 341 GLY A CA 1
ATOM 2615 C C . GLY A 1 341 ? 21.859 2.572 -42.25 1 20.91 341 GLY A C 1
ATOM 2616 O O . GLY A 1 341 ? 22.562 3.125 -41.406 1 20.91 341 GLY A O 1
ATOM 2617 N N . CYS A 1 342 ? 21.969 2.941 -43.688 1 24.94 342 CYS A N 1
ATOM 2618 C CA . CYS A 1 342 ? 22.5 3.768 -44.781 1 24.94 342 CYS A CA 1
ATOM 2619 C C . CYS A 1 342 ? 22.266 5.246 -44.5 1 24.94 342 CYS A C 1
ATOM 2621 O O . CYS A 1 342 ? 21.125 5.676 -44.344 1 24.94 342 CYS A O 1
ATOM 2623 N N . LEU A 1 343 ? 23.328 5.867 -43.906 1 19.27 343 LEU A N 1
ATOM 2624 C CA . LEU A 1 343 ? 23.797 7.055 -44.625 1 19.27 343 LEU A CA 1
ATOM 2625 C C . LEU A 1 343 ? 24.531 6.664 -45.906 1 19.27 343 LEU A C 1
ATOM 2627 O O . LEU A 1 343 ? 25.297 5.695 -45.906 1 19.27 343 LEU A O 1
ATOM 2631 N N . MET B 1 1 ? -14.898 36.281 3.268 1 79.88 1 MET B N 1
ATOM 2632 C CA . MET B 1 1 ? -14.664 35.125 4.164 1 79.88 1 MET B CA 1
ATOM 2633 C C . MET B 1 1 ? -13.328 35.281 4.895 1 79.88 1 MET B C 1
ATOM 2635 O O . MET B 1 1 ? -12.484 36.094 4.484 1 79.88 1 MET B O 1
ATOM 2639 N N . LYS B 1 2 ? -13.18 34.688 6.051 1 91.81 2 LYS B N 1
ATOM 2640 C CA . LYS B 1 2 ? -12.008 34.781 6.906 1 91.81 2 LYS B CA 1
ATOM 2641 C C . LYS B 1 2 ? -10.797 34.094 6.273 1 91.81 2 LYS B C 1
ATOM 2643 O O . LYS B 1 2 ? -10.945 33.094 5.586 1 91.81 2 LYS B O 1
ATOM 2648 N N . PRO B 1 3 ? -9.648 34.688 6.48 1 96.69 3 PRO B N 1
ATOM 2649 C CA . PRO B 1 3 ? -8.445 34.062 5.91 1 96.69 3 PRO B CA 1
ATOM 2650 C C . PRO B 1 3 ? -8.078 32.75 6.578 1 96.69 3 PRO B C 1
ATOM 2652 O O . PRO B 1 3 ? -8.703 32.344 7.566 1 96.69 3 PRO B O 1
ATOM 2655 N N . ILE B 1 4 ? -7.152 32.031 5.941 1 97.88 4 ILE B N 1
ATOM 2656 C CA . ILE B 1 4 ? -6.598 30.812 6.484 1 97.88 4 ILE B CA 1
ATOM 2657 C C . ILE B 1 4 ? -5.184 31.062 7.004 1 97.88 4 ILE B C 1
ATOM 2659 O O . ILE B 1 4 ? -4.355 31.656 6.309 1 97.88 4 ILE B O 1
ATOM 2663 N N . ALA B 1 5 ? -4.973 30.672 8.234 1 98.75 5 ALA B N 1
ATOM 2664 C CA . ALA B 1 5 ? -3.654 30.828 8.836 1 98.75 5 ALA B CA 1
ATOM 2665 C C . ALA B 1 5 ? -2.695 29.75 8.336 1 98.75 5 ALA B C 1
ATOM 2667 O O . ALA B 1 5 ? -2.998 28.562 8.406 1 98.75 5 ALA B O 1
ATOM 2668 N N . VAL B 1 6 ? -1.541 30.172 7.836 1 98.81 6 VAL B N 1
ATOM 2669 C CA . VAL B 1 6 ? -0.467 29.25 7.461 1 98.81 6 VAL B CA 1
ATOM 2670 C C . VAL B 1 6 ? 0.727 29.453 8.391 1 98.81 6 VAL B C 1
ATOM 2672 O O . VAL B 1 6 ? 1.398 30.484 8.344 1 98.81 6 VAL B O 1
ATOM 2675 N N . THR B 1 7 ? 0.965 28.469 9.211 1 98.75 7 THR B N 1
ATOM 2676 C CA . THR B 1 7 ? 2.133 28.594 10.078 1 98.75 7 THR B CA 1
ATOM 2677 C C . THR B 1 7 ? 3.41 28.25 9.312 1 98.75 7 THR B C 1
ATOM 2679 O O . THR B 1 7 ? 3.457 27.281 8.562 1 98.75 7 THR B O 1
ATOM 2682 N N . MET B 1 8 ? 4.371 29.047 9.516 1 98.5 8 MET B N 1
ATOM 2683 C CA . MET B 1 8 ? 5.602 28.984 8.727 1 98.5 8 MET B CA 1
ATOM 2684 C C . MET B 1 8 ? 6.379 27.703 9.039 1 98.5 8 MET B C 1
ATOM 2686 O O . MET B 1 8 ? 7.164 27.234 8.211 1 98.5 8 MET B O 1
ATOM 2690 N N . GLY B 1 9 ? 6.184 27.109 10.18 1 97.81 9 GLY B N 1
ATOM 2691 C CA . GLY B 1 9 ? 7.012 25.984 10.609 1 97.81 9 GLY B CA 1
ATOM 2692 C C . GLY B 1 9 ? 8.398 26.406 11.055 1 97.81 9 GLY B C 1
ATOM 2693 O O . GLY B 1 9 ? 8.562 27.469 11.656 1 97.81 9 GLY B O 1
ATOM 2694 N N . CYS B 1 10 ? 9.297 25.547 10.812 1 97.88 10 CYS B N 1
ATOM 2695 C CA . CYS B 1 10 ? 10.664 25.859 11.203 1 97.88 10 CYS B CA 1
ATOM 2696 C C . CYS B 1 10 ? 11.25 26.938 10.305 1 97.88 10 CYS B C 1
ATOM 2698 O O . CYS B 1 10 ? 11.336 26.75 9.086 1 97.88 10 CYS B O 1
ATOM 2700 N N . PRO B 1 11 ? 11.789 27.953 10.898 1 98.38 11 PRO B N 1
ATOM 2701 C CA . PRO B 1 11 ? 12.32 29.062 10.102 1 98.38 11 PRO B CA 1
ATOM 2702 C C . PRO B 1 11 ? 13.5 28.641 9.227 1 98.38 11 PRO B C 1
ATOM 2704 O O . PRO B 1 11 ? 13.805 29.312 8.227 1 98.38 11 PRO B O 1
ATOM 2707 N N . VAL B 1 12 ? 14.172 27.594 9.602 1 98.31 12 VAL B N 1
ATOM 2708 C CA . VAL B 1 12 ? 15.367 27.219 8.867 1 98.31 12 VAL B CA 1
ATOM 2709 C C . VAL B 1 12 ? 15.117 25.922 8.102 1 98.31 12 VAL B C 1
ATOM 2711 O O . VAL B 1 12 ? 16.062 25.25 7.672 1 98.31 12 VAL B O 1
ATOM 2714 N N . GLY B 1 13 ? 13.844 25.547 8 1 98 13 GLY B N 1
ATOM 2715 C CA . GLY B 1 13 ? 13.43 24.453 7.152 1 98 13 GLY B CA 1
ATOM 2716 C C . GLY B 1 13 ? 12.914 24.891 5.797 1 98 13 GLY B C 1
ATOM 2717 O O . GLY B 1 13 ? 13.195 26.016 5.363 1 98 13 GLY B O 1
ATOM 2718 N N . VAL B 1 14 ? 12.148 23.984 5.148 1 98.06 14 VAL B N 1
ATOM 2719 C CA . VAL B 1 14 ? 11.672 24.281 3.801 1 98.06 14 VAL B CA 1
ATOM 2720 C C . VAL B 1 14 ? 10.422 25.156 3.875 1 98.06 14 VAL B C 1
ATOM 2722 O O . VAL B 1 14 ? 9.953 25.672 2.855 1 98.06 14 VAL B O 1
ATOM 2725 N N . GLY B 1 15 ? 9.867 25.375 5.012 1 98.19 15 GLY B N 1
ATOM 2726 C CA . GLY B 1 15 ? 8.633 26.125 5.211 1 98.19 15 GLY B CA 1
ATOM 2727 C C . GLY B 1 15 ? 8.617 27.453 4.484 1 98.19 15 GLY B C 1
ATOM 2728 O O . GLY B 1 15 ? 7.746 27.703 3.65 1 98.19 15 GLY B O 1
ATOM 2729 N N . PRO B 1 16 ? 9.609 28.281 4.738 1 98.5 16 PRO B N 1
ATOM 2730 C CA . PRO B 1 16 ? 9.672 29.594 4.07 1 98.5 16 PRO B CA 1
ATOM 2731 C C . PRO B 1 16 ? 9.633 29.484 2.549 1 98.5 16 PRO B C 1
ATOM 2733 O O . PRO B 1 16 ? 8.922 30.234 1.887 1 98.5 16 PRO B O 1
ATOM 2736 N N . GLU B 1 17 ? 10.297 28.531 2.043 1 98.25 17 GLU B N 1
ATOM 2737 C CA . GLU B 1 17 ? 10.383 28.359 0.595 1 98.25 17 GLU B CA 1
ATOM 2738 C C . GLU B 1 17 ? 9.031 27.953 0.011 1 98.25 17 GLU B C 1
ATOM 2740 O O . GLU B 1 17 ? 8.555 28.562 -0.95 1 98.25 17 GLU B O 1
ATOM 2745 N N . ILE B 1 18 ? 8.391 26.953 0.61 1 98.06 18 ILE B N 1
ATOM 2746 C CA . ILE B 1 18 ? 7.16 26.422 0.025 1 98.06 18 ILE B CA 1
ATOM 2747 C C . ILE B 1 18 ? 6.02 27.422 0.224 1 98.06 18 ILE B C 1
ATOM 2749 O O . ILE B 1 18 ? 5.094 27.484 -0.588 1 98.06 18 ILE B O 1
ATOM 2753 N N . ILE B 1 19 ? 6.117 28.219 1.165 1 98.5 19 ILE B N 1
ATOM 2754 C CA . ILE B 1 19 ? 5.125 29.281 1.379 1 98.5 19 ILE B CA 1
ATOM 2755 C C . ILE B 1 19 ? 5.207 30.297 0.25 1 98.5 19 ILE B C 1
ATOM 2757 O O . ILE B 1 19 ? 4.184 30.688 -0.321 1 98.5 19 ILE B O 1
ATOM 2761 N N . LEU B 1 20 ? 6.414 30.75 -0.03 1 98.06 20 LEU B N 1
ATOM 2762 C CA . LEU B 1 20 ? 6.578 31.703 -1.123 1 98.06 20 LEU B CA 1
ATOM 2763 C C . LEU B 1 20 ? 6.031 31.141 -2.428 1 98.06 20 LEU B C 1
ATOM 2765 O O . LEU B 1 20 ? 5.32 31.828 -3.162 1 98.06 20 LEU B O 1
ATOM 2769 N N . ARG B 1 21 ? 6.289 29.891 -2.615 1 97.56 21 ARG B N 1
ATOM 2770 C CA . ARG B 1 21 ? 5.816 29.25 -3.832 1 97.56 21 ARG B CA 1
ATOM 2771 C C . ARG B 1 21 ? 4.293 29.156 -3.846 1 97.56 21 ARG B C 1
ATOM 2773 O O . ARG B 1 21 ? 3.666 29.312 -4.895 1 97.56 21 ARG B O 1
ATOM 2780 N N . LEU B 1 22 ? 3.727 28.828 -2.695 1 97.12 22 LEU B N 1
ATOM 2781 C CA . LEU B 1 22 ? 2.273 28.828 -2.582 1 97.12 22 LEU B CA 1
ATOM 2782 C C . LEU B 1 22 ? 1.692 30.156 -3.059 1 97.12 22 LEU B C 1
ATOM 2784 O O . LEU B 1 22 ? 0.774 30.172 -3.881 1 97.12 22 LEU B O 1
ATOM 2788 N N . PHE B 1 23 ? 2.23 31.25 -2.658 1 96.88 23 PHE B N 1
ATOM 2789 C CA . PHE B 1 23 ? 1.703 32.562 -2.973 1 96.88 23 PHE B CA 1
ATOM 2790 C C . PHE B 1 23 ? 1.967 32.938 -4.43 1 96.88 23 PHE B C 1
ATOM 2792 O O . PHE B 1 23 ? 1.189 33.656 -5.047 1 96.88 23 PHE B O 1
ATOM 2799 N N . GLU B 1 24 ? 3.064 32.438 -4.938 1 95.81 24 GLU B N 1
ATOM 2800 C CA . GLU B 1 24 ? 3.346 32.656 -6.352 1 95.81 24 GLU B CA 1
ATOM 2801 C C . GLU B 1 24 ? 2.303 31.984 -7.238 1 95.81 24 GLU B C 1
ATOM 2803 O O . GLU B 1 24 ? 1.998 32.469 -8.328 1 95.81 24 GLU B O 1
ATOM 2808 N N . ASN B 1 25 ? 1.81 30.891 -6.738 1 93.44 25 ASN B N 1
ATOM 2809 C CA . ASN B 1 25 ? 0.891 30.094 -7.535 1 93.44 25 ASN B CA 1
ATOM 2810 C C . ASN B 1 25 ? -0.565 30.422 -7.215 1 93.44 25 ASN B C 1
ATOM 2812 O O . ASN B 1 25 ? -1.48 29.859 -7.82 1 93.44 25 ASN B O 1
ATOM 2816 N N . LEU B 1 26 ? -0.769 31.281 -6.293 1 90.62 26 LEU B N 1
ATOM 2817 C CA . LEU B 1 26 ? -2.115 31.625 -5.852 1 90.62 26 LEU B CA 1
ATOM 2818 C C . LEU B 1 26 ? -2.816 32.5 -6.883 1 90.62 26 LEU B C 1
ATOM 2820 O O . LEU B 1 26 ? -2.205 33.406 -7.445 1 90.62 26 LEU B O 1
ATOM 2824 N N . GLU B 1 27 ? -4.062 32.156 -7.117 1 81.62 27 GLU B N 1
ATOM 2825 C CA . GLU B 1 27 ? -4.871 33.031 -7.949 1 81.62 27 GLU B CA 1
ATOM 2826 C C . GLU B 1 27 ? -5.266 34.312 -7.195 1 81.62 27 GLU B C 1
ATOM 2828 O O . GLU B 1 27 ? -5.426 34.281 -5.973 1 81.62 27 GLU B O 1
ATOM 2833 N N . ASP B 1 28 ? -5.465 35.406 -7.875 1 71.88 28 ASP B N 1
ATOM 2834 C CA . ASP B 1 28 ? -5.73 36.719 -7.297 1 71.88 28 ASP B CA 1
ATOM 2835 C C . ASP B 1 28 ? -7.023 36.719 -6.48 1 71.88 28 ASP B C 1
ATOM 2837 O O . ASP B 1 28 ? -7.082 37.281 -5.395 1 71.88 28 ASP B O 1
ATOM 2841 N N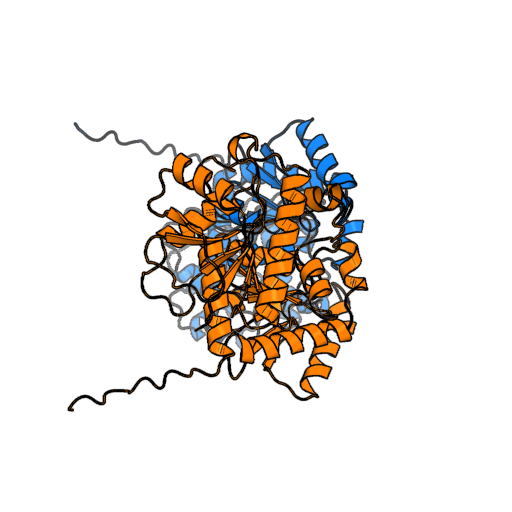 . LYS B 1 29 ? -8.055 36.031 -6.961 1 74.69 29 LYS B N 1
ATOM 2842 C CA . LYS B 1 29 ? -9.32 36.094 -6.246 1 74.69 29 LYS B CA 1
ATOM 2843 C C . LYS B 1 29 ? -9.617 34.781 -5.551 1 74.69 29 LYS B C 1
ATOM 2845 O O . LYS B 1 29 ? -9.945 33.781 -6.207 1 74.69 29 LYS B O 1
ATOM 2850 N N . THR B 1 30 ? -9.094 34.75 -4.273 1 81 30 THR B N 1
ATOM 2851 C CA . THR B 1 30 ? -9.422 33.562 -3.494 1 81 30 THR B CA 1
ATOM 2852 C C . THR B 1 30 ? -10.359 33.906 -2.344 1 81 30 THR B C 1
ATOM 2854 O O . THR B 1 30 ? -10.258 34.969 -1.752 1 81 30 THR B O 1
ATOM 2857 N N . VAL B 1 31 ? -11.305 33.031 -2.098 1 84.75 31 VAL B N 1
ATOM 2858 C CA . VAL B 1 31 ? -12.328 33.219 -1.078 1 84.75 31 VAL B CA 1
ATOM 2859 C C . VAL B 1 31 ? -11.703 33.125 0.311 1 84.75 31 VAL B C 1
ATOM 2861 O O . VAL B 1 31 ? -12.102 33.844 1.229 1 84.75 31 VAL B O 1
ATOM 2864 N N . PHE B 1 32 ? -10.648 32.281 0.413 1 93 32 PHE B N 1
ATOM 2865 C CA . PHE B 1 32 ? -9.953 32.094 1.679 1 93 32 PHE B CA 1
ATOM 2866 C C . PHE B 1 32 ? -8.469 32.375 1.528 1 93 32 PHE B C 1
ATOM 2868 O O . PHE B 1 32 ? -7.652 31.469 1.459 1 93 32 PHE B O 1
ATOM 2875 N N . PRO B 1 33 ? -8.07 33.656 1.547 1 95.31 33 PRO B N 1
ATOM 2876 C CA . PRO B 1 33 ? -6.648 33.969 1.344 1 95.31 33 PRO B CA 1
ATOM 2877 C C . PRO B 1 33 ? -5.773 33.469 2.494 1 95.31 33 PRO B C 1
ATOM 2879 O O . PRO B 1 33 ? -6.176 33.531 3.658 1 95.31 33 PRO B O 1
ATOM 2882 N N . PRO B 1 34 ? -4.594 33 2.143 1 97.38 34 PRO B N 1
ATOM 2883 C CA . PRO B 1 34 ? -3.664 32.594 3.197 1 97.38 34 PRO B CA 1
ATOM 2884 C C . PRO B 1 34 ? -2.949 33.781 3.848 1 97.38 34 PRO B C 1
ATOM 2886 O O . PRO B 1 34 ? -2.623 34.75 3.168 1 97.38 34 PRO B O 1
ATOM 2889 N N . VAL B 1 35 ? -2.791 33.688 5.102 1 98.25 35 VAL B N 1
ATOM 2890 C CA . VAL B 1 35 ? -1.958 34.594 5.879 1 98.25 35 VAL B CA 1
ATOM 2891 C C . VAL B 1 35 ? -0.907 33.812 6.652 1 98.25 35 VAL B C 1
ATOM 2893 O O . VAL B 1 35 ? -1.232 32.844 7.328 1 98.25 35 VAL B O 1
ATOM 2896 N N . VAL B 1 36 ? 0.318 34.281 6.527 1 98.81 36 VAL B N 1
ATOM 2897 C CA . VAL B 1 36 ? 1.408 33.562 7.148 1 98.81 36 VAL B CA 1
ATOM 2898 C C . VAL B 1 36 ? 1.599 34.031 8.594 1 98.81 36 VAL B C 1
ATOM 2900 O O . VAL B 1 36 ? 1.651 35.219 8.859 1 98.81 36 VAL B O 1
ATOM 2903 N N . LEU B 1 37 ? 1.534 33.125 9.5 1 98.88 37 LEU B N 1
ATOM 2904 C CA . LEU B 1 37 ? 2.02 33.344 10.852 1 98.88 37 LEU B CA 1
ATOM 2905 C C . LEU B 1 37 ? 3.467 32.906 11 1 98.88 37 LEU B C 1
ATOM 2907 O O . LEU B 1 37 ? 3.746 31.703 10.992 1 98.88 37 LEU B O 1
ATOM 2911 N N . GLY B 1 38 ? 4.355 33.844 11.055 1 98.75 38 GLY B N 1
ATOM 2912 C CA . GLY B 1 38 ? 5.77 33.5 11 1 98.75 38 GLY B CA 1
ATOM 2913 C C . GLY B 1 38 ? 6.68 34.688 11.25 1 98.75 38 GLY B C 1
ATOM 2914 O O . GLY B 1 38 ? 6.414 35.5 12.133 1 98.75 38 GLY B O 1
ATOM 2915 N N . ASP B 1 39 ? 7.805 34.688 10.531 1 98.81 39 ASP B N 1
ATOM 2916 C CA . ASP B 1 39 ? 8.828 35.688 10.688 1 98.81 39 ASP B CA 1
ATOM 2917 C C . ASP B 1 39 ? 9.047 36.469 9.375 1 98.81 39 ASP B C 1
ATOM 2919 O O . ASP B 1 39 ? 9.43 35.875 8.367 1 98.81 39 ASP B O 1
ATOM 2923 N N . LEU B 1 40 ? 8.875 37.75 9.5 1 98.62 40 LEU B N 1
ATOM 2924 C CA . LEU B 1 40 ? 8.938 38.594 8.305 1 98.62 40 LEU B CA 1
ATOM 2925 C C . LEU B 1 40 ? 10.344 38.625 7.73 1 98.62 40 LEU B C 1
ATOM 2927 O O . LEU B 1 40 ? 10.523 38.531 6.516 1 98.62 40 LEU B O 1
ATOM 2931 N N . ALA B 1 41 ? 11.328 38.688 8.555 1 98.56 41 ALA B N 1
ATOM 2932 C CA . ALA B 1 41 ? 12.711 38.781 8.102 1 98.56 41 ALA B CA 1
ATOM 2933 C C . ALA B 1 41 ? 13.156 37.5 7.41 1 98.56 41 ALA B C 1
ATOM 2935 O O . ALA B 1 41 ? 13.844 37.562 6.387 1 98.56 41 ALA B O 1
ATOM 2936 N N . VAL B 1 42 ? 12.734 36.438 7.953 1 98.56 42 VAL B N 1
ATOM 2937 C CA . VAL B 1 42 ? 13.109 35.156 7.383 1 98.56 42 VAL B CA 1
ATOM 2938 C C . VAL B 1 42 ? 12.477 35 6.004 1 98.56 42 VAL B C 1
ATOM 2940 O O . VAL B 1 42 ? 13.141 34.594 5.047 1 98.56 42 VAL B O 1
ATOM 2943 N N . LEU B 1 43 ? 11.227 35.312 5.871 1 98.62 43 LEU B N 1
ATOM 2944 C CA . LEU B 1 43 ? 10.531 35.219 4.594 1 98.62 43 LEU B CA 1
ATOM 2945 C C . LEU B 1 43 ? 11.125 36.188 3.57 1 98.62 43 LEU B C 1
ATOM 2947 O O . LEU B 1 43 ? 11.281 35.812 2.398 1 98.62 43 LEU B O 1
ATOM 2951 N N . SER B 1 44 ? 11.5 37.344 4.008 1 98.25 44 SER B N 1
ATOM 2952 C CA . SER B 1 44 ? 12.094 38.344 3.109 1 98.25 44 SER B CA 1
ATOM 2953 C C . SER B 1 44 ? 13.453 37.875 2.596 1 98.25 44 SER B C 1
ATOM 2955 O O . SER B 1 44 ? 13.742 38 1.405 1 98.25 44 SER B O 1
ATOM 2957 N N . ARG B 1 45 ? 14.18 37.375 3.471 1 97.81 45 ARG B N 1
ATOM 2958 C CA . ARG B 1 45 ? 15.469 36.812 3.066 1 97.81 45 ARG B CA 1
ATOM 2959 C C . ARG B 1 45 ? 15.297 35.688 2.041 1 97.81 45 ARG B C 1
ATOM 2961 O O . ARG B 1 45 ? 16.016 35.656 1.041 1 97.81 45 ARG B O 1
ATOM 2968 N N . THR B 1 46 ? 14.391 34.844 2.355 1 98.12 46 THR B N 1
ATOM 2969 C CA . THR B 1 46 ? 14.125 33.719 1.461 1 98.12 46 THR B CA 1
ATOM 2970 C C . THR B 1 46 ? 13.656 34.219 0.096 1 98.12 46 THR B C 1
ATOM 2972 O O . THR B 1 46 ? 14.086 33.688 -0.938 1 98.12 46 THR B O 1
ATOM 2975 N N . ALA B 1 47 ? 12.805 35.188 0.055 1 98 47 ALA B N 1
ATOM 2976 C CA . ALA B 1 47 ? 12.297 35.781 -1.187 1 98 47 ALA B CA 1
ATOM 2977 C C . ALA B 1 47 ? 13.43 36.344 -2.027 1 98 47 ALA B C 1
ATOM 2979 O O . ALA B 1 47 ? 13.469 36.156 -3.244 1 98 47 ALA B O 1
ATOM 2980 N N . GLU B 1 48 ? 14.312 36.969 -1.365 1 97.19 48 GLU B N 1
ATOM 2981 C CA . GLU B 1 48 ? 15.469 37.562 -2.051 1 97.19 48 GLU B CA 1
ATOM 2982 C C . GLU B 1 48 ? 16.359 36.469 -2.641 1 97.19 48 GLU B C 1
ATOM 2984 O O . GLU B 1 48 ? 16.766 36.562 -3.803 1 97.19 48 GLU B O 1
ATOM 2989 N N . GLN B 1 49 ? 16.594 35.531 -1.872 1 96.38 49 GLN B N 1
ATOM 2990 C CA . GLN B 1 49 ? 17.484 34.438 -2.279 1 96.38 49 GLN B CA 1
ATOM 2991 C C . GLN B 1 49 ? 16.906 33.688 -3.477 1 96.38 49 GLN B C 1
ATOM 2993 O O . GLN B 1 49 ? 17.656 33.281 -4.367 1 96.38 49 GLN B O 1
ATOM 2998 N N . LEU B 1 50 ? 15.641 33.562 -3.469 1 96.44 50 LEU B N 1
ATOM 2999 C CA . LEU B 1 50 ? 14.992 32.75 -4.504 1 96.44 50 LEU B CA 1
ATOM 3000 C C . LEU B 1 50 ? 14.539 33.656 -5.66 1 96.44 50 LEU B C 1
ATOM 3002 O O . LEU B 1 50 ? 13.992 33.156 -6.652 1 96.44 50 LEU B O 1
ATOM 3006 N N . ARG B 1 51 ? 14.742 34.906 -5.559 1 96.69 51 ARG B N 1
ATOM 3007 C CA . ARG B 1 51 ? 14.258 35.875 -6.543 1 96.69 51 ARG B CA 1
ATOM 3008 C C . ARG B 1 51 ? 12.758 35.719 -6.766 1 96.69 51 ARG B C 1
ATOM 3010 O O . ARG B 1 51 ? 12.297 35.594 -7.906 1 96.69 51 ARG B O 1
ATOM 3017 N N . SER B 1 52 ? 12.086 35.719 -5.648 1 96.5 52 SER B N 1
ATOM 3018 C CA . SER B 1 52 ? 10.648 35.5 -5.672 1 96.5 52 SER B CA 1
ATOM 3019 C C . SER B 1 52 ? 9.914 36.656 -6.316 1 96.5 52 SER B C 1
ATOM 3021 O O . SER B 1 52 ? 10.359 37.812 -6.207 1 96.5 52 SER B O 1
ATOM 3023 N N . GLN B 1 53 ? 8.734 36.344 -6.875 1 95.25 53 GLN B N 1
ATOM 3024 C CA . GLN B 1 53 ? 7.906 37.375 -7.516 1 95.25 53 GLN B CA 1
ATOM 3025 C C . GLN B 1 53 ? 6.926 37.969 -6.523 1 95.25 53 GLN B C 1
ATOM 3027 O O . GLN B 1 53 ? 6.238 38.938 -6.84 1 95.25 53 GLN B O 1
ATOM 3032 N N . VAL B 1 54 ? 6.883 37.375 -5.395 1 96.69 54 VAL B N 1
ATOM 3033 C CA . VAL B 1 54 ? 5.98 37.875 -4.367 1 96.69 54 VAL B CA 1
ATOM 3034 C C . VAL B 1 54 ? 6.789 38.469 -3.213 1 96.69 54 VAL B C 1
ATOM 3036 O O . VAL B 1 54 ? 7.93 38.062 -2.979 1 96.69 54 VAL B O 1
ATOM 3039 N N . GLU B 1 55 ? 6.145 39.406 -2.508 1 96.88 55 GLU B N 1
ATOM 3040 C CA . GLU B 1 55 ? 6.863 40.125 -1.465 1 96.88 55 GLU B CA 1
ATOM 3041 C C . GLU B 1 55 ? 6.188 39.938 -0.107 1 96.88 55 GLU B C 1
ATOM 3043 O O . GLU B 1 55 ? 5.008 40.25 0.05 1 96.88 55 GLU B O 1
ATOM 3048 N N . PRO B 1 56 ? 6.965 39.469 0.881 1 98.5 56 PRO B N 1
ATOM 3049 C CA . PRO B 1 56 ? 6.418 39.438 2.24 1 98.5 56 PRO B CA 1
ATOM 3050 C C . PRO B 1 56 ? 6.184 40.844 2.805 1 98.5 56 PRO B C 1
ATOM 3052 O O . PRO B 1 56 ? 7.051 41.719 2.693 1 98.5 56 PRO B O 1
ATOM 3055 N N . VAL B 1 57 ? 4.98 41.062 3.367 1 98.44 57 VAL B N 1
ATOM 3056 C CA . VAL B 1 57 ? 4.637 42.344 3.953 1 98.44 57 VAL B CA 1
ATOM 3057 C C . VAL B 1 57 ? 3.977 42.125 5.312 1 98.44 57 VAL B C 1
ATOM 3059 O O . VAL B 1 57 ? 3.318 41.125 5.539 1 98.44 57 VAL B O 1
ATOM 3062 N N . PRO B 1 58 ? 4.156 43.062 6.184 1 98 58 PRO B N 1
ATOM 3063 C CA . PRO B 1 58 ? 3.457 42.969 7.469 1 98 58 PRO B CA 1
ATOM 3064 C C . PRO B 1 58 ? 1.938 43 7.316 1 98 58 PRO B C 1
ATOM 3066 O O . PRO B 1 58 ? 1.414 43.719 6.473 1 98 58 PRO B O 1
ATOM 3069 N N . TRP B 1 59 ? 1.3 42.219 8.094 1 97.75 59 TRP B N 1
ATOM 3070 C CA . TRP B 1 59 ? -0.158 42.125 8.094 1 97.75 59 TRP B CA 1
ATOM 3071 C C . TRP B 1 59 ? -0.692 41.969 9.516 1 97.75 59 TRP B C 1
ATOM 3073 O O . TRP B 1 59 ? -0.108 41.281 10.328 1 97.75 59 TRP B O 1
ATOM 3083 N N . HIS B 1 60 ? -1.764 42.688 9.82 1 96.69 60 HIS B N 1
ATOM 3084 C CA . HIS B 1 60 ? -2.508 42.562 11.07 1 96.69 60 HIS B CA 1
ATOM 3085 C C . HIS B 1 60 ? -3.975 42.25 10.812 1 96.69 60 HIS B C 1
ATOM 3087 O O . HIS B 1 60 ? -4.477 42.469 9.703 1 96.69 60 HIS B O 1
ATOM 3093 N N . LEU B 1 61 ? -4.562 41.688 11.867 1 95.56 61 LEU B N 1
ATOM 3094 C CA . LEU B 1 61 ? -5.977 41.344 11.75 1 95.56 61 LEU B CA 1
ATOM 3095 C C . LEU B 1 61 ? -6.781 42.562 11.258 1 95.56 61 LEU B C 1
ATOM 3097 O O . LEU B 1 61 ? -6.633 43.656 11.781 1 95.56 61 LEU B O 1
ATOM 3101 N N . GLY B 1 62 ? -7.512 42.344 10.234 1 91.38 62 GLY B N 1
ATOM 3102 C CA . GLY B 1 62 ? -8.367 43.406 9.734 1 91.38 62 GLY B CA 1
ATOM 3103 C C . GLY B 1 62 ? -7.785 44.125 8.523 1 91.38 62 GLY B C 1
ATOM 3104 O O . GLY B 1 62 ? -8.5 44.812 7.801 1 91.38 62 GLY B O 1
ATOM 3105 N N . ASN B 1 63 ? -6.52 43.969 8.273 1 93.5 63 ASN B N 1
ATOM 3106 C CA . ASN B 1 63 ? -5.895 44.562 7.105 1 93.5 63 ASN B CA 1
ATOM 3107 C C . ASN B 1 63 ? -6.387 43.938 5.809 1 93.5 63 ASN B C 1
ATOM 3109 O O . ASN B 1 63 ? -6.727 42.75 5.781 1 93.5 63 ASN B O 1
ATOM 3113 N N . GLU B 1 64 ? -6.379 44.688 4.789 1 91.94 64 GLU B N 1
ATOM 3114 C CA . GLU B 1 64 ? -6.621 44.125 3.459 1 91.94 64 GLU B CA 1
ATOM 3115 C C . GLU B 1 64 ? -5.402 43.375 2.951 1 91.94 64 GLU B C 1
ATOM 3117 O O . GLU B 1 64 ? -4.262 43.75 3.248 1 91.94 64 GLU B O 1
ATOM 3122 N N . ILE B 1 65 ? -5.703 42.375 2.279 1 92.12 65 ILE B N 1
ATOM 3123 C CA . ILE B 1 65 ? -4.629 41.594 1.679 1 92.12 65 ILE B CA 1
ATOM 3124 C C . ILE B 1 65 ? -4.426 42.031 0.228 1 92.12 65 ILE B C 1
ATOM 3126 O O . ILE B 1 65 ? -5.332 41.875 -0.598 1 92.12 65 ILE B O 1
ATOM 3130 N N . ARG B 1 66 ? -3.232 42.438 -0.035 1 89.69 66 ARG B N 1
ATOM 3131 C CA . ARG B 1 66 ? -2.924 42.969 -1.364 1 89.69 66 ARG B CA 1
ATOM 3132 C C . ARG B 1 66 ? -2.447 41.844 -2.289 1 89.69 66 ARG B C 1
ATOM 3134 O O . ARG B 1 66 ? -1.671 40.969 -1.878 1 89.69 66 ARG B O 1
ATOM 3141 N N . PRO B 1 67 ? -2.9 41.906 -3.537 1 87.69 67 PRO B N 1
ATOM 3142 C CA . PRO B 1 67 ? -2.391 40.938 -4.508 1 87.69 67 PRO B CA 1
ATOM 3143 C C . PRO B 1 67 ? -0.876 41.031 -4.684 1 87.69 67 PRO B C 1
ATOM 3145 O O . PRO B 1 67 ? -0.304 42.125 -4.633 1 87.69 67 PRO B O 1
ATOM 3148 N N . GLY B 1 68 ? -0.26 39.875 -4.879 1 89.81 68 GLY B N 1
ATOM 3149 C CA . GLY B 1 68 ? 1.17 39.844 -5.141 1 89.81 68 GLY B CA 1
ATOM 3150 C C . GLY B 1 68 ? 2.01 39.938 -3.881 1 89.81 68 GLY B C 1
ATOM 3151 O O . GLY B 1 68 ? 3.24 39.969 -3.951 1 89.81 68 GLY B O 1
ATOM 3152 N N . THR B 1 69 ? 1.355 39.969 -2.803 1 95.38 69 THR B N 1
ATOM 3153 C CA . THR B 1 69 ? 2.082 40.062 -1.54 1 95.38 69 THR B CA 1
ATOM 3154 C C . THR B 1 69 ? 1.858 38.781 -0.705 1 95.38 69 THR B C 1
ATOM 3156 O O . THR B 1 69 ? 0.945 38 -0.98 1 95.38 69 THR B O 1
ATOM 3159 N N . VAL B 1 70 ? 2.748 38.656 0.217 1 98 70 VAL B N 1
ATOM 3160 C CA . VAL B 1 70 ? 2.631 37.625 1.241 1 98 70 VAL B CA 1
ATOM 3161 C C . VAL B 1 70 ? 2.34 38.25 2.594 1 98 70 VAL B C 1
ATOM 3163 O O . VAL B 1 70 ? 3.256 38.719 3.277 1 98 70 VAL B O 1
ATOM 3166 N N . PRO B 1 71 ? 1.048 38.312 2.918 1 98.19 71 PRO B N 1
ATOM 3167 C CA . PRO B 1 71 ? 0.742 38.875 4.227 1 98.19 71 PRO B CA 1
ATOM 3168 C C . PRO B 1 71 ? 1.292 38.062 5.387 1 98.19 71 PRO B C 1
ATOM 3170 O O . PRO B 1 71 ? 1.059 36.844 5.449 1 98.19 71 PRO B O 1
ATOM 3173 N N . VAL B 1 72 ? 2.021 38.75 6.328 1 98.75 72 VAL B N 1
ATOM 3174 C CA . VAL B 1 72 ? 2.689 38.031 7.414 1 98.75 72 VAL B CA 1
ATOM 3175 C C . VAL B 1 72 ? 2.283 38.656 8.75 1 98.75 72 VAL B C 1
ATOM 3177 O O . VAL B 1 72 ? 2.508 39.844 8.992 1 98.75 72 VAL B O 1
ATOM 3180 N N . MET B 1 73 ? 1.594 37.875 9.508 1 98.62 73 MET B N 1
ATOM 3181 C CA . MET B 1 73 ? 1.523 38.188 10.93 1 98.62 73 MET B CA 1
ATOM 3182 C C . MET B 1 73 ? 2.824 37.812 11.641 1 98.62 73 MET B C 1
ATOM 3184 O O . MET B 1 73 ? 3.057 36.625 11.945 1 98.62 73 MET B O 1
ATOM 3188 N N . ALA B 1 74 ? 3.633 38.812 11.891 1 98.5 74 ALA B N 1
ATOM 3189 C CA . ALA B 1 74 ? 4.961 38.562 12.453 1 98.5 74 ALA B CA 1
ATOM 3190 C C . ALA B 1 74 ? 4.879 38.25 13.938 1 98.5 74 ALA B C 1
ATOM 3192 O O . ALA B 1 74 ? 4.465 39.094 14.742 1 98.5 74 ALA B O 1
ATOM 3193 N N . LEU B 1 75 ? 5.332 37.094 14.266 1 98.31 75 LEU B N 1
ATOM 3194 C CA . LEU B 1 75 ? 5.219 36.625 15.648 1 98.31 75 LEU B CA 1
ATOM 3195 C C . LEU B 1 75 ? 6.594 36.438 16.281 1 98.31 75 LEU B C 1
ATOM 3197 O O . LEU B 1 75 ? 6.703 36.062 17.453 1 98.31 75 LEU B O 1
ATOM 3201 N N . SER B 1 76 ? 7.617 36.625 15.469 1 97.94 76 SER B N 1
ATOM 3202 C CA . SER B 1 76 ? 9.008 36.594 15.922 1 97.94 76 SER B CA 1
ATOM 3203 C C . SER B 1 76 ? 9.852 37.625 15.195 1 97.94 76 SER B C 1
ATOM 3205 O O . SER B 1 76 ? 9.438 38.188 14.172 1 97.94 76 SER B O 1
ATOM 3207 N N . ARG B 1 77 ? 10.906 37.938 15.867 1 97.38 77 ARG B N 1
ATOM 3208 C CA . ARG B 1 77 ? 11.914 38.844 15.289 1 97.38 77 ARG B CA 1
ATOM 3209 C C . ARG B 1 77 ? 13.289 38.188 15.297 1 97.38 77 ARG B C 1
ATOM 3211 O O . ARG B 1 77 ? 14.172 38.594 16.062 1 97.38 77 ARG B O 1
ATOM 3218 N N . LEU B 1 78 ? 13.438 37.312 14.367 1 98 78 LEU B N 1
ATOM 3219 C CA . LEU B 1 78 ? 14.688 36.562 14.273 1 98 78 LEU B CA 1
ATOM 3220 C C . LEU B 1 78 ? 15.719 37.344 13.461 1 98 78 LEU B C 1
ATOM 3222 O O . LEU B 1 78 ? 15.359 38.125 12.578 1 98 78 LEU B O 1
ATOM 3226 N N . ASN B 1 79 ? 17 37.125 13.812 1 97.31 79 ASN B N 1
ATOM 3227 C CA . ASN B 1 79 ? 18.078 37.625 12.961 1 97.31 79 ASN B CA 1
ATOM 3228 C C . ASN B 1 79 ? 18.297 36.719 11.742 1 97.31 79 ASN B C 1
ATOM 3230 O O . ASN B 1 79 ? 19.141 35.812 11.773 1 97.31 79 ASN B O 1
ATOM 3234 N N . ALA B 1 80 ? 17.594 37.031 10.75 1 95.81 80 ALA B N 1
ATOM 3235 C CA . ALA B 1 80 ? 17.547 36.156 9.578 1 95.81 80 ALA B CA 1
ATOM 3236 C C . ALA B 1 80 ? 18.938 35.938 8.984 1 95.81 80 ALA B C 1
ATOM 3238 O O . ALA B 1 80 ? 19.25 34.844 8.516 1 95.81 80 ALA B O 1
ATOM 3239 N N . LYS B 1 81 ? 19.766 36.938 9.031 1 94.31 81 LYS B N 1
ATOM 3240 C CA . LYS B 1 81 ? 21.094 36.875 8.438 1 94.31 81 LYS B CA 1
ATOM 3241 C C . LYS B 1 81 ? 22 35.938 9.211 1 94.31 81 LYS B C 1
ATOM 3243 O O . LYS B 1 81 ? 22.922 35.344 8.641 1 94.31 81 LYS B O 1
ATOM 3248 N N . ALA B 1 82 ? 21.688 35.719 10.414 1 95.88 82 ALA B N 1
ATOM 3249 C CA . ALA B 1 82 ? 22.531 34.906 11.273 1 95.88 82 ALA B CA 1
ATOM 3250 C C . ALA B 1 82 ? 22.094 33.469 11.266 1 95.88 82 ALA B C 1
ATOM 3252 O O . ALA B 1 82 ? 22.828 32.562 11.711 1 95.88 82 ALA B O 1
ATOM 3253 N N . LEU B 1 83 ? 20.938 33.219 10.742 1 97.31 83 LEU B N 1
ATOM 3254 C CA . LEU B 1 83 ? 20.406 31.844 10.75 1 97.31 83 LEU B CA 1
ATOM 3255 C C . LEU B 1 83 ? 21.078 31 9.68 1 97.31 83 LEU B C 1
ATOM 3257 O O . LEU B 1 83 ? 21.406 31.484 8.602 1 97.31 83 LEU B O 1
ATOM 3261 N N . GLN B 1 84 ? 21.312 29.75 10.023 1 97.44 84 GLN B N 1
ATOM 3262 C CA . GLN B 1 84 ? 21.828 28.781 9.07 1 97.44 84 GLN B CA 1
ATOM 3263 C C . GLN B 1 84 ? 20.75 27.781 8.656 1 97.44 84 GLN B C 1
ATOM 3265 O O . GLN B 1 84 ? 20.109 27.172 9.516 1 97.44 84 GLN B O 1
ATOM 3270 N N . TRP B 1 85 ? 20.641 27.672 7.363 1 97.12 85 TRP B N 1
ATOM 3271 C CA . TRP B 1 85 ? 19.641 26.719 6.863 1 97.12 85 TRP B CA 1
ATOM 3272 C C . TRP B 1 85 ? 19.906 25.312 7.398 1 97.12 85 TRP B C 1
ATOM 3274 O O . TRP B 1 85 ? 21.062 24.875 7.438 1 97.12 85 TRP B O 1
ATOM 3284 N N . GLY B 1 86 ? 18.875 24.688 7.836 1 96.94 86 GLY B N 1
ATOM 3285 C CA . GLY B 1 86 ? 18.953 23.297 8.266 1 96.94 86 GLY B CA 1
ATOM 3286 C C . GLY B 1 86 ? 19.484 23.141 9.68 1 96.94 86 GLY B C 1
ATOM 3287 O O . GLY B 1 86 ? 19.625 22.031 10.18 1 96.94 86 GLY B O 1
ATOM 3288 N N . LYS B 1 87 ? 19.719 24.234 10.344 1 96.94 87 LYS B N 1
ATOM 3289 C CA . LYS B 1 87 ? 20.266 24.172 11.703 1 96.94 87 LYS B CA 1
ATOM 3290 C C . LYS B 1 87 ? 19.391 24.984 12.672 1 96.94 87 LYS B C 1
ATOM 3292 O O . LYS B 1 87 ? 19.688 26.141 12.945 1 96.94 87 LYS B O 1
ATOM 3297 N N . PRO B 1 88 ? 18.453 24.281 13.203 1 97.06 88 PRO B N 1
ATOM 3298 C CA . PRO B 1 88 ? 17.562 25 14.133 1 97.06 88 PRO B CA 1
ATOM 3299 C C . PRO B 1 88 ? 18.266 25.406 15.422 1 97.06 88 PRO B C 1
ATOM 3301 O O . PRO B 1 88 ? 19.188 24.703 15.883 1 97.06 88 PRO B O 1
ATOM 3304 N N . THR B 1 89 ? 17.891 26.547 15.969 1 96.44 89 THR B N 1
ATOM 3305 C CA . THR B 1 89 ? 18.359 27.062 17.25 1 96.44 89 THR B CA 1
ATOM 3306 C C . THR B 1 89 ? 17.219 27.156 18.25 1 96.44 89 THR B C 1
ATOM 3308 O O . THR B 1 89 ? 16.078 26.875 17.922 1 96.44 89 THR B O 1
ATOM 3311 N N . ARG B 1 90 ? 17.578 27.484 19.469 1 95.81 90 ARG B N 1
ATOM 3312 C CA . ARG B 1 90 ? 16.562 27.688 20.484 1 95.81 90 ARG B CA 1
ATOM 3313 C C . ARG B 1 90 ? 15.57 28.766 20.062 1 95.81 90 ARG B C 1
ATOM 3315 O O . ARG B 1 90 ? 14.359 28.609 20.234 1 95.81 90 ARG B O 1
ATOM 3322 N N . GLU B 1 91 ? 16.094 29.812 19.484 1 96.56 91 GLU B N 1
ATOM 3323 C CA . GLU B 1 91 ? 15.258 30.938 19.062 1 96.56 91 GLU B CA 1
ATOM 3324 C C . GLU B 1 91 ? 14.281 30.5 17.969 1 96.56 91 GLU B C 1
ATOM 3326 O O . GLU B 1 91 ? 13.094 30.844 18.031 1 96.56 91 GLU B O 1
ATOM 3331 N N . THR B 1 92 ? 14.781 29.797 17.016 1 97.69 92 THR B N 1
ATOM 3332 C CA . THR B 1 92 ? 13.906 29.344 15.93 1 97.69 92 THR B CA 1
ATOM 3333 C C . THR B 1 92 ? 12.875 28.344 16.453 1 97.69 92 THR B C 1
ATOM 3335 O O . THR B 1 92 ? 11.742 28.312 15.984 1 97.69 92 THR B O 1
ATOM 3338 N N . SER B 1 93 ? 13.242 27.547 17.422 1 96.5 93 SER B N 1
ATOM 3339 C CA . SER B 1 93 ? 12.344 26.547 18 1 96.5 93 SER B CA 1
ATOM 3340 C C . SER B 1 93 ? 11.219 27.203 18.781 1 96.5 93 SER B C 1
ATOM 3342 O O . SER B 1 93 ? 10.055 26.812 18.641 1 96.5 93 SER B O 1
ATOM 3344 N N . VAL B 1 94 ? 11.547 28.156 19.531 1 96 94 VAL B N 1
ATOM 3345 C CA . VAL B 1 94 ? 10.547 28.906 20.281 1 96 94 VAL B CA 1
ATOM 3346 C C . VAL B 1 94 ? 9.602 29.609 19.312 1 96 94 VAL B C 1
ATOM 3348 O O . VAL B 1 94 ? 8.383 29.641 19.531 1 96 94 VAL B O 1
ATOM 3351 N N . ALA B 1 95 ? 10.156 30.125 18.297 1 97.44 95 ALA B N 1
ATOM 3352 C CA . ALA B 1 95 ? 9.367 30.844 17.297 1 97.44 95 ALA B CA 1
ATOM 3353 C C . ALA B 1 95 ? 8.344 29.906 16.641 1 97.44 95 ALA B C 1
ATOM 3355 O O . ALA B 1 95 ? 7.164 30.25 16.547 1 97.44 95 ALA B O 1
ATOM 3356 N N . MET B 1 96 ? 8.82 28.75 16.188 1 96.38 96 MET B N 1
ATOM 3357 C CA . MET B 1 96 ? 7.895 27.875 15.469 1 96.38 96 MET B CA 1
ATOM 3358 C C . MET B 1 96 ? 6.789 27.391 16.391 1 96.38 96 MET B C 1
ATOM 3360 O O . MET B 1 96 ? 5.656 27.172 15.961 1 96.38 96 MET B O 1
ATOM 3364 N N . ALA B 1 97 ? 7.051 27.203 17.656 1 96.19 97 ALA B N 1
ATOM 3365 C CA . ALA B 1 97 ? 6.008 26.859 18.625 1 96.19 97 ALA B CA 1
ATOM 3366 C C . ALA B 1 97 ? 4.977 27.984 18.734 1 96.19 97 ALA B C 1
ATOM 3368 O O . ALA B 1 97 ? 3.771 27.719 18.797 1 96.19 97 ALA B O 1
ATOM 3369 N N . GLU B 1 98 ? 5.473 29.141 18.766 1 97 98 GLU B N 1
ATOM 3370 C CA . GLU B 1 98 ? 4.594 30.297 18.906 1 97 98 GLU B CA 1
ATOM 3371 C C . GLU B 1 98 ? 3.688 30.453 17.688 1 97 98 GLU B C 1
ATOM 3373 O O . GLU B 1 98 ? 2.535 30.875 17.812 1 97 98 GLU B O 1
ATOM 3378 N N . TYR B 1 99 ? 4.223 30.156 16.531 1 98.31 99 TYR B N 1
ATOM 3379 C CA . TYR B 1 99 ? 3.404 30.219 15.32 1 98.31 99 TYR B CA 1
ATOM 3380 C C . TYR B 1 99 ? 2.176 29.328 15.453 1 98.31 99 TYR B C 1
ATOM 3382 O 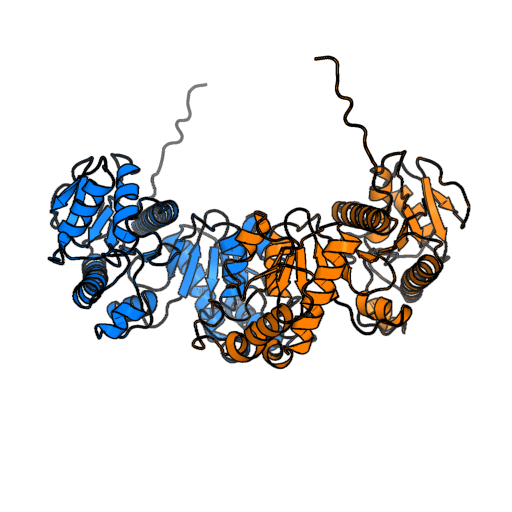O . TYR B 1 99 ? 1.066 29.734 15.102 1 98.31 99 TYR B O 1
ATOM 3390 N N . ILE B 1 100 ? 2.363 28.125 16 1 97.56 100 ILE B N 1
ATOM 3391 C CA . ILE B 1 100 ? 1.286 27.156 16.156 1 97.56 100 ILE B CA 1
ATOM 3392 C C . ILE B 1 100 ? 0.307 27.641 17.234 1 97.56 100 ILE B C 1
ATOM 3394 O O . ILE B 1 100 ? -0.908 27.625 17.016 1 97.56 100 ILE B O 1
ATOM 3398 N N . ARG B 1 101 ? 0.819 28.109 18.359 1 97.31 101 ARG B N 1
ATOM 3399 C CA . ARG B 1 101 ? -0.018 28.578 19.453 1 97.31 101 ARG B CA 1
ATOM 3400 C C . ARG B 1 101 ? -0.921 29.719 19 1 97.31 101 ARG B C 1
ATOM 3402 O O . ARG B 1 101 ? -2.121 29.734 19.281 1 97.31 101 ARG B O 1
ATOM 3409 N N . ALA B 1 102 ? -0.323 30.641 18.281 1 98.38 102 ALA B N 1
ATOM 3410 C CA . ALA B 1 102 ? -1.072 31.797 17.812 1 98.38 102 ALA B CA 1
ATOM 3411 C C . ALA B 1 102 ? -2.135 31.375 16.797 1 98.38 102 ALA B C 1
ATOM 3413 O O . ALA B 1 102 ? -3.26 31.891 16.828 1 98.38 102 ALA B O 1
ATOM 3414 N N . ALA B 1 103 ? -1.747 30.5 15.898 1 98.56 103 ALA B N 1
ATOM 3415 C CA . ALA B 1 103 ? -2.701 30.047 14.898 1 98.56 103 ALA B CA 1
ATOM 3416 C C . ALA B 1 103 ? -3.912 29.391 15.555 1 98.56 103 ALA B C 1
ATOM 3418 O O . ALA B 1 103 ? -5.051 29.625 15.148 1 98.56 103 ALA B O 1
ATOM 3419 N N . VAL B 1 104 ? -3.646 28.562 16.531 1 98 104 VAL B N 1
ATOM 3420 C CA . VAL B 1 104 ? -4.73 27.891 17.25 1 98 104 VAL B CA 1
ATOM 3421 C C . VAL B 1 104 ? -5.621 28.938 17.922 1 98 104 VAL B C 1
ATOM 3423 O O . VAL B 1 104 ? -6.844 28.906 17.766 1 98 104 VAL B O 1
ATOM 3426 N N . ARG B 1 105 ? -5.02 29.859 18.609 1 97.94 105 ARG B N 1
ATOM 3427 C CA . ARG B 1 105 ? -5.754 30.891 19.328 1 97.94 105 ARG B CA 1
ATOM 3428 C C . ARG B 1 105 ? -6.629 31.703 18.391 1 97.94 105 ARG B C 1
ATOM 3430 O O . ARG B 1 105 ? -7.824 31.875 18.641 1 97.94 105 ARG B O 1
ATOM 3437 N N . HIS B 1 106 ? -6.07 32.156 17.297 1 98.06 106 HIS B N 1
ATOM 3438 C CA . HIS B 1 106 ? -6.781 33 16.375 1 98.06 106 HIS B CA 1
ATOM 3439 C C . HIS B 1 106 ? -7.84 32.25 15.586 1 98.06 106 HIS B C 1
ATOM 3441 O O . HIS B 1 106 ? -8.859 32.812 15.195 1 98.06 106 HIS B O 1
ATOM 3447 N N . THR B 1 107 ? -7.602 30.969 15.336 1 98 107 THR B N 1
ATOM 3448 C CA . THR B 1 107 ? -8.617 30.172 14.656 1 98 107 THR B CA 1
ATOM 3449 C C . THR B 1 107 ? -9.789 29.875 15.586 1 98 107 THR B C 1
ATOM 3451 O O . THR B 1 107 ? -10.945 29.953 15.172 1 98 107 THR B O 1
ATOM 3454 N N . GLN B 1 108 ? -9.477 29.625 16.812 1 97.31 108 GLN B N 1
ATOM 3455 C CA . GLN B 1 108 ? -10.523 29.375 17.797 1 97.31 108 GLN B CA 1
ATOM 3456 C C . GLN B 1 108 ? -11.375 30.609 18.031 1 97.31 108 GLN B C 1
ATOM 3458 O O . GLN B 1 108 ? -12.578 30.516 18.281 1 97.31 108 GLN B O 1
ATOM 3463 N N . SER B 1 109 ? -10.766 31.766 17.953 1 96.62 109 SER B N 1
ATOM 3464 C CA . SER B 1 109 ? -11.477 33.031 18.172 1 96.62 109 SER B CA 1
ATOM 3465 C C . SER B 1 109 ? -12.273 33.438 16.953 1 96.62 109 SER B C 1
ATOM 3467 O O . SER B 1 109 ? -13.031 34.406 16.984 1 96.62 109 SER B O 1
ATOM 3469 N N . GLY B 1 110 ? -11.992 32.75 15.859 1 95.88 110 GLY B N 1
ATOM 3470 C CA . GLY B 1 110 ? -12.742 33.031 14.648 1 95.88 110 GLY B CA 1
ATOM 3471 C C . GLY B 1 110 ? -12.062 34.031 13.742 1 95.88 110 GLY B C 1
ATOM 3472 O O . GLY B 1 110 ? -12.625 34.438 12.734 1 95.88 110 GLY B O 1
ATOM 3473 N N . ASP B 1 111 ? -10.867 34.438 14.094 1 96.94 111 ASP B N 1
ATOM 3474 C CA . ASP B 1 111 ? -10.094 35.344 13.258 1 96.94 111 ASP B CA 1
ATOM 3475 C C . ASP B 1 111 ? -9.68 34.688 11.953 1 96.94 111 ASP B C 1
ATOM 3477 O O . ASP B 1 111 ? -9.508 35.344 10.93 1 96.94 111 ASP B O 1
ATOM 3481 N N . PHE B 1 112 ? -9.5 33.406 12.016 1 97.88 112 PHE B N 1
ATOM 3482 C CA . PHE B 1 112 ? -9.156 32.594 10.852 1 97.88 112 PHE B CA 1
ATOM 3483 C C . PHE B 1 112 ? -10.156 31.469 10.664 1 97.88 112 PHE B C 1
ATOM 3485 O O . PHE B 1 112 ? -10.688 30.938 11.641 1 97.88 112 PHE B O 1
ATOM 3492 N N . ALA B 1 113 ? -10.359 31.141 9.414 1 97.38 113 ALA B N 1
ATOM 3493 C CA . ALA B 1 113 ? -11.336 30.094 9.094 1 97.38 113 ALA B CA 1
ATOM 3494 C C . ALA B 1 113 ? -10.75 28.703 9.328 1 97.38 113 ALA B C 1
ATOM 3496 O O . ALA B 1 113 ? -11.492 27.75 9.57 1 97.38 113 ALA B O 1
ATOM 3497 N N . ALA B 1 114 ? -9.484 28.578 9.227 1 98.31 114 ALA B N 1
ATOM 3498 C CA . ALA B 1 114 ? -8.734 27.328 9.352 1 98.31 114 ALA B CA 1
ATOM 3499 C C . ALA B 1 114 ? -7.246 27.609 9.539 1 98.31 114 ALA B C 1
ATOM 3501 O O . ALA B 1 114 ? -6.801 28.75 9.445 1 98.31 114 ALA B O 1
ATOM 3502 N N . MET B 1 115 ? -6.535 26.531 9.812 1 98.56 115 MET B N 1
ATOM 3503 C CA . MET B 1 115 ? -5.082 26.656 9.867 1 98.56 115 MET B CA 1
ATOM 3504 C C . MET B 1 115 ? -4.414 25.547 9.062 1 98.56 115 MET B C 1
ATOM 3506 O O . MET B 1 115 ? -4.922 24.422 9.008 1 98.56 115 MET B O 1
ATOM 3510 N N . VAL B 1 116 ? -3.307 25.875 8.445 1 98.69 116 VAL B N 1
ATOM 3511 C CA . VAL B 1 116 ? -2.432 24.984 7.703 1 98.69 116 VAL B CA 1
ATOM 3512 C C . VAL B 1 116 ? -1.017 25.047 8.273 1 98.69 116 VAL B C 1
ATOM 3514 O O . VAL B 1 116 ? -0.476 26.141 8.492 1 98.69 116 VAL B O 1
ATOM 3517 N N . THR B 1 117 ? -0.463 23.891 8.492 1 98.19 117 THR B N 1
ATOM 3518 C CA . THR B 1 117 ? 0.83 23.922 9.164 1 98.19 117 THR B CA 1
ATOM 3519 C C . THR B 1 117 ? 1.939 23.453 8.234 1 98.19 117 THR B C 1
ATOM 3521 O O . THR B 1 117 ? 1.796 22.422 7.562 1 98.19 117 THR B O 1
ATOM 3524 N N . CYS B 1 118 ? 3.031 24.188 8.172 1 97.94 118 CYS B N 1
ATOM 3525 C CA . CYS B 1 118 ? 4.285 23.719 7.602 1 97.94 118 CYS B CA 1
ATOM 3526 C C . CYS B 1 118 ? 5.086 22.906 8.617 1 97.94 118 CYS B C 1
ATOM 3528 O O . CYS B 1 118 ? 4.75 22.891 9.805 1 97.94 118 CYS B O 1
ATOM 3530 N N . PRO B 1 119 ? 6.109 22.219 8.188 1 96.38 119 PRO B N 1
ATOM 3531 C CA . PRO B 1 119 ? 6.785 21.25 9.047 1 96.38 119 PRO B CA 1
ATOM 3532 C C . PRO B 1 119 ? 7.562 21.906 10.188 1 96.38 119 PRO B C 1
ATOM 3534 O O . PRO B 1 119 ? 8.133 22.984 10.008 1 96.38 119 PRO B O 1
ATOM 3537 N N . ILE B 1 120 ? 7.527 21.234 11.281 1 94.94 120 ILE B N 1
ATOM 3538 C CA . ILE B 1 120 ? 8.328 21.594 12.438 1 94.94 120 ILE B CA 1
ATOM 3539 C C . ILE B 1 120 ? 9.258 20.453 12.812 1 94.94 120 ILE B C 1
ATOM 3541 O O . ILE B 1 120 ? 9.141 19.344 12.281 1 94.94 120 ILE B O 1
ATOM 3545 N N . SER B 1 121 ? 10.195 20.734 13.664 1 92.25 121 SER B N 1
ATOM 3546 C CA . SER B 1 121 ? 11.117 19.734 14.18 1 92.25 121 SER B CA 1
ATOM 3547 C C . SER B 1 121 ? 10.797 19.359 15.617 1 92.25 121 SER B C 1
ATOM 3549 O O . SER B 1 121 ? 11.008 20.156 16.531 1 92.25 121 SER B O 1
ATOM 3551 N N . LYS B 1 122 ? 10.383 18.125 15.781 1 85.81 122 LYS B N 1
ATOM 3552 C CA . LYS B 1 122 ? 10.086 17.641 17.125 1 85.81 122 LYS B CA 1
ATOM 3553 C C . LYS B 1 122 ? 11.32 17.719 18.016 1 85.81 122 LYS B C 1
ATOM 3555 O O . LYS B 1 122 ? 11.227 18.141 19.172 1 85.81 122 LYS B O 1
ATOM 3560 N N . LYS B 1 123 ? 12.383 17.281 17.453 1 87.06 123 LYS B N 1
ATOM 3561 C CA . LYS B 1 123 ? 13.641 17.297 18.188 1 87.06 123 LYS B CA 1
ATOM 3562 C C . LYS B 1 123 ? 14.016 18.703 18.609 1 87.06 123 LYS B C 1
ATOM 3564 O O . LYS B 1 123 ? 14.391 18.938 19.766 1 87.06 123 LYS B O 1
ATOM 3569 N N . ALA B 1 124 ? 13.93 19.609 17.75 1 91.94 124 ALA B N 1
ATOM 3570 C CA . ALA B 1 124 ? 14.273 21 18.031 1 91.94 124 ALA B CA 1
ATOM 3571 C C . ALA B 1 124 ? 13.344 21.594 19.094 1 91.94 124 ALA B C 1
ATOM 3573 O O . ALA B 1 124 ? 13.797 22.297 20 1 91.94 124 ALA B O 1
ATOM 3574 N N . LEU B 1 125 ? 12.078 21.281 19 1 92.56 125 LEU B N 1
ATOM 3575 C CA . LEU B 1 125 ? 11.102 21.766 19.969 1 92.56 125 LEU B CA 1
ATOM 3576 C C . LEU B 1 125 ? 11.414 21.25 21.359 1 92.56 125 LEU B C 1
ATOM 3578 O O . LEU B 1 125 ? 11.422 22.016 22.328 1 92.56 125 LEU B O 1
ATOM 3582 N N . ASN B 1 126 ? 11.719 20 21.422 1 89.81 126 ASN B N 1
ATOM 3583 C CA . ASN B 1 126 ? 12.047 19.391 22.703 1 89.81 126 ASN B CA 1
ATOM 3584 C C . ASN B 1 126 ? 13.289 20.016 23.328 1 89.81 126 ASN B C 1
ATOM 3586 O O . ASN B 1 126 ? 13.336 20.281 24.531 1 89.81 126 ASN B O 1
ATOM 3590 N N . ASN B 1 127 ? 14.242 20.219 22.531 1 89.5 127 ASN B N 1
ATOM 3591 C CA . ASN B 1 127 ? 15.492 20.828 22.984 1 89.5 127 ASN B CA 1
ATOM 3592 C C . ASN B 1 127 ? 15.266 22.234 23.516 1 89.5 127 ASN B C 1
ATOM 3594 O O . ASN B 1 127 ? 16.031 22.719 24.359 1 89.5 127 ASN B O 1
ATOM 3598 N N . ALA B 1 128 ? 14.211 22.891 23.016 1 90.94 128 ALA B N 1
ATOM 3599 C CA . ALA B 1 128 ? 13.906 24.266 23.422 1 90.94 128 ALA B CA 1
ATOM 3600 C C . ALA B 1 128 ? 12.953 24.297 24.609 1 90.94 128 ALA B C 1
ATOM 3602 O O . ALA B 1 128 ? 12.5 25.359 25.016 1 90.94 128 ALA B O 1
ATOM 3603 N N . GLY B 1 129 ? 12.508 23.141 25.094 1 90.06 129 GLY B N 1
ATOM 3604 C C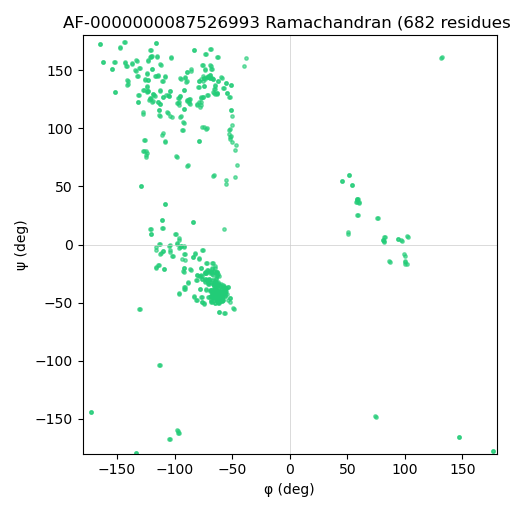A . GLY B 1 129 ? 11.664 23.062 26.266 1 90.06 129 GLY B CA 1
ATOM 3605 C C . GLY B 1 129 ? 10.188 22.969 25.938 1 90.06 129 GLY B C 1
ATOM 3606 O O . GLY B 1 129 ? 9.336 23.125 26.812 1 90.06 129 GLY B O 1
ATOM 3607 N N . VAL B 1 130 ? 9.891 22.891 24.734 1 88 130 VAL B N 1
ATOM 3608 C CA . VAL B 1 130 ? 8.523 22.656 24.297 1 88 130 VAL B CA 1
ATOM 3609 C C . VAL B 1 130 ? 8.297 21.156 24.094 1 88 130 VAL B C 1
ATOM 3611 O O . VAL B 1 130 ? 8.602 20.609 23.031 1 88 130 VAL B O 1
ATOM 3614 N N . HIS B 1 131 ? 7.707 20.531 25.094 1 84.5 131 HIS B N 1
ATOM 3615 C CA . HIS B 1 131 ? 7.703 19.078 25.156 1 84.5 131 HIS B CA 1
ATOM 3616 C C . HIS B 1 131 ? 6.391 18.5 24.625 1 84.5 131 HIS B C 1
ATOM 3618 O O . HIS B 1 131 ? 5.484 18.203 25.406 1 84.5 131 HIS B O 1
ATOM 3624 N N . PHE B 1 132 ? 6.23 18.5 23.375 1 82.69 132 PHE B N 1
ATOM 3625 C CA . PHE B 1 132 ? 5.148 17.797 22.703 1 82.69 132 PHE B CA 1
ATOM 3626 C C . PHE B 1 132 ? 5.695 16.812 21.672 1 82.69 132 PHE B C 1
ATOM 3628 O O . PHE B 1 132 ? 6.703 17.094 21.016 1 82.69 132 PHE B O 1
ATOM 3635 N N . PRO B 1 133 ? 5.094 15.695 21.562 1 73.62 133 PRO B N 1
ATOM 3636 C CA . PRO B 1 133 ? 5.57 14.68 20.625 1 73.62 133 PRO B CA 1
ATOM 3637 C C . PRO B 1 133 ? 5.438 15.117 19.172 1 73.62 133 PRO B C 1
ATOM 3639 O O . PRO B 1 133 ? 6.113 14.57 18.297 1 73.62 133 PRO B O 1
ATOM 3642 N N . GLY B 1 134 ? 4.535 16.047 18.906 1 77.75 134 GLY B N 1
ATOM 3643 C CA . GLY B 1 134 ? 4.297 16.516 17.547 1 77.75 134 GLY B CA 1
ATOM 3644 C C . GLY B 1 134 ? 3.164 17.516 17.453 1 77.75 134 GLY B C 1
ATOM 3645 O O . GLY B 1 134 ? 2.645 17.969 18.469 1 77.75 134 GLY B O 1
ATOM 3646 N N . HIS B 1 135 ? 2.906 17.922 16.125 1 84 135 HIS B N 1
ATOM 3647 C CA . HIS B 1 135 ? 1.835 18.891 15.875 1 84 135 HIS B CA 1
ATOM 3648 C C . HIS B 1 135 ? 0.523 18.422 16.5 1 84 135 HIS B C 1
ATOM 3650 O O . HIS B 1 135 ? -0.133 19.188 17.203 1 84 135 HIS B O 1
ATOM 3656 N N . THR B 1 136 ? 0.202 17.203 16.266 1 84.44 136 THR B N 1
ATOM 3657 C CA . THR B 1 136 ? -1.124 16.703 16.594 1 84.44 136 THR B CA 1
ATOM 3658 C C . THR B 1 136 ? -1.361 16.75 18.094 1 84.44 136 THR B C 1
ATOM 3660 O O . THR B 1 136 ? -2.398 17.234 18.547 1 84.44 136 THR B O 1
ATOM 3663 N N . GLU B 1 137 ? -0.402 16.312 18.797 1 84.81 137 GLU B N 1
ATOM 3664 C CA . GLU B 1 137 ? -0.514 16.328 20.25 1 84.81 137 GLU B CA 1
ATOM 3665 C C . GLU B 1 137 ? -0.538 17.766 20.781 1 84.81 137 GLU B C 1
ATOM 3667 O O . GLU B 1 137 ? -1.271 18.062 21.734 1 84.81 137 GLU B O 1
ATOM 3672 N N . MET B 1 138 ? 0.267 18.578 20.219 1 90.69 138 MET B N 1
ATOM 3673 C CA . MET B 1 138 ? 0.273 19.984 20.609 1 90.69 138 MET B CA 1
ATOM 3674 C C . MET B 1 138 ? -1.083 20.641 20.344 1 90.69 138 MET B C 1
ATOM 3676 O O . MET B 1 138 ? -1.625 21.328 21.203 1 90.69 138 MET B O 1
ATOM 3680 N N . LEU B 1 139 ? -1.64 20.375 19.203 1 95.06 139 LEU B N 1
ATOM 3681 C CA . LEU B 1 139 ? -2.938 20.922 18.812 1 95.06 139 LEU B CA 1
ATOM 3682 C C . LEU B 1 139 ? -4.039 20.422 19.734 1 95.06 139 LEU B C 1
ATOM 3684 O O . LEU B 1 139 ? -4.906 21.188 20.156 1 95.06 139 LEU B O 1
ATOM 3688 N N . ALA B 1 140 ? -4.004 19.141 20.016 1 92.38 140 ALA B N 1
ATOM 3689 C CA . ALA B 1 140 ? -4.98 18.547 20.922 1 92.38 140 ALA B CA 1
ATOM 3690 C C . ALA B 1 140 ? -4.938 19.219 22.297 1 92.38 140 ALA B C 1
ATOM 3692 O O . ALA B 1 140 ? -5.98 19.547 22.859 1 92.38 140 ALA B O 1
ATOM 3693 N N . HIS B 1 141 ? -3.729 19.422 22.75 1 92.75 141 HIS B N 1
ATOM 3694 C CA . HIS B 1 141 ? -3.541 20.062 24.031 1 92.75 141 HIS B CA 1
ATOM 3695 C C . HIS B 1 141 ? -4.066 21.5 24.016 1 92.75 141 HIS B C 1
ATOM 3697 O O . HIS B 1 141 ? -4.84 21.891 24.891 1 92.75 141 HIS B O 1
ATOM 3703 N N . LEU B 1 142 ? -3.725 22.219 23.047 1 95.31 142 LEU B N 1
ATOM 3704 C CA . LEU B 1 142 ? -4.066 23.641 22.953 1 95.31 142 LEU B CA 1
ATOM 3705 C C . LEU B 1 142 ? -5.57 23.828 22.781 1 95.31 142 LEU B C 1
ATOM 3707 O O . LEU B 1 142 ? -6.117 24.859 23.156 1 95.31 142 LEU B O 1
ATOM 3711 N N . THR B 1 143 ? -6.25 22.828 22.234 1 96.5 143 THR B N 1
ATOM 3712 C CA . THR B 1 143 ? -7.684 22.938 22 1 96.5 143 THR B CA 1
ATOM 3713 C C . THR B 1 143 ? -8.469 22.141 23.031 1 96.5 143 THR B C 1
ATOM 3715 O O . THR B 1 143 ? -9.688 22 22.922 1 96.5 143 THR B O 1
ATOM 3718 N N . GLU B 1 144 ? -7.758 21.469 23.953 1 95.25 144 GLU B N 1
ATOM 3719 C CA . GLU B 1 144 ? -8.352 20.656 25 1 95.25 144 GLU B CA 1
ATOM 3720 C C . GLU B 1 144 ? -9.188 19.516 24.422 1 95.25 144 GLU B C 1
ATOM 3722 O O . GLU B 1 144 ? -10.305 19.266 24.875 1 95.25 144 GLU B O 1
ATOM 3727 N N . THR B 1 145 ? -8.688 19.047 23.375 1 94.75 145 THR B N 1
ATOM 3728 C CA . THR B 1 145 ? -9.344 17.922 22.703 1 94.75 145 THR B CA 1
ATOM 3729 C C . THR B 1 145 ? -8.789 16.594 23.203 1 94.75 145 THR B C 1
ATOM 3731 O O . THR B 1 145 ? -7.57 16.391 23.234 1 94.75 145 THR B O 1
ATOM 3734 N N . VAL B 1 146 ? -9.688 15.703 23.516 1 91.31 146 VAL B N 1
ATOM 3735 C CA . VAL B 1 146 ? -9.281 14.43 24.094 1 91.31 146 VAL B CA 1
ATOM 3736 C C . VAL B 1 146 ? -9.18 13.367 23.016 1 91.31 146 VAL B C 1
ATOM 3738 O O . VAL B 1 146 ? -8.227 12.586 22.984 1 91.31 146 VAL B O 1
ATOM 3741 N N . HIS B 1 147 ? -10.172 13.398 22.125 1 92.88 147 HIS B N 1
ATOM 3742 C CA . HIS B 1 147 ? -10.203 12.383 21.078 1 92.88 147 HIS B CA 1
ATOM 3743 C C . HIS B 1 147 ? -9.945 13.008 19.703 1 92.88 147 HIS B C 1
ATOM 3745 O O . HIS B 1 147 ? -10.617 13.969 19.328 1 92.88 147 HIS B O 1
ATOM 3751 N N . TYR B 1 148 ? -8.969 12.586 19.062 1 94.69 148 TYR B N 1
ATOM 3752 C CA . TYR B 1 148 ? -8.641 13.031 17.719 1 94.69 148 TYR B CA 1
ATOM 3753 C C . TYR B 1 148 ? -8.125 11.875 16.875 1 94.69 148 TYR B C 1
ATOM 3755 O O . TYR B 1 148 ? -7.699 10.852 17.406 1 94.69 148 TYR B O 1
ATOM 3763 N N . ARG B 1 149 ? -8.32 12.023 15.602 1 96.44 149 ARG B N 1
ATOM 3764 C CA . ARG B 1 149 ? -7.848 11.039 14.641 1 96.44 149 ARG B CA 1
ATOM 3765 C C . ARG B 1 149 ? -7.074 11.703 13.508 1 96.44 149 ARG B C 1
ATOM 3767 O O . ARG B 1 149 ? -7.316 12.867 13.18 1 96.44 149 ARG B O 1
ATOM 3774 N N . MET B 1 150 ? -6.191 10.969 12.961 1 96 150 MET B N 1
ATOM 3775 C CA . MET B 1 150 ? -5.43 11.422 11.797 1 96 150 MET B CA 1
ATOM 3776 C C . MET B 1 150 ? -6.039 10.891 10.508 1 96 150 MET B C 1
ATOM 3778 O O . MET B 1 150 ? -6.195 9.672 10.344 1 96 150 MET B O 1
ATOM 3782 N N . MET B 1 151 ? -6.391 11.797 9.664 1 98.19 151 MET B N 1
ATOM 3783 C CA . MET B 1 151 ? -6.805 11.445 8.312 1 98.19 151 MET B CA 1
ATOM 3784 C C . MET B 1 151 ? -5.766 11.883 7.289 1 98.19 151 MET B C 1
ATOM 3786 O O . MET B 1 151 ? -5.262 13.008 7.355 1 98.19 151 MET B O 1
ATOM 3790 N N . LEU B 1 152 ? -5.328 11 6.469 1 98.38 152 LEU B N 1
ATOM 3791 C CA . LEU B 1 152 ? -4.625 11.375 5.246 1 98.38 152 LEU B CA 1
ATOM 3792 C C . LEU B 1 152 ? -5.578 11.391 4.055 1 98.38 152 LEU B C 1
ATOM 3794 O O . LEU B 1 152 ? -6.289 10.414 3.807 1 98.38 152 LEU B O 1
ATOM 3798 N N . ALA B 1 153 ? -5.586 12.516 3.379 1 98.38 153 ALA B N 1
ATOM 3799 C CA . ALA B 1 153 ? -6.598 12.695 2.34 1 98.38 153 ALA B CA 1
ATOM 3800 C C . ALA B 1 153 ? -5.969 13.188 1.041 1 98.38 153 ALA B C 1
ATOM 3802 O O . ALA B 1 153 ? -5.133 14.094 1.054 1 98.38 153 ALA B O 1
ATOM 3803 N N . GLY B 1 154 ? -6.266 12.531 -0.025 1 97.38 154 GLY B N 1
ATOM 3804 C CA . GLY B 1 154 ? -5.996 12.945 -1.393 1 97.38 154 GLY B CA 1
ATOM 3805 C C . GLY B 1 154 ? -7.184 12.766 -2.316 1 97.38 154 GLY B C 1
ATOM 3806 O O . GLY B 1 154 ? -8.266 12.383 -1.874 1 97.38 154 GLY B O 1
ATOM 3807 N N . PRO B 1 155 ? -7.035 13.109 -3.576 1 96.44 155 PRO B N 1
ATOM 3808 C CA . PRO B 1 155 ? -8.164 13.062 -4.508 1 96.44 155 PRO B CA 1
ATOM 3809 C C . PRO B 1 155 ? -8.719 11.656 -4.703 1 96.44 155 PRO B C 1
ATOM 3811 O O . PRO B 1 155 ? -9.898 11.492 -5.008 1 96.44 155 PRO B O 1
ATOM 3814 N N . ARG B 1 156 ? -7.906 10.594 -4.461 1 97.62 156 ARG B N 1
ATOM 3815 C CA . ARG B 1 156 ? -8.336 9.25 -4.824 1 97.62 156 ARG B CA 1
ATOM 3816 C C . ARG B 1 156 ? -8.539 8.383 -3.586 1 97.62 156 ARG B C 1
ATOM 3818 O O . ARG B 1 156 ? -9.18 7.332 -3.65 1 97.62 156 ARG B O 1
ATOM 3825 N N . LEU B 1 157 ? -7.961 8.828 -2.479 1 98.62 157 LEU B N 1
ATOM 3826 C CA . LEU B 1 157 ? -7.965 7.957 -1.31 1 98.62 157 LEU B CA 1
ATOM 3827 C C . LEU B 1 157 ? -7.934 8.773 -0.021 1 98.62 157 LEU B C 1
ATOM 3829 O O . LEU B 1 157 ? -7.188 9.75 0.084 1 98.62 157 LEU B O 1
ATOM 3833 N N . ARG B 1 158 ? -8.805 8.453 0.901 1 98.81 158 ARG B N 1
ATOM 3834 C CA . ARG B 1 158 ? -8.758 8.922 2.281 1 98.81 158 ARG B CA 1
ATOM 3835 C C . ARG B 1 158 ? -8.609 7.762 3.256 1 98.81 158 ARG B C 1
ATOM 3837 O O . ARG B 1 158 ? -9.359 6.781 3.176 1 98.81 158 ARG B O 1
ATOM 3844 N N . VAL B 1 159 ? -7.656 7.879 4.133 1 98.88 159 VAL B N 1
ATOM 3845 C CA . VAL B 1 159 ? -7.48 6.852 5.152 1 98.88 159 VAL B CA 1
ATOM 3846 C C . VAL B 1 159 ? -7.492 7.492 6.539 1 98.88 159 VAL B C 1
ATOM 3848 O O . VAL B 1 159 ? -6.992 8.609 6.719 1 98.88 159 VAL B O 1
ATOM 3851 N N . VAL B 1 160 ? -8.07 6.855 7.488 1 98.88 160 VAL B N 1
ATOM 3852 C CA . VAL B 1 160 ? -8.086 7.281 8.883 1 98.88 160 VAL B CA 1
ATOM 3853 C C . VAL B 1 160 ? -7.527 6.172 9.773 1 98.88 160 VAL B C 1
ATOM 3855 O O . VAL B 1 160 ? -7.883 5 9.609 1 98.88 160 VAL B O 1
ATOM 3858 N N . LEU B 1 161 ? -6.699 6.496 10.688 1 98.31 161 LEU B N 1
ATOM 3859 C CA . LEU B 1 161 ? -5.91 5.523 11.438 1 98.31 161 LEU B CA 1
ATOM 3860 C C . LEU B 1 161 ? -6.473 5.328 12.836 1 98.31 161 LEU B C 1
ATOM 3862 O O . LEU B 1 161 ? -6.695 6.301 13.562 1 98.31 161 LEU B O 1
ATOM 3866 N N . VAL B 1 162 ? -6.629 4.094 13.227 1 98.38 162 VAL B N 1
ATOM 3867 C CA . VAL B 1 162 ? -7.027 3.766 14.594 1 98.38 162 VAL B CA 1
ATOM 3868 C C . VAL B 1 162 ? -5.836 3.928 15.531 1 98.38 162 VAL B C 1
ATOM 3870 O O . VAL B 1 162 ? -5.977 4.453 16.641 1 98.38 162 VAL B O 1
ATOM 3873 N N . THR B 1 163 ? -4.699 3.387 15.055 1 96.81 163 THR B N 1
ATOM 3874 C CA . THR B 1 163 ? -3.428 3.621 15.727 1 96.81 163 THR B CA 1
ATOM 3875 C C . THR B 1 163 ? -2.443 4.324 14.797 1 96.81 163 THR B C 1
ATOM 3877 O O . THR B 1 163 ? -2.488 4.133 13.578 1 96.81 163 THR B O 1
ATOM 3880 N N . ILE B 1 164 ? -1.547 5.086 15.336 1 92.88 164 ILE B N 1
ATOM 3881 C CA . ILE B 1 164 ? -0.673 5.898 14.492 1 92.88 164 ILE B CA 1
ATOM 3882 C C . ILE B 1 164 ? 0.764 5.395 14.609 1 92.88 164 ILE B C 1
ATOM 3884 O O . ILE B 1 164 ? 1.098 4.328 14.086 1 92.88 164 ILE B O 1
ATOM 3888 N N . HIS B 1 165 ? 1.609 6.141 15.383 1 91.62 165 HIS B N 1
ATOM 3889 C CA . HIS B 1 165 ? 3.029 5.82 15.461 1 91.62 165 HIS B CA 1
ATOM 3890 C C . HIS B 1 165 ? 3.303 4.812 16.578 1 91.62 165 HIS B C 1
ATOM 3892 O O . HIS B 1 165 ? 3.936 5.148 17.578 1 91.62 165 HIS B O 1
ATOM 3898 N N . GLU B 1 166 ? 2.855 3.605 16.438 1 95.81 166 GLU B N 1
ATOM 3899 C CA . GLU B 1 166 ? 3.035 2.523 17.406 1 95.81 166 GLU B CA 1
ATOM 3900 C C . GLU B 1 166 ? 3.861 1.387 16.812 1 95.81 166 GLU B C 1
ATOM 3902 O O . GLU B 1 166 ? 3.764 1.101 15.617 1 95.81 166 GLU B O 1
ATOM 3907 N N . PRO B 1 167 ? 4.703 0.75 17.703 1 97.06 167 PRO B N 1
ATOM 3908 C CA . PRO B 1 167 ? 5.371 -0.46 17.219 1 97.06 167 PRO B CA 1
ATOM 3909 C C . PRO B 1 167 ? 4.387 -1.511 16.703 1 97.06 167 PRO B C 1
ATOM 3911 O O . PRO B 1 167 ? 3.332 -1.72 17.312 1 97.06 167 PRO B O 1
ATOM 3914 N N . LEU B 1 168 ? 4.719 -2.164 15.594 1 98.06 168 LEU B N 1
ATOM 3915 C CA . LEU B 1 168 ? 3.844 -3.168 15 1 98.06 168 LEU B CA 1
ATOM 3916 C C . LEU B 1 168 ? 3.457 -4.227 16.031 1 98.06 168 LEU B C 1
ATOM 3918 O O . LEU B 1 168 ? 2.307 -4.672 16.062 1 98.06 168 LEU B O 1
ATOM 3922 N N . ALA B 1 169 ? 4.348 -4.617 16.938 1 97.38 169 ALA B N 1
ATOM 3923 C CA . ALA B 1 169 ? 4.152 -5.688 17.906 1 97.38 169 ALA B CA 1
ATOM 3924 C C . ALA B 1 169 ? 3.076 -5.312 18.922 1 97.38 169 ALA B C 1
ATOM 3926 O O . ALA B 1 169 ? 2.545 -6.18 19.625 1 97.38 169 ALA B O 1
ATOM 3927 N N . LYS B 1 170 ? 2.723 -4.094 19.031 1 97.31 170 LYS B N 1
ATOM 3928 C CA . LYS B 1 170 ? 1.797 -3.629 20.062 1 97.31 170 LYS B CA 1
ATOM 3929 C C . LYS B 1 170 ? 0.396 -3.424 19.484 1 97.31 170 LYS B C 1
ATOM 3931 O O . LYS B 1 170 ? -0.566 -3.252 20.234 1 97.31 170 LYS B O 1
ATOM 3936 N N . ILE B 1 171 ? 0.238 -3.486 18.188 1 98.06 171 ILE B N 1
ATOM 3937 C CA . ILE B 1 171 ? -0.989 -3.078 17.516 1 98.06 171 ILE B CA 1
ATOM 3938 C C . ILE B 1 171 ? -2.154 -3.936 18 1 98.06 171 ILE B C 1
ATOM 3940 O O . ILE B 1 171 ? -3.209 -3.41 18.359 1 98.06 171 ILE B O 1
ATOM 3944 N N . SER B 1 172 ? -1.962 -5.254 17.984 1 97.56 172 SER B N 1
ATOM 3945 C CA . SER B 1 172 ? -3.037 -6.16 18.375 1 97.56 172 SER B CA 1
ATOM 3946 C C . SER B 1 172 ? -3.551 -5.832 19.781 1 97.56 172 SER B C 1
ATOM 3948 O O . SER B 1 172 ? -4.758 -5.887 20.031 1 97.56 172 SER B O 1
ATOM 3950 N N . LYS B 1 173 ? -2.682 -5.445 20.703 1 96.81 173 LYS B N 1
ATOM 3951 C CA . LYS B 1 173 ? -3.037 -5.164 22.078 1 96.81 173 LYS B CA 1
ATOM 3952 C C . LYS B 1 173 ? -3.719 -3.803 22.219 1 96.81 173 LYS B C 1
ATOM 3954 O O . LYS B 1 173 ? -4.5 -3.58 23.141 1 96.81 173 LYS B O 1
ATOM 3959 N N . LEU B 1 174 ? -3.449 -2.898 21.328 1 97.19 174 LEU B N 1
ATOM 3960 C CA . LEU B 1 174 ? -3.951 -1.532 21.422 1 97.19 174 LEU B CA 1
ATOM 3961 C C . LEU B 1 174 ? -5.34 -1.422 20.797 1 97.19 174 LEU B C 1
ATOM 3963 O O . LEU B 1 174 ? -6.078 -0.472 21.078 1 97.19 174 LEU B O 1
ATOM 3967 N N . LEU B 1 175 ? -5.699 -2.35 19.938 1 98.19 175 LEU B N 1
ATOM 3968 C CA . LEU B 1 175 ? -6.988 -2.309 19.25 1 98.19 175 LEU B CA 1
ATOM 3969 C C . LEU B 1 175 ? -8.117 -2.721 20.203 1 98.19 175 LEU B C 1
ATOM 3971 O O . LEU B 1 175 ? -8.023 -3.748 20.875 1 98.19 175 LEU B O 1
ATOM 3975 N N . THR B 1 176 ? -9.125 -1.899 20.312 1 98.25 176 THR B N 1
ATOM 3976 C CA . THR B 1 176 ? -10.336 -2.207 21.078 1 98.25 176 THR B CA 1
ATOM 3977 C C . THR B 1 176 ? -11.586 -1.866 20.266 1 98.25 176 THR B C 1
ATOM 3979 O O . THR B 1 176 ? -11.523 -1.082 19.312 1 98.25 176 THR B O 1
ATOM 3982 N N . ILE B 1 177 ? -12.648 -2.477 20.625 1 98.38 177 ILE B N 1
ATOM 3983 C CA . ILE B 1 177 ? -13.945 -2.199 20.016 1 98.38 177 ILE B CA 1
ATOM 3984 C C . ILE B 1 177 ? -14.258 -0.709 20.109 1 98.38 177 ILE B C 1
ATOM 3986 O O . ILE B 1 177 ? -14.633 -0.077 19.125 1 98.38 177 ILE B O 1
ATOM 3990 N N . ALA B 1 178 ? -13.992 -0.108 21.234 1 97.38 178 ALA B N 1
ATOM 3991 C CA . ALA B 1 178 ? -14.297 1.295 21.5 1 97.38 178 ALA B CA 1
ATOM 3992 C C . ALA B 1 178 ? -13.484 2.217 20.594 1 97.38 178 ALA B C 1
ATOM 3994 O O . ALA B 1 178 ? -14.016 3.18 20.047 1 97.38 178 ALA B O 1
ATOM 3995 N N . GLU B 1 179 ? -12.227 1.927 20.422 1 97.25 179 GLU B N 1
ATOM 3996 C CA . GLU B 1 179 ? -11.352 2.764 19.609 1 97.25 179 GLU B CA 1
ATOM 3997 C C . GLU B 1 179 ? -11.75 2.707 18.141 1 97.25 179 GLU B C 1
ATOM 3999 O O . GLU B 1 179 ? -11.719 3.725 17.438 1 97.25 179 GLU B O 1
ATOM 4004 N N . ILE B 1 180 ? -12.078 1.533 17.672 1 98.5 180 ILE B N 1
ATOM 4005 C CA . ILE B 1 180 ? -12.484 1.364 16.281 1 98.5 180 ILE B CA 1
ATOM 4006 C C . ILE B 1 180 ? -13.812 2.086 16.047 1 98.5 180 ILE B C 1
ATOM 4008 O O . ILE B 1 180 ? -13.961 2.793 15.047 1 98.5 180 ILE B O 1
ATOM 4012 N N . GLN B 1 181 ? -14.719 1.985 16.984 1 97.38 181 GLN B N 1
ATOM 4013 C CA . GLN B 1 181 ? -16 2.664 16.859 1 97.38 181 GLN B CA 1
ATOM 4014 C C . GLN B 1 181 ? -15.828 4.18 16.859 1 97.38 181 GLN B C 1
ATOM 4016 O O . GLN B 1 181 ? -16.453 4.879 16.047 1 97.38 181 GLN B O 1
ATOM 4021 N N . ASP B 1 182 ? -15.047 4.59 17.75 1 96.56 182 ASP B N 1
ATOM 4022 C CA . ASP B 1 182 ? -14.773 6.02 17.828 1 96.56 182 ASP B CA 1
ATOM 4023 C C . ASP B 1 182 ? -14.195 6.539 16.516 1 96.56 182 ASP B C 1
ATOM 4025 O O . ASP B 1 182 ? -14.594 7.598 16.031 1 96.56 182 ASP B O 1
ATOM 4029 N N . CYS B 1 183 ? -13.297 5.805 15.945 1 97.88 183 CYS B N 1
ATOM 4030 C CA . CYS B 1 183 ? -12.672 6.168 14.672 1 97.88 183 CYS B CA 1
ATOM 4031 C C . CYS B 1 183 ? -13.703 6.238 13.555 1 97.88 183 CYS B C 1
ATOM 4033 O O . CYS B 1 183 ? -13.727 7.195 12.781 1 97.88 183 CYS B O 1
ATOM 4035 N N . ILE B 1 184 ? -14.57 5.254 13.492 1 98.06 184 ILE B N 1
ATOM 4036 C CA . ILE B 1 184 ? -15.617 5.195 12.469 1 98.06 184 ILE B CA 1
ATOM 4037 C C . ILE B 1 184 ? -16.547 6.391 12.617 1 98.06 184 ILE B C 1
ATOM 4039 O O . ILE B 1 184 ? -16.844 7.086 11.648 1 98.06 184 ILE B O 1
ATOM 4043 N N . LYS B 1 185 ? -16.969 6.656 13.844 1 97.25 185 LYS B N 1
ATOM 4044 C CA . LYS B 1 185 ? -17.922 7.734 14.102 1 97.25 185 LYS B CA 1
ATOM 4045 C C . LYS B 1 185 ? -17.328 9.094 13.75 1 97.25 185 LYS B C 1
ATOM 4047 O O . LYS B 1 185 ? -17.984 9.914 13.109 1 97.25 185 LYS B O 1
ATOM 4052 N N . MET B 1 186 ? -16.141 9.312 14.156 1 97.12 186 MET B N 1
ATOM 4053 C CA . MET B 1 186 ? -15.469 10.57 13.859 1 97.12 186 MET B CA 1
ATOM 4054 C C . MET B 1 186 ? -15.281 10.758 12.359 1 97.12 186 MET B C 1
ATOM 4056 O O . MET B 1 186 ? -15.461 11.859 11.836 1 97.12 186 MET B O 1
ATOM 4060 N N . THR B 1 187 ? -14.906 9.672 11.711 1 98.44 187 THR B N 1
ATOM 4061 C CA . THR B 1 187 ? -14.734 9.711 10.266 1 98.44 187 THR B CA 1
ATOM 4062 C C . THR B 1 187 ? -16.047 10.047 9.57 1 98.44 187 THR B C 1
ATOM 4064 O O . THR B 1 187 ? -16.094 10.914 8.695 1 98.44 187 THR B O 1
ATOM 4067 N N . ALA B 1 188 ? -17.109 9.383 9.969 1 97.88 188 ALA B N 1
ATOM 4068 C CA . ALA B 1 188 ? -18.422 9.625 9.398 1 97.88 188 ALA B CA 1
ATOM 4069 C C . ALA B 1 188 ? -18.828 11.086 9.57 1 97.88 188 ALA B C 1
ATOM 4071 O O . ALA B 1 188 ? -19.281 11.727 8.609 1 97.88 188 ALA B O 1
ATOM 4072 N N . LYS B 1 189 ? -18.672 11.57 10.734 1 96.31 189 LYS B N 1
ATOM 4073 C CA . LYS B 1 189 ? -19.016 12.961 11.023 1 96.31 189 LYS B CA 1
ATOM 4074 C C . LYS B 1 189 ? -18.219 13.922 10.148 1 96.31 189 LYS B C 1
ATOM 4076 O O . LYS B 1 189 ? -18.781 14.867 9.586 1 96.31 189 LYS B O 1
ATOM 4081 N N . SER B 1 190 ? -16.938 13.664 10.031 1 97.5 190 SER B N 1
ATOM 4082 C CA . SER B 1 190 ? -16.078 14.531 9.234 1 97.5 190 SER B CA 1
ATOM 4083 C C . SER B 1 190 ? -16.438 14.477 7.758 1 97.5 190 SER B C 1
ATOM 4085 O O . SER B 1 190 ? -16.453 15.5 7.078 1 97.5 190 SER B O 1
ATOM 4087 N N . LEU B 1 191 ? -16.672 13.266 7.246 1 98.12 191 LEU B N 1
ATOM 4088 C CA . LEU B 1 191 ? -17.047 13.125 5.84 1 98.12 191 LEU B CA 1
ATOM 4089 C C . LEU B 1 191 ? -18.297 13.93 5.531 1 98.12 191 LEU B C 1
ATOM 4091 O O . LEU B 1 191 ? -18.406 14.555 4.473 1 98.12 191 LEU B O 1
ATOM 4095 N N . ARG B 1 192 ? -19.203 13.977 6.414 1 96.94 192 ARG B N 1
ATOM 4096 C CA . ARG B 1 192 ? -20.453 14.719 6.215 1 96.94 192 ARG B CA 1
ATOM 4097 C C . ARG B 1 192 ? -20.219 16.219 6.375 1 96.94 192 ARG B C 1
ATOM 4099 O O . ARG B 1 192 ? -20.562 17 5.492 1 96.94 192 ARG B O 1
ATOM 4106 N N . LYS B 1 193 ? -19.578 16.594 7.434 1 96.12 193 LYS B N 1
ATOM 4107 C CA . LYS B 1 193 ? -19.453 17.984 7.816 1 96.12 193 LYS B CA 1
ATOM 4108 C C . LYS B 1 193 ? -18.344 18.672 7.035 1 96.12 193 LYS B C 1
ATOM 4110 O O . LYS B 1 193 ? -18.516 19.781 6.527 1 96.12 193 LYS B O 1
ATOM 4115 N N . ASP B 1 194 ? -17.219 18.031 6.988 1 97.56 194 ASP B N 1
ATOM 4116 C CA . ASP B 1 194 ? -16.031 18.656 6.434 1 97.56 194 ASP B CA 1
ATOM 4117 C C . ASP B 1 194 ? -15.938 18.438 4.926 1 97.56 194 ASP B C 1
ATOM 4119 O O . ASP B 1 194 ? -15.469 19.312 4.195 1 97.56 194 ASP B O 1
ATOM 4123 N N . PHE B 1 195 ? -16.422 17.297 4.434 1 97.5 195 PHE B N 1
ATOM 4124 C CA . PHE B 1 195 ? -16.234 16.969 3.025 1 97.5 195 PHE B CA 1
ATOM 4125 C C . PHE B 1 195 ? -17.562 16.969 2.285 1 97.5 195 PHE B C 1
ATOM 4127 O O . PHE B 1 195 ? -17.625 16.656 1.094 1 97.5 195 PHE B O 1
ATOM 4134 N N . SER B 1 196 ? -18.656 17.25 2.965 1 96.94 196 SER B N 1
ATOM 4135 C CA . SER B 1 196 ? -20 17.422 2.406 1 96.94 196 SER B CA 1
ATOM 4136 C C . SER B 1 196 ? -20.453 16.172 1.675 1 96.94 196 SER B C 1
ATOM 4138 O O . SER B 1 196 ? -21.031 16.25 0.586 1 96.94 196 SER B O 1
ATOM 4140 N N . ILE B 1 197 ? -20.141 15.023 2.213 1 97.12 197 ILE B N 1
ATOM 4141 C CA . ILE B 1 197 ? -20.625 13.75 1.702 1 97.12 197 ILE B CA 1
ATOM 4142 C C . ILE B 1 197 ? -21.875 13.328 2.486 1 97.12 197 ILE B C 1
ATOM 4144 O O . ILE B 1 197 ? -21.766 12.93 3.648 1 97.12 197 ILE B O 1
ATOM 4148 N N . SER B 1 198 ? -23.031 13.336 1.922 1 95.56 198 SER B N 1
ATOM 4149 C CA . SER B 1 198 ? -24.312 13.172 2.602 1 95.56 198 SER B CA 1
ATOM 4150 C C . SER B 1 198 ? -24.484 11.742 3.117 1 95.56 198 SER B C 1
ATOM 4152 O O . SER B 1 198 ? -25 11.531 4.211 1 95.56 198 SER B O 1
ATOM 4154 N N . SER B 1 199 ? -24.047 10.75 2.326 1 96.31 199 SER B N 1
ATOM 4155 C CA . SER B 1 199 ? -24.125 9.336 2.684 1 96.31 199 SER B CA 1
ATOM 4156 C C . SER B 1 199 ? -22.766 8.656 2.553 1 96.31 199 SER B C 1
ATOM 4158 O O . SER B 1 199 ? -22.531 7.902 1.604 1 96.31 199 SER B O 1
ATOM 4160 N N . PRO B 1 200 ? -21.953 8.875 3.621 1 98.12 200 PRO B N 1
ATOM 4161 C CA . PRO B 1 200 ? -20.578 8.359 3.525 1 98.12 200 PRO B CA 1
ATOM 4162 C C . PRO B 1 200 ? -20.531 6.836 3.449 1 98.12 200 PRO B C 1
ATOM 4164 O O . PRO B 1 200 ? -21.297 6.152 4.121 1 98.12 200 PRO B O 1
ATOM 4167 N N . ARG B 1 201 ? -19.734 6.246 2.611 1 98.62 201 ARG B N 1
ATOM 4168 C CA . ARG B 1 201 ? -19.375 4.836 2.52 1 98.62 201 ARG B CA 1
ATOM 4169 C C . ARG B 1 201 ? -17.969 4.59 3.078 1 98.62 201 ARG B C 1
ATOM 4171 O O . ARG B 1 201 ? -16.984 5.012 2.482 1 98.62 201 ARG B O 1
ATOM 4178 N N . ILE B 1 202 ? -17.938 3.93 4.188 1 98.81 202 ILE B N 1
ATOM 4179 C CA . ILE B 1 202 ? -16.672 3.746 4.883 1 98.81 202 ILE B CA 1
ATOM 4180 C C . ILE B 1 202 ? -16.297 2.266 4.887 1 98.81 202 ILE B C 1
ATOM 4182 O O . ILE B 1 202 ? -17.094 1.416 5.289 1 98.81 202 ILE B O 1
ATOM 4186 N N . ALA B 1 203 ? -15.148 1.939 4.359 1 98.88 203 ALA B N 1
ATOM 4187 C CA . ALA B 1 203 ? -14.602 0.59 4.473 1 98.88 203 ALA B CA 1
ATOM 4188 C C . ALA B 1 203 ? -13.727 0.457 5.711 1 98.88 203 ALA B C 1
ATOM 4190 O O . ALA 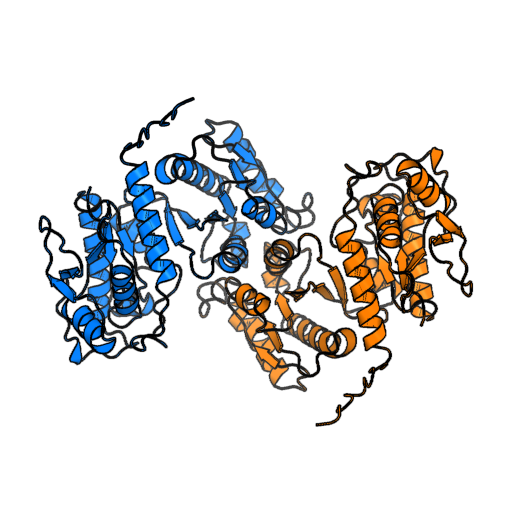B 1 203 ? -13 1.391 6.074 1 98.88 203 ALA B O 1
ATOM 4191 N N . VAL B 1 204 ? -13.781 -0.684 6.328 1 98.88 204 VAL B N 1
ATOM 4192 C CA . VAL B 1 204 ? -12.922 -0.981 7.469 1 98.88 204 VAL B CA 1
ATOM 4193 C C . VAL B 1 204 ? -11.945 -2.1 7.105 1 98.88 204 VAL B C 1
ATOM 4195 O O . VAL B 1 204 ? -12.367 -3.217 6.793 1 98.88 204 VAL B O 1
ATOM 4198 N N . ALA B 1 205 ? -10.672 -1.761 7.105 1 98.88 205 ALA B N 1
ATOM 4199 C CA . ALA B 1 205 ? -9.648 -2.754 6.812 1 98.88 205 ALA B CA 1
ATOM 4200 C C . ALA B 1 205 ? -9.508 -3.754 7.961 1 98.88 205 ALA B C 1
ATOM 4202 O O . ALA B 1 205 ? -9.602 -3.381 9.133 1 98.88 205 ALA B O 1
ATOM 4203 N N . ALA B 1 206 ? -9.219 -5.008 7.594 1 98.88 206 ALA B N 1
ATOM 4204 C CA . ALA B 1 206 ? -8.836 -6.016 8.578 1 98.88 206 ALA B CA 1
ATOM 4205 C C . ALA B 1 206 ? -7.422 -5.77 9.094 1 98.88 206 ALA B C 1
ATOM 4207 O O . ALA B 1 206 ? -6.707 -4.914 8.57 1 98.88 206 ALA B O 1
ATOM 4208 N N . LEU B 1 207 ? -7.141 -6.422 10.203 1 98.75 207 LEU B N 1
ATOM 4209 C CA . LEU B 1 207 ? -5.793 -6.336 10.758 1 98.75 207 LEU B CA 1
ATOM 4210 C C . LEU B 1 207 ? -4.859 -7.332 10.07 1 98.75 207 LEU B C 1
ATOM 4212 O O . LEU B 1 207 ? -3.736 -6.984 9.703 1 98.75 207 LEU B O 1
ATOM 4216 N N . ASN B 1 208 ? -5.359 -8.539 9.906 1 98.31 208 ASN B N 1
ATOM 4217 C CA . ASN B 1 208 ? -4.52 -9.664 9.492 1 98.31 208 ASN B CA 1
ATOM 4218 C C . ASN B 1 208 ? -4.715 -10 8.016 1 98.31 208 ASN B C 1
ATOM 4220 O O . ASN B 1 208 ? -5.723 -9.617 7.418 1 98.31 208 ASN B O 1
ATOM 4224 N N . PRO B 1 209 ? -3.73 -10.727 7.449 1 96.5 209 PRO B N 1
ATOM 4225 C CA . PRO B 1 209 ? -3.9 -11.203 6.074 1 96.5 209 PRO B CA 1
ATOM 4226 C C . PRO B 1 209 ? -5.223 -11.93 5.859 1 96.5 209 PRO B C 1
ATOM 4228 O O . PRO B 1 209 ? -5.668 -12.68 6.734 1 96.5 209 PRO B O 1
ATOM 4231 N N . HIS B 1 210 ? -5.875 -11.648 4.734 1 93.88 210 HIS B N 1
ATOM 4232 C CA . HIS B 1 210 ? -7.117 -12.32 4.359 1 93.88 210 HIS B CA 1
ATOM 4233 C C . HIS B 1 210 ? -8.195 -12.117 5.414 1 93.88 210 HIS B C 1
ATOM 4235 O O . HIS B 1 210 ? -9 -13.016 5.668 1 93.88 210 HIS B O 1
ATOM 4241 N N . ALA B 1 211 ? -8.062 -11.039 6.145 1 96.5 211 ALA B N 1
ATOM 4242 C CA . ALA B 1 211 ? -9.008 -10.695 7.211 1 96.5 211 ALA B CA 1
ATOM 4243 C C . ALA B 1 211 ? -9.086 -11.805 8.25 1 96.5 211 ALA B C 1
ATOM 4245 O O . ALA B 1 211 ? -10.172 -12.164 8.703 1 96.5 211 ALA B O 1
ATOM 4246 N N . GLY B 1 212 ? -7.988 -12.344 8.516 1 93.56 212 GLY B N 1
ATOM 4247 C CA . GLY B 1 212 ? -7.875 -13.336 9.578 1 93.56 212 GLY B CA 1
ATOM 4248 C C . GLY B 1 212 ? -8.188 -14.75 9.102 1 93.56 212 GLY B C 1
ATOM 4249 O O . GLY B 1 212 ? -7.895 -15.719 9.805 1 93.56 212 GLY B O 1
ATOM 4250 N N . GLU B 1 213 ? -8.789 -14.914 7.938 1 90.12 213 GLU B N 1
ATOM 4251 C CA . GLU B 1 213 ? -9.164 -16.219 7.398 1 90.12 213 GLU B CA 1
ATOM 4252 C C . GLU B 1 213 ? -9.836 -17.094 8.461 1 90.12 213 GLU B C 1
ATOM 4254 O O . GLU B 1 213 ? -9.383 -18.203 8.734 1 90.12 213 GLU B O 1
ATOM 4259 N N . GLN B 1 214 ? -10.852 -16.594 9.062 1 89.56 214 GLN B N 1
ATOM 4260 C CA . GLN B 1 214 ? -11.672 -17.266 10.055 1 89.56 214 GLN B CA 1
ATOM 4261 C C . GLN B 1 214 ? -10.828 -17.719 11.242 1 89.56 214 GLN B C 1
ATOM 4263 O O . GLN B 1 214 ? -11.008 -18.844 11.742 1 89.56 214 GLN B O 1
ATOM 4268 N N . GLY B 1 215 ? -9.859 -16.922 11.594 1 91 215 GLY B N 1
ATOM 4269 C CA . GLY B 1 215 ? -9.102 -17.172 12.805 1 91 215 GLY B CA 1
ATOM 4270 C C . GLY B 1 215 ? -7.77 -17.844 12.547 1 91 215 GLY B C 1
ATOM 4271 O O . GLY B 1 215 ? -6.902 -17.875 13.422 1 91 215 GLY B O 1
ATOM 4272 N N . MET B 1 216 ? -7.461 -18.312 11.375 1 87.56 216 MET B N 1
ATOM 4273 C CA . MET B 1 216 ? -6.238 -19.047 11.031 1 87.56 216 MET B CA 1
ATOM 4274 C C . MET B 1 216 ? -5.031 -18.109 11.055 1 87.56 216 MET B C 1
ATOM 4276 O O . MET B 1 216 ? -3.932 -18.531 11.438 1 87.56 216 MET B O 1
ATOM 4280 N N . PHE B 1 217 ? -5.285 -16.859 10.664 1 92.31 217 PHE B N 1
ATOM 4281 C CA . PHE B 1 217 ? -4.18 -15.914 10.586 1 92.31 217 PHE B CA 1
ATOM 4282 C C . PHE B 1 217 ? -4.297 -14.852 11.664 1 92.31 217 PHE B C 1
ATOM 4284 O O . PHE B 1 217 ? -3.709 -13.773 11.555 1 92.31 217 PHE B O 1
ATOM 4291 N N . GLY B 1 218 ? -5.027 -15.109 12.719 1 94.12 218 GLY B N 1
ATOM 4292 C CA . GLY B 1 218 ? -5.246 -14.18 13.812 1 94.12 218 GLY B CA 1
ATOM 4293 C C . GLY B 1 218 ? -6.707 -14.055 14.203 1 94.12 218 GLY B C 1
ATOM 4294 O O . GLY B 1 218 ? -7.598 -14.312 13.398 1 94.12 218 GLY B O 1
ATOM 4295 N N . GLN B 1 219 ? -6.938 -13.57 15.344 1 96.94 219 GLN B N 1
ATOM 4296 C CA . GLN B 1 219 ? -8.281 -13.625 15.914 1 96.94 219 GLN B CA 1
ATOM 4297 C C . GLN B 1 219 ? -8.883 -12.227 16.031 1 96.94 219 GLN B C 1
ATOM 4299 O O . GLN B 1 219 ? -10.062 -12.078 16.344 1 96.94 219 GLN B O 1
ATOM 4304 N N . GLU B 1 220 ? -8.141 -11.25 15.789 1 98.44 220 GLU B N 1
ATOM 4305 C CA . GLU B 1 220 ? -8.57 -9.883 16.062 1 98.44 220 GLU B CA 1
ATOM 4306 C C . GLU B 1 220 ? -9.812 -9.516 15.258 1 98.44 220 GLU B C 1
ATOM 4308 O O . GLU B 1 220 ? -10.672 -8.766 15.719 1 98.44 220 GLU B O 1
ATOM 4313 N N . GLU B 1 221 ? -9.898 -10.07 14.008 1 98.5 221 GLU B N 1
ATOM 4314 C CA . GLU B 1 221 ? -11.07 -9.812 13.18 1 98.5 221 GLU B CA 1
ATOM 4315 C C . GLU B 1 221 ? -12.344 -10.328 13.852 1 98.5 221 GLU B C 1
ATOM 4317 O O . GLU B 1 221 ? -13.352 -9.633 13.891 1 98.5 221 GLU B O 1
ATOM 4322 N N . ILE B 1 222 ? -12.25 -11.461 14.398 1 97.94 222 ILE B N 1
ATOM 4323 C CA . ILE B 1 222 ? -13.398 -12.125 15 1 97.94 222 ILE B CA 1
ATOM 4324 C C . ILE B 1 222 ? -13.703 -11.516 16.359 1 97.94 222 ILE B C 1
ATOM 4326 O O . ILE B 1 222 ? -14.867 -11.289 16.703 1 97.94 222 ILE B O 1
ATOM 4330 N N . GLU B 1 223 ? -12.688 -11.18 17.109 1 98.25 223 GLU B N 1
ATOM 4331 C CA . GLU B 1 223 ? -12.852 -10.828 18.516 1 98.25 223 GLU B CA 1
ATOM 4332 C C . GLU B 1 223 ? -13.047 -9.328 18.688 1 98.25 223 GLU B C 1
ATOM 4334 O O . GLU B 1 223 ? -13.625 -8.883 19.688 1 98.25 223 GLU B O 1
ATOM 4339 N N . ILE B 1 224 ? -12.594 -8.516 17.75 1 98.62 224 ILE B N 1
ATOM 4340 C CA . ILE B 1 224 ? -12.547 -7.078 18 1 98.62 224 ILE B CA 1
ATOM 4341 C C . ILE B 1 224 ? -13.195 -6.328 16.844 1 98.62 224 ILE B C 1
ATOM 4343 O O . ILE B 1 224 ? -14.18 -5.605 17.031 1 98.62 224 ILE B O 1
ATOM 4347 N N . ILE B 1 225 ? -12.75 -6.539 15.594 1 98.81 225 ILE B N 1
ATOM 4348 C CA . ILE B 1 225 ? -13.109 -5.668 14.477 1 98.81 225 ILE B CA 1
ATOM 4349 C C . ILE B 1 225 ? -14.555 -5.938 14.062 1 98.81 225 ILE B C 1
ATOM 4351 O O . ILE B 1 225 ? -15.352 -5.004 13.938 1 98.81 225 ILE B O 1
ATOM 4355 N N . GLN B 1 226 ? -14.883 -7.199 13.844 1 98.56 226 GLN B N 1
ATOM 4356 C CA . GLN B 1 226 ? -16.25 -7.52 13.445 1 98.56 226 GLN B CA 1
ATOM 4357 C C . GLN B 1 226 ? -17.25 -7.066 14.508 1 98.56 226 GLN B C 1
ATOM 4359 O O . GLN B 1 226 ? -18.266 -6.445 14.188 1 98.56 226 GLN B O 1
ATOM 4364 N N . PRO B 1 227 ? -17.016 -7.367 15.773 1 98.31 227 PRO B N 1
ATOM 4365 C CA . PRO B 1 227 ? -17.922 -6.875 16.812 1 98.31 227 PRO B CA 1
ATOM 4366 C C . PRO B 1 227 ? -18.047 -5.352 16.812 1 98.31 227 PRO B C 1
ATOM 4368 O O . PRO B 1 227 ? -19.141 -4.82 17.062 1 98.31 227 PRO B O 1
ATOM 4371 N N . ALA B 1 228 ? -17 -4.578 16.531 1 98.19 228 ALA B N 1
ATOM 4372 C CA . ALA B 1 228 ? -17.062 -3.123 16.453 1 98.19 228 ALA B CA 1
ATOM 4373 C C . ALA B 1 228 ? -18.016 -2.684 15.336 1 98.19 228 ALA B C 1
ATOM 4375 O O . ALA B 1 228 ? -18.797 -1.747 15.516 1 98.19 228 ALA B O 1
ATOM 4376 N N . LEU B 1 229 ? -17.969 -3.354 14.219 1 98 229 LEU B N 1
ATOM 4377 C CA . LEU B 1 229 ? -18.844 -3.045 13.086 1 98 229 LEU B CA 1
ATOM 4378 C C . LEU B 1 229 ? -20.297 -3.373 13.406 1 98 229 LEU B C 1
ATOM 4380 O O . LEU B 1 229 ? -21.188 -2.582 13.117 1 98 229 LEU B O 1
ATOM 4384 N N . ASP B 1 230 ? -20.438 -4.555 14.016 1 97.12 230 ASP B N 1
ATOM 4385 C CA . ASP B 1 230 ? -21.797 -4.977 14.383 1 97.12 230 ASP B CA 1
ATOM 4386 C C . ASP B 1 230 ? -22.438 -3.982 15.344 1 97.12 230 ASP B C 1
ATOM 4388 O O . ASP B 1 230 ? -23.594 -3.605 15.18 1 97.12 230 ASP B O 1
ATOM 4392 N N . GLN B 1 231 ? -21.703 -3.574 16.266 1 95.81 231 GLN B N 1
ATOM 4393 C CA . GLN B 1 231 ? -22.188 -2.623 17.266 1 95.81 231 GLN B CA 1
ATOM 4394 C C . GLN B 1 231 ? -22.5 -1.274 16.625 1 95.81 231 GLN B C 1
ATOM 4396 O O . GLN B 1 231 ? -23.484 -0.624 16.969 1 95.81 231 GLN B O 1
ATOM 4401 N N . TYR B 1 232 ? -21.719 -0.793 15.703 1 95.31 232 TYR B N 1
ATOM 4402 C CA . TYR B 1 232 ? -21.969 0.457 15 1 95.31 232 TYR B CA 1
ATOM 4403 C C . TYR B 1 232 ? -23.266 0.393 14.227 1 95.31 232 TYR B C 1
ATOM 4405 O O . TYR B 1 232 ? -24.062 1.343 14.242 1 95.31 232 TYR B O 1
ATOM 4413 N N . GLU B 1 233 ? -23.469 -0.724 13.547 1 93.62 233 GLU B N 1
ATOM 4414 C CA . GLU B 1 233 ? -24.641 -0.887 12.695 1 93.62 233 GLU B CA 1
ATOM 4415 C C . GLU B 1 233 ? -25.922 -0.954 13.531 1 93.62 233 GLU B C 1
ATOM 4417 O O . GLU B 1 233 ? -27.016 -0.713 13.016 1 93.62 233 GLU B O 1
ATOM 4422 N N . GLN B 1 234 ? -25.812 -1.271 14.758 1 91.44 234 GLN B N 1
ATOM 4423 C CA . GLN B 1 234 ? -26.969 -1.359 15.648 1 91.44 234 GLN B CA 1
ATOM 4424 C C . GLN B 1 234 ? -27.344 0.013 16.203 1 91.44 234 GLN B C 1
ATOM 4426 O O . GLN B 1 234 ? -28.438 0.196 16.75 1 91.44 234 GLN B O 1
ATOM 4431 N N . GLY B 1 235 ? -26.516 0.947 16 1 86.88 235 GLY B N 1
ATOM 4432 C CA . GLY B 1 235 ? -26.766 2.285 16.516 1 86.88 235 GLY B CA 1
ATOM 4433 C C . GLY B 1 235 ? -27.219 3.256 15.43 1 86.88 235 GLY B C 1
ATOM 4434 O O . GLY B 1 235 ? -27.703 2.84 14.383 1 86.88 235 GLY B O 1
ATOM 4435 N N . ASP B 1 236 ? -27.203 4.539 15.805 1 81.31 236 ASP B N 1
ATOM 4436 C CA . ASP B 1 236 ? -27.469 5.582 14.82 1 81.31 236 ASP B CA 1
ATOM 4437 C C . ASP B 1 236 ? -26.297 5.758 13.867 1 81.31 236 ASP B C 1
ATOM 4439 O O . ASP B 1 236 ? -25.297 6.379 14.219 1 81.31 236 ASP B O 1
ATOM 4443 N N . CYS B 1 237 ? -26.594 5.102 12.734 1 82.06 237 CYS B N 1
ATOM 4444 C CA . CYS B 1 237 ? -25.484 5.051 11.773 1 82.06 237 CYS B CA 1
ATOM 4445 C C . CYS B 1 237 ? -25.484 6.289 10.883 1 82.06 237 CYS B C 1
ATOM 4447 O O . CYS B 1 237 ? -26.5 6.605 10.25 1 82.06 237 CYS B O 1
ATOM 4449 N N . GLU B 1 238 ? -24.375 6.953 10.875 1 90.31 238 GLU B N 1
ATOM 4450 C CA . GLU B 1 238 ? -24.219 8.148 10.055 1 90.31 238 GLU B CA 1
ATOM 4451 C C . GLU B 1 238 ? -23.516 7.832 8.734 1 90.31 238 GLU B C 1
ATOM 4453 O O . GLU B 1 238 ? -23.281 8.727 7.914 1 90.31 238 GLU B O 1
ATOM 4458 N N . ALA B 1 239 ? -23.219 6.578 8.617 1 95.94 239 ALA B N 1
ATOM 4459 C CA . ALA B 1 239 ? -22.5 6.145 7.426 1 95.94 239 ALA B CA 1
ATOM 4460 C C . ALA B 1 239 ? -22.766 4.676 7.121 1 95.94 239 ALA B C 1
ATOM 4462 O O . ALA B 1 239 ? -23.141 3.91 8.016 1 95.94 239 ALA B O 1
ATOM 4463 N N . GLU B 1 240 ? -22.703 4.336 5.879 1 97.19 240 GLU B N 1
ATOM 4464 C CA . GLU B 1 240 ? -22.625 2.928 5.496 1 97.19 240 GLU B CA 1
ATOM 4465 C C . GLU B 1 240 ? -21.234 2.365 5.707 1 97.19 240 GLU B C 1
ATOM 4467 O O . GLU B 1 240 ? -20.25 2.92 5.199 1 97.19 240 GLU B O 1
ATOM 4472 N N . ILE B 1 241 ? -21.203 1.34 6.5 1 97.75 241 ILE B N 1
ATOM 4473 C CA . ILE B 1 241 ? -19.891 0.752 6.777 1 97.75 241 ILE B CA 1
ATOM 4474 C C . ILE B 1 241 ? -19.828 -0.658 6.195 1 97.75 241 ILE B C 1
ATOM 4476 O O . ILE B 1 241 ? -20.844 -1.336 6.078 1 97.75 241 ILE B O 1
ATOM 4480 N N . SER B 1 242 ? -18.672 -1.1 5.715 1 97.62 242 SER B N 1
ATOM 4481 C CA . SER B 1 242 ? -18.453 -2.443 5.191 1 97.62 242 SER B CA 1
ATOM 4482 C C . SER B 1 242 ? -17.078 -2.971 5.594 1 97.62 242 SER B C 1
ATOM 4484 O O . SER B 1 242 ? -16.094 -2.217 5.621 1 97.62 242 SER B O 1
ATOM 4486 N N . GLY B 1 243 ? -17 -4.254 5.922 1 97.62 243 GLY B N 1
ATOM 4487 C CA . GLY B 1 243 ? -15.773 -4.91 6.336 1 97.62 243 GLY B CA 1
ATOM 4488 C C . GLY B 1 243 ? -15.992 -6.008 7.359 1 97.62 243 GLY B C 1
ATOM 4489 O O . GLY B 1 243 ? -17.141 -6.398 7.617 1 97.62 243 GLY B O 1
ATOM 4490 N N . PRO B 1 244 ? -14.945 -6.484 8.031 1 98.5 244 PRO B N 1
ATOM 4491 C CA . PRO B 1 244 ? -13.547 -6.156 7.73 1 98.5 244 PRO B CA 1
ATOM 4492 C C . PRO B 1 244 ? -13.102 -6.676 6.363 1 98.5 244 PRO B C 1
ATOM 4494 O O . PRO B 1 244 ? -13.375 -7.828 6.016 1 98.5 244 PRO B O 1
ATOM 4497 N N . TRP B 1 245 ? -12.43 -5.805 5.633 1 98.5 245 TRP B N 1
ATOM 4498 C CA . TRP B 1 245 ? -11.93 -6.16 4.309 1 98.5 245 TRP B CA 1
ATOM 4499 C C . TRP B 1 245 ? -10.484 -6.629 4.379 1 98.5 245 TRP B C 1
ATOM 4501 O O . TRP B 1 245 ? -9.68 -6.07 5.133 1 98.5 245 TRP B O 1
ATOM 4511 N N . PRO B 1 246 ? -10.094 -7.641 3.561 1 97.81 246 PRO B N 1
ATOM 4512 C CA . PRO B 1 246 ? -8.664 -7.945 3.463 1 97.81 246 PRO B CA 1
ATOM 4513 C C . PRO B 1 246 ? -7.832 -6.727 3.074 1 97.81 246 PRO B C 1
ATOM 4515 O O . PRO B 1 246 ? -8.148 -6.043 2.096 1 97.81 246 PRO B O 1
ATOM 4518 N N . PRO B 1 247 ? -6.758 -6.438 3.807 1 98.19 247 PRO B N 1
ATOM 4519 C CA . PRO B 1 247 ? -6.004 -5.203 3.578 1 98.19 247 PRO B CA 1
ATOM 4520 C C . PRO B 1 247 ? -5.359 -5.152 2.193 1 98.19 247 PRO B C 1
ATOM 4522 O O . PRO B 1 247 ? -5.18 -4.07 1.631 1 98.19 247 PRO B O 1
ATOM 4525 N N . ASP B 1 248 ? -5.031 -6.273 1.655 1 96.75 248 ASP B N 1
ATOM 4526 C CA . ASP B 1 248 ? -4.316 -6.273 0.384 1 96.75 248 ASP B CA 1
ATOM 4527 C C . ASP B 1 248 ? -5.234 -5.863 -0.765 1 96.75 248 ASP B C 1
ATOM 4529 O O . ASP B 1 248 ? -4.762 -5.477 -1.837 1 96.75 248 ASP B O 1
ATOM 4533 N N . THR B 1 249 ? -6.598 -5.875 -0.608 1 96.5 249 THR B N 1
ATOM 4534 C CA . THR B 1 249 ? -7.473 -5.641 -1.753 1 96.5 249 THR B CA 1
ATOM 4535 C C . THR B 1 249 ? -8.281 -4.359 -1.562 1 96.5 249 THR B C 1
ATOM 4537 O O . THR B 1 249 ? -8.711 -3.742 -2.535 1 96.5 249 THR B O 1
ATOM 4540 N N . ILE B 1 250 ? -8.414 -3.906 -0.365 1 98.5 250 ILE B N 1
ATOM 4541 C CA . ILE B 1 250 ? -9.398 -2.875 -0.062 1 98.5 250 ILE B CA 1
ATOM 4542 C C . ILE B 1 250 ? -8.961 -1.546 -0.673 1 98.5 250 ILE B C 1
ATOM 4544 O O . ILE B 1 250 ? -9.797 -0.747 -1.104 1 98.5 250 ILE B O 1
ATOM 4548 N N . PHE B 1 251 ? -7.707 -1.298 -0.756 1 98.75 251 PHE B N 1
ATOM 4549 C CA . PHE B 1 251 ? -7.234 0.016 -1.178 1 98.75 251 PHE B CA 1
ATOM 4550 C C . PHE B 1 251 ? -7.391 0.19 -2.684 1 98.75 251 PHE B C 1
ATOM 4552 O O . PHE B 1 251 ? -7.594 1.306 -3.168 1 98.75 251 PHE B O 1
ATOM 4559 N N . TYR B 1 252 ? -7.305 -0.937 -3.408 1 98 252 TYR B N 1
ATOM 4560 C CA . TYR B 1 252 ? -7.629 -0.87 -4.828 1 98 252 TYR B CA 1
ATOM 4561 C C . TYR B 1 252 ? -9.086 -0.458 -5.035 1 98 252 TYR B C 1
ATOM 4563 O O . TYR B 1 252 ? -9.375 0.427 -5.844 1 98 252 TYR B O 1
ATOM 4571 N N . LYS B 1 253 ? -10.008 -1.059 -4.266 1 97.75 253 LYS B N 1
ATOM 4572 C CA . LYS B 1 253 ? -11.43 -0.748 -4.348 1 97.75 253 LYS B CA 1
ATOM 4573 C C . LYS B 1 253 ? -11.703 0.708 -3.979 1 97.75 253 LYS B C 1
ATOM 4575 O O . LYS B 1 253 ? -12.414 1.416 -4.695 1 97.75 253 LYS B O 1
ATOM 4580 N N . ALA B 1 254 ? -11.094 1.141 -2.924 1 98.62 254 ALA B N 1
ATOM 4581 C CA . ALA B 1 254 ? -11.305 2.502 -2.436 1 98.62 254 ALA B CA 1
ATOM 4582 C C . ALA B 1 254 ? -10.758 3.529 -3.42 1 98.62 254 ALA B C 1
ATOM 4584 O O . ALA B 1 254 ? -11.414 4.523 -3.723 1 98.62 254 ALA B O 1
ATOM 4585 N N . ALA B 1 255 ? -9.562 3.248 -3.959 1 98.38 255 ALA B N 1
ATOM 4586 C CA . ALA B 1 255 ? -8.914 4.172 -4.891 1 98.38 255 ALA B CA 1
ATOM 4587 C C . ALA B 1 255 ? -9.719 4.301 -6.18 1 98.38 255 ALA B C 1
ATOM 4589 O O . ALA B 1 255 ? -9.586 5.285 -6.91 1 98.38 255 ALA B O 1
ATOM 4590 N N . ASN B 1 256 ? -10.57 3.301 -6.406 1 97.62 256 ASN B N 1
ATOM 4591 C CA . ASN B 1 256 ? -11.398 3.312 -7.609 1 97.62 256 ASN B CA 1
ATOM 4592 C C . ASN B 1 256 ? -12.812 3.818 -7.316 1 97.62 256 ASN B C 1
ATOM 4594 O O . ASN B 1 256 ? -13.719 3.654 -8.133 1 97.62 256 ASN B O 1
ATOM 4598 N N . GLY B 1 257 ? -13.078 4.332 -6.152 1 97.81 257 GLY B N 1
ATOM 4599 C CA . GLY B 1 257 ? -14.273 5.117 -5.902 1 97.81 257 GLY B CA 1
ATOM 4600 C C . GLY B 1 257 ? -15.352 4.348 -5.164 1 97.81 257 GLY B C 1
ATOM 4601 O O . GLY B 1 257 ? -16.453 4.859 -4.945 1 97.81 257 GLY B O 1
ATOM 4602 N N . GLU B 1 258 ? -15.047 3.135 -4.719 1 97.88 258 GLU B N 1
ATOM 4603 C CA . GLU B 1 258 ? -16.078 2.328 -4.062 1 97.88 258 GLU B CA 1
ATOM 4604 C C . GLU B 1 258 ? -16.375 2.846 -2.66 1 97.88 258 GLU B C 1
ATOM 4606 O O . GLU B 1 258 ? -17.469 2.619 -2.129 1 97.88 258 GLU B O 1
ATOM 4611 N N . PHE B 1 259 ? -15.406 3.541 -2.059 1 98.69 259 PHE B N 1
ATOM 4612 C CA . PHE B 1 259 ? -15.555 4.023 -0.691 1 98.69 259 PHE B CA 1
ATOM 4613 C C . PHE B 1 259 ? -15.055 5.457 -0.564 1 98.69 259 PHE B C 1
ATOM 4615 O O . PHE B 1 259 ? -14.219 5.898 -1.355 1 98.69 259 PHE B O 1
ATOM 4622 N N . ASP B 1 260 ? -15.562 6.16 0.424 1 98.69 260 ASP B N 1
ATOM 4623 C CA . ASP B 1 260 ? -15.188 7.551 0.65 1 98.69 260 ASP B CA 1
ATOM 4624 C C . ASP B 1 260 ? -14.016 7.652 1.622 1 98.69 260 ASP B C 1
ATOM 4626 O O . ASP B 1 260 ? -13.32 8.672 1.655 1 98.69 260 ASP B O 1
ATOM 4630 N N . ALA B 1 261 ? -13.82 6.621 2.385 1 98.88 261 ALA B N 1
ATOM 4631 C CA . ALA B 1 261 ? -12.688 6.535 3.303 1 98.88 261 ALA B CA 1
ATOM 4632 C C . ALA B 1 261 ? -12.445 5.09 3.74 1 98.88 261 ALA B C 1
ATOM 4634 O O . ALA B 1 261 ? -13.359 4.262 3.695 1 98.88 261 ALA B O 1
ATOM 4635 N N . VAL B 1 262 ? -11.258 4.816 4.145 1 98.94 262 VAL B N 1
ATOM 4636 C CA . VAL B 1 262 ? -10.898 3.516 4.703 1 98.94 262 VAL B CA 1
ATOM 4637 C C . VAL B 1 262 ? -10.367 3.693 6.125 1 98.94 262 VAL B C 1
ATOM 4639 O O . VAL B 1 262 ? -9.461 4.496 6.359 1 98.94 262 VAL B O 1
ATOM 4642 N N . ILE B 1 263 ? -10.953 2.971 7.066 1 98.94 263 ILE B N 1
ATOM 4643 C CA . ILE B 1 263 ? -10.422 2.887 8.422 1 98.94 263 ILE B CA 1
ATOM 4644 C C . ILE B 1 263 ? -9.281 1.875 8.469 1 98.94 263 ILE B C 1
ATOM 4646 O O . ILE B 1 263 ? -9.461 0.708 8.109 1 98.94 263 ILE B O 1
ATOM 4650 N N . CYS B 1 264 ? -8.156 2.328 8.844 1 98.88 264 CYS B N 1
ATOM 4651 C CA . CYS B 1 264 ? -6.969 1.49 8.922 1 98.88 264 CYS B CA 1
ATOM 4652 C C . CYS B 1 264 ? -6.59 1.218 10.375 1 98.88 264 CYS B C 1
ATOM 4654 O O . CYS B 1 264 ? -6.676 2.109 11.219 1 98.88 264 CYS B O 1
ATOM 4656 N N . MET B 1 265 ? -6.102 0.062 10.609 1 98.81 265 MET B N 1
ATOM 4657 C CA . MET B 1 265 ? -5.832 -0.355 11.984 1 98.81 265 MET B CA 1
ATOM 4658 C C . MET B 1 265 ? -4.496 0.204 12.469 1 98.81 265 MET B C 1
ATOM 4660 O O . MET B 1 265 ? -4.312 0.425 13.664 1 98.81 265 MET B O 1
ATOM 4664 N N . TYR B 1 266 ? -3.566 0.374 11.562 1 98.38 266 TYR B N 1
ATOM 4665 C CA . TYR B 1 266 ? -2.242 0.831 11.969 1 98.38 266 TYR B CA 1
ATOM 4666 C C . TYR B 1 266 ? -1.605 1.694 10.891 1 98.38 266 TYR B C 1
ATOM 4668 O O . TYR B 1 266 ? -2.105 1.757 9.766 1 98.38 266 TYR B O 1
ATOM 4676 N N . HIS B 1 267 ? -0.532 2.342 11.164 1 97.94 267 HIS B N 1
ATOM 4677 C CA . HIS B 1 267 ? 0.098 3.42 10.414 1 97.94 267 HIS B CA 1
ATOM 4678 C C . HIS B 1 267 ? 0.407 2.986 8.984 1 97.94 267 HIS B C 1
ATOM 4680 O O . HIS B 1 267 ? -0.165 3.521 8.031 1 97.94 267 HIS B O 1
ATOM 4686 N N . ASP B 1 268 ? 1.177 1.971 8.797 1 98.44 268 ASP B N 1
ATOM 4687 C CA . ASP B 1 268 ? 1.687 1.624 7.477 1 98.44 268 ASP B CA 1
ATOM 4688 C C . ASP B 1 268 ? 0.609 0.944 6.633 1 98.44 268 ASP B C 1
ATOM 4690 O O . ASP B 1 268 ? 0.712 0.897 5.406 1 98.44 268 ASP B O 1
ATOM 4694 N N . GLN B 1 269 ? -0.408 0.401 7.297 1 98.75 269 GLN B N 1
ATOM 4695 C CA . GLN B 1 269 ? -1.53 -0.148 6.543 1 98.75 269 GLN B CA 1
ATOM 4696 C C . GLN B 1 269 ? -2.184 0.922 5.672 1 98.75 269 GLN B C 1
ATOM 4698 O O . GLN B 1 269 ? -2.57 0.652 4.535 1 98.75 269 GLN B O 1
ATOM 4703 N N . GLY B 1 270 ? -2.244 2.1 6.254 1 98.75 270 GLY B N 1
ATOM 4704 C CA . GLY B 1 270 ? -2.863 3.203 5.535 1 98.75 270 GLY B CA 1
ATOM 4705 C C . GLY B 1 270 ? -1.874 4.012 4.715 1 98.75 270 GLY B C 1
ATOM 4706 O O . GLY B 1 270 ? -2.176 4.41 3.59 1 98.75 270 GLY B O 1
ATOM 4707 N N . LEU B 1 271 ? -0.688 4.234 5.203 1 98.44 271 LEU B N 1
ATOM 4708 C CA . LEU B 1 271 ? 0.222 5.195 4.59 1 98.44 271 LEU B CA 1
ATOM 4709 C C . LEU B 1 271 ? 0.92 4.582 3.379 1 98.44 271 LEU B C 1
ATOM 4711 O O . LEU B 1 271 ? 1.268 5.293 2.434 1 98.44 271 LEU B O 1
ATOM 4715 N N . ILE B 1 272 ? 1.072 3.273 3.338 1 98.69 272 ILE B N 1
ATOM 4716 C CA . ILE B 1 272 ? 1.703 2.645 2.184 1 98.69 272 ILE B CA 1
ATOM 4717 C C . ILE B 1 272 ? 0.881 2.924 0.929 1 98.69 272 ILE B C 1
ATOM 4719 O O . ILE B 1 272 ? 1.374 3.539 -0.02 1 98.69 272 ILE B O 1
ATOM 4723 N N . PRO B 1 273 ? -0.409 2.527 0.916 1 98.81 273 PRO B N 1
ATOM 4724 C CA . PRO B 1 273 ? -1.185 2.814 -0.293 1 98.81 273 PRO B CA 1
ATOM 4725 C C . PRO B 1 273 ? -1.393 4.309 -0.521 1 98.81 273 PRO B C 1
ATOM 4727 O O . PRO B 1 273 ? -1.395 4.77 -1.666 1 98.81 273 PRO B O 1
ATOM 4730 N N . PHE B 1 274 ? -1.513 5.035 0.54 1 98.62 274 PHE B N 1
ATOM 4731 C CA . PHE B 1 274 ? -1.769 6.465 0.412 1 98.62 274 PHE B CA 1
ATOM 4732 C C . PHE B 1 274 ? -0.587 7.172 -0.244 1 98.62 274 PHE B C 1
ATOM 4734 O O . PHE B 1 274 ? -0.761 7.918 -1.21 1 98.62 274 PHE B O 1
ATOM 4741 N N . LYS B 1 275 ? 0.601 6.934 0.252 1 98.06 275 LYS B N 1
ATOM 4742 C CA . LYS B 1 275 ? 1.778 7.609 -0.288 1 98.06 275 LYS B CA 1
ATOM 4743 C C . LYS B 1 275 ? 2.109 7.098 -1.688 1 98.06 275 LYS B C 1
ATOM 4745 O O . LYS B 1 275 ? 2.664 7.832 -2.508 1 98.06 275 LYS B O 1
ATOM 4750 N N . LEU B 1 276 ? 1.771 5.879 -1.899 1 98.31 276 LEU B N 1
ATOM 4751 C CA . LEU B 1 276 ? 1.959 5.359 -3.248 1 98.31 276 LEU B CA 1
ATOM 4752 C C . LEU B 1 276 ? 1.133 6.148 -4.258 1 98.31 276 LEU B C 1
ATOM 4754 O O . LEU B 1 276 ? 1.583 6.395 -5.379 1 98.31 276 LEU B O 1
ATOM 4758 N N . LEU B 1 277 ? -0.058 6.59 -3.869 1 97.75 277 LEU B N 1
ATOM 4759 C CA . LEU B 1 277 ? -0.963 7.301 -4.766 1 97.75 277 LEU B CA 1
ATOM 4760 C C . LEU B 1 277 ? -0.737 8.805 -4.684 1 97.75 277 LEU B C 1
ATOM 4762 O O . LEU B 1 277 ? -0.85 9.516 -5.688 1 97.75 277 LEU B O 1
ATOM 4766 N N . HIS B 1 278 ? -0.434 9.305 -3.436 1 96.81 278 HIS B N 1
ATOM 4767 C CA . HIS B 1 278 ? -0.462 10.742 -3.168 1 96.81 278 HIS B CA 1
ATOM 4768 C C . HIS B 1 278 ? 0.831 11.203 -2.506 1 96.81 278 HIS B C 1
ATOM 4770 O O . HIS B 1 278 ? 0.796 11.898 -1.488 1 96.81 278 HIS B O 1
ATOM 4776 N N . PHE B 1 279 ? 1.899 10.828 -3.109 1 93.75 279 PHE B N 1
ATOM 4777 C CA . PHE B 1 279 ? 3.205 11.148 -2.547 1 93.75 279 PHE B CA 1
ATOM 4778 C C . PHE B 1 279 ? 3.414 12.656 -2.498 1 93.75 279 PHE B C 1
ATOM 4780 O O . PHE B 1 279 ? 3.969 13.18 -1.529 1 93.75 279 PHE B O 1
ATOM 4787 N N . GLN B 1 280 ? 2.875 13.391 -3.43 1 91.69 280 GLN B N 1
ATOM 4788 C CA . GLN B 1 280 ? 3.176 14.812 -3.543 1 91.69 280 GLN B CA 1
ATOM 4789 C C . GLN B 1 280 ? 1.978 15.664 -3.129 1 91.69 280 GLN B C 1
ATOM 4791 O O . GLN B 1 280 ? 2.137 16.828 -2.744 1 91.69 280 GLN B O 1
ATOM 4796 N N . ASP B 1 281 ? 0.836 15.086 -3.168 1 94.44 281 ASP B N 1
ATOM 4797 C CA . ASP B 1 281 ? -0.346 15.922 -2.971 1 94.44 281 ASP B CA 1
ATOM 4798 C C . ASP B 1 281 ? -1.153 15.453 -1.763 1 94.44 281 ASP B C 1
ATOM 4800 O O . ASP B 1 281 ? -2.301 15.859 -1.579 1 94.44 281 ASP B O 1
ATOM 4804 N N . GLY B 1 282 ? -0.59 14.625 -0.963 1 96.5 282 GLY B N 1
ATOM 4805 C CA . GLY B 1 282 ? -1.268 14.148 0.233 1 96.5 282 GLY B CA 1
ATOM 4806 C C . GLY B 1 282 ? -1.39 15.211 1.31 1 96.5 282 GLY B C 1
ATOM 4807 O O . GLY B 1 282 ? -0.481 16.016 1.492 1 96.5 282 GLY B O 1
ATOM 4808 N N . VAL B 1 283 ? -2.527 15.148 2.012 1 97.88 283 VAL B N 1
ATOM 4809 C CA . VAL B 1 283 ? -2.797 16.125 3.059 1 97.88 283 VAL B CA 1
ATOM 4810 C C . VAL B 1 283 ? -3.141 15.414 4.363 1 97.88 283 VAL B C 1
ATOM 4812 O O . VAL B 1 283 ? -3.887 14.43 4.359 1 97.88 283 VAL B O 1
ATOM 4815 N N . ASN B 1 284 ? -2.529 15.852 5.418 1 96.81 284 ASN B N 1
ATOM 4816 C CA . ASN B 1 284 ? -2.908 15.406 6.754 1 96.81 284 ASN B CA 1
ATOM 4817 C C . ASN B 1 284 ? -4.012 16.281 7.344 1 96.81 284 ASN B C 1
ATOM 4819 O O . ASN B 1 284 ? -3.879 17.5 7.398 1 96.81 284 ASN B O 1
ATOM 4823 N N . VAL B 1 285 ? -5.086 15.672 7.738 1 97.69 285 VAL B N 1
ATOM 4824 C CA . VAL B 1 285 ? -6.203 16.359 8.383 1 97.69 285 VAL B CA 1
ATOM 4825 C C . VAL B 1 285 ? -6.395 15.805 9.797 1 97.69 285 VAL B C 1
ATOM 4827 O O . VAL B 1 285 ? -6.445 14.594 10 1 97.69 285 VAL B O 1
ATOM 4830 N N . THR B 1 286 ? -6.441 16.688 10.727 1 96.56 286 THR B N 1
ATOM 4831 C CA . THR B 1 286 ? -6.73 16.25 12.086 1 96.56 286 THR B CA 1
ATOM 4832 C C . THR B 1 286 ? -8.227 16.312 12.367 1 96.56 286 THR B C 1
ATOM 4834 O O . THR B 1 286 ? -8.82 17.391 12.391 1 96.56 286 THR B O 1
ATOM 4837 N N . LEU B 1 287 ? -8.742 15.172 12.609 1 97.19 287 LEU B N 1
ATOM 4838 C CA . LEU B 1 287 ? -10.172 15.086 12.906 1 97.19 287 LEU B CA 1
ATOM 4839 C C . LEU B 1 287 ? -10.43 15.242 14.398 1 97.19 287 LEU B C 1
ATOM 4841 O O . LEU B 1 287 ? -9.586 14.859 15.219 1 97.19 287 LEU B O 1
ATOM 4845 N N . GLY B 1 288 ? -11.555 15.797 14.734 1 95.31 288 GLY B N 1
ATOM 4846 C CA . GLY B 1 288 ? -11.977 15.836 16.125 1 95.31 288 GLY B CA 1
ATOM 4847 C C . GLY B 1 288 ? -11.711 17.172 16.797 1 95.31 288 GLY B C 1
ATOM 4848 O O . GLY B 1 288 ? -12.258 17.469 17.859 1 95.31 288 GLY B O 1
ATOM 4849 N N . LEU B 1 289 ? -10.891 18 16.172 1 96.19 289 LEU B N 1
ATOM 4850 C CA . LEU B 1 289 ? -10.586 19.312 16.734 1 96.19 289 LEU B CA 1
ATOM 4851 C C . LEU B 1 289 ? -11.75 20.266 16.516 1 96.19 289 LEU B C 1
ATOM 4853 O O . LEU B 1 289 ? -12.516 20.125 15.562 1 96.19 289 LEU B O 1
ATOM 4857 N N . PRO B 1 290 ? -11.844 21.266 17.391 1 96.06 290 PRO B N 1
ATOM 4858 C CA . PRO B 1 290 ? -12.859 22.312 17.172 1 96.06 290 PRO B CA 1
ATOM 4859 C C . PRO B 1 290 ? -12.469 23.281 16.062 1 96.06 290 PRO B C 1
ATOM 4861 O O . PRO B 1 290 ? -13.266 24.141 15.672 1 96.06 290 PRO B O 1
ATOM 4864 N N . ILE B 1 291 ? -11.281 23.156 15.5 1 97.19 291 ILE B N 1
ATOM 4865 C CA . ILE B 1 291 ? -10.797 23.969 14.391 1 97.19 291 ILE B CA 1
ATOM 4866 C C . ILE B 1 291 ? -10.438 23.078 13.211 1 97.19 291 ILE B C 1
ATOM 4868 O O . ILE B 1 291 ? -10.281 21.859 13.375 1 97.19 291 ILE B O 1
ATOM 4872 N N . VAL B 1 292 ? -10.352 23.688 12.055 1 97.75 292 VAL B N 1
ATOM 4873 C CA . VAL B 1 292 ? -9.875 23 10.867 1 97.75 292 VAL B CA 1
ATOM 4874 C C . VAL B 1 292 ? -8.352 23.078 10.797 1 97.75 292 VAL B C 1
ATOM 4876 O O . VAL B 1 292 ? -7.773 24.156 10.812 1 97.75 292 VAL B O 1
ATOM 4879 N N . ARG B 1 293 ? -7.75 21.969 10.789 1 98.06 293 ARG B N 1
ATOM 4880 C CA . ARG B 1 293 ? -6.301 21.938 10.641 1 98.06 293 ARG B CA 1
ATOM 4881 C C . ARG B 1 293 ? -5.879 20.922 9.57 1 98.06 293 ARG B C 1
ATOM 4883 O O . ARG B 1 293 ? -6.238 19.75 9.648 1 98.06 293 ARG B O 1
ATOM 4890 N N . THR B 1 294 ? -5.199 21.359 8.602 1 98.31 294 THR B N 1
ATOM 4891 C CA . THR B 1 294 ? -4.543 20.516 7.598 1 98.31 294 THR B CA 1
ATOM 4892 C C . THR B 1 294 ? -3.035 20.75 7.602 1 98.31 294 THR B C 1
ATOM 4894 O O . THR B 1 294 ? -2.551 21.719 8.211 1 98.31 294 THR B O 1
ATOM 4897 N N . SER B 1 295 ? -2.312 19.859 7.043 1 97.56 295 SER B N 1
ATOM 4898 C CA . SER B 1 295 ? -0.86 19.984 7.012 1 97.56 295 SER B CA 1
ATOM 4899 C C . SER B 1 295 ? -0.268 19.266 5.797 1 97.56 295 SER B C 1
ATOM 4901 O O . SER B 1 295 ? -0.911 18.406 5.203 1 97.56 295 SER B O 1
ATOM 4903 N N . VAL B 1 296 ? 0.933 19.734 5.457 1 95 296 VAL B N 1
ATOM 4904 C CA . VAL B 1 296 ? 1.715 19 4.473 1 95 296 VAL B CA 1
ATOM 4905 C C . VAL B 1 296 ? 2.041 17.609 5.008 1 95 296 VAL B C 1
ATOM 4907 O O . VAL B 1 296 ? 1.948 17.359 6.215 1 95 296 VAL B O 1
ATOM 4910 N N . ASP B 1 297 ? 2.393 16.75 4.102 1 88.94 297 ASP B N 1
ATOM 4911 C CA . ASP B 1 297 ? 2.678 15.359 4.473 1 88.94 297 ASP B CA 1
ATOM 4912 C C . ASP B 1 297 ? 4.172 15.062 4.379 1 88.94 297 ASP B C 1
ATOM 4914 O O . ASP B 1 297 ? 4.57 14.008 3.887 1 88.94 297 ASP B O 1
ATOM 4918 N N . HIS B 1 298 ? 5.035 16.016 4.699 1 88.12 298 HIS B N 1
ATOM 4919 C CA . HIS B 1 298 ? 6.48 15.82 4.734 1 88.12 298 HIS B CA 1
ATOM 4920 C C . HIS B 1 298 ? 7.113 16.625 5.871 1 88.12 298 HIS B C 1
ATOM 4922 O O . HIS B 1 298 ? 6.434 17.406 6.535 1 88.12 298 HIS B O 1
ATOM 4928 N N . GLY B 1 299 ? 8.398 16.406 6.047 1 89.56 299 GLY B N 1
ATOM 4929 C CA . GLY B 1 299 ? 9.094 17.031 7.16 1 89.56 299 GLY B CA 1
ATOM 4930 C C . GLY B 1 299 ? 9.805 18.312 6.77 1 89.56 299 GLY B C 1
ATOM 4931 O O . GLY B 1 299 ? 9.492 18.922 5.746 1 89.56 299 GLY B O 1
ATOM 4932 N N . THR B 1 300 ? 10.727 18.719 7.594 1 93.88 300 THR B N 1
ATOM 4933 C CA . THR B 1 300 ? 11.391 20.016 7.461 1 93.88 300 THR B CA 1
ATOM 4934 C C . THR B 1 300 ? 12.359 20 6.285 1 93.88 300 THR B C 1
ATOM 4936 O O . THR B 1 300 ? 12.758 21.062 5.793 1 93.88 300 THR B O 1
ATOM 4939 N N . ALA B 1 301 ? 12.797 18.812 5.953 1 93.19 301 ALA B N 1
ATOM 4940 C CA . ALA B 1 301 ? 13.711 18.641 4.828 1 93.19 301 ALA B CA 1
ATOM 4941 C C . ALA B 1 301 ? 14.906 19.578 4.949 1 93.19 301 ALA B C 1
ATOM 4943 O O . ALA B 1 301 ? 15.227 20.312 4.012 1 93.19 301 ALA B O 1
ATOM 4944 N N . TYR B 1 302 ? 15.672 19.484 5.965 1 94.81 302 TYR B N 1
ATOM 4945 C CA . TYR B 1 302 ? 16.812 20.359 6.273 1 94.81 302 TYR B CA 1
ATOM 4946 C C . TYR B 1 302 ? 17.891 20.25 5.199 1 94.81 302 TYR B C 1
ATOM 4948 O O . TYR B 1 302 ? 18.594 21.219 4.93 1 94.81 302 TYR B O 1
ATOM 4956 N N . ASP B 1 303 ? 17.922 19.156 4.57 1 93.62 303 ASP B N 1
ATOM 4957 C CA . ASP B 1 303 ? 18.969 18.891 3.594 1 93.62 303 ASP B CA 1
ATOM 4958 C C . ASP B 1 303 ? 18.797 19.719 2.334 1 93.62 303 ASP B C 1
ATOM 4960 O O . ASP B 1 303 ? 19.75 19.984 1.611 1 93.62 303 ASP B O 1
ATOM 4964 N N . ILE B 1 304 ? 17.578 20.188 2.094 1 95.62 304 ILE B N 1
ATOM 4965 C CA . ILE B 1 304 ? 17.375 20.969 0.88 1 95.62 304 ILE B CA 1
ATOM 4966 C C . ILE B 1 304 ? 16.875 22.359 1.246 1 95.62 304 ILE B C 1
ATOM 4968 O O . ILE B 1 304 ? 16.547 23.156 0.366 1 95.62 304 ILE B O 1
ATOM 4972 N N . ALA B 1 305 ? 16.891 22.672 2.475 1 95.88 305 ALA B N 1
ATOM 4973 C CA . ALA B 1 305 ? 16.422 23.984 2.916 1 95.88 305 ALA B CA 1
ATOM 4974 C C . ALA B 1 305 ? 17.297 25.094 2.336 1 95.88 305 ALA B C 1
ATOM 4976 O O . ALA B 1 305 ? 18.516 25.016 2.369 1 95.88 305 ALA B O 1
ATOM 4977 N N . GLY B 1 306 ? 16.672 26.062 1.769 1 93.25 306 GLY B N 1
ATOM 4978 C CA . GLY B 1 306 ? 17.375 27.219 1.246 1 93.25 306 GLY B CA 1
ATOM 4979 C C . GLY B 1 306 ? 17.953 26.984 -0.135 1 93.25 306 GLY B C 1
ATOM 4980 O O . GLY B 1 306 ? 18.625 27.875 -0.687 1 93.25 306 GLY B O 1
ATOM 4981 N N . GLN B 1 307 ? 17.641 25.891 -0.681 1 95.38 307 GLN B N 1
ATOM 4982 C CA . GLN B 1 307 ? 18.297 25.531 -1.936 1 95.38 307 GLN B CA 1
ATOM 4983 C C . GLN B 1 307 ? 17.359 25.75 -3.125 1 95.38 307 GLN B C 1
ATOM 4985 O O . GLN B 1 307 ? 17.766 25.578 -4.277 1 95.38 307 GLN B O 1
ATOM 4990 N N . GLY B 1 308 ? 16.203 26.062 -2.855 1 95.81 308 GLY B N 1
ATOM 4991 C CA . GLY B 1 308 ? 15.273 26.328 -3.939 1 95.81 308 GLY B CA 1
ATOM 4992 C C . GLY B 1 308 ? 14.773 25.062 -4.613 1 95.81 308 GLY B C 1
ATOM 4993 O O . GLY B 1 308 ? 14.32 25.094 -5.758 1 95.81 308 GLY B O 1
ATOM 4994 N N . LYS B 1 309 ? 14.82 23.922 -3.918 1 95.62 309 LYS B N 1
ATOM 4995 C CA . LYS B 1 309 ? 14.5 22.625 -4.516 1 95.62 309 LYS B CA 1
ATOM 4996 C C . LYS B 1 309 ? 13.188 22.078 -3.965 1 95.62 309 LYS B C 1
ATOM 4998 O O . LYS B 1 309 ? 12.68 21.062 -4.445 1 95.62 309 LYS B O 1
ATOM 5003 N N . ALA B 1 310 ? 12.594 22.734 -2.998 1 94.94 310 ALA B N 1
ATOM 5004 C CA . ALA B 1 310 ? 11.422 22.188 -2.316 1 94.94 310 ALA B CA 1
ATOM 5005 C C . ALA B 1 310 ? 10.18 22.281 -3.203 1 94.94 310 ALA B C 1
ATOM 5007 O O . ALA B 1 310 ? 10.031 23.234 -3.973 1 94.94 310 ALA B O 1
ATOM 5008 N N . ASN B 1 311 ? 9.312 21.297 -3.148 1 94.38 311 ASN B N 1
ATOM 5009 C CA . ASN B 1 311 ? 8.047 21.219 -3.869 1 94.38 311 ASN B CA 1
ATOM 5010 C C . ASN B 1 311 ? 6.883 21.703 -3.01 1 94.38 311 ASN B C 1
ATOM 5012 O O . ASN B 1 311 ? 6.672 21.203 -1.902 1 94.38 311 ASN B O 1
ATOM 5016 N N . SER B 1 312 ? 6.082 22.641 -3.516 1 96 312 SER B N 1
ATOM 5017 C CA . SER B 1 312 ? 5.031 23.25 -2.715 1 96 312 SER B CA 1
ATOM 5018 C C . SER B 1 312 ? 3.686 22.578 -2.941 1 96 312 SER B C 1
ATOM 5020 O O . SER B 1 312 ? 2.678 22.969 -2.352 1 96 312 SER B O 1
ATOM 5022 N N . THR B 1 313 ? 3.592 21.516 -3.693 1 95.75 313 THR B N 1
ATOM 5023 C CA . THR B 1 313 ? 2.338 20.891 -4.098 1 95.75 313 THR B CA 1
ATOM 5024 C C . THR B 1 313 ? 1.543 20.438 -2.881 1 95.75 313 THR B C 1
ATOM 5026 O O . THR B 1 313 ? 0.325 20.609 -2.822 1 95.75 313 THR B O 1
ATOM 5029 N N . SER B 1 314 ? 2.199 19.891 -1.945 1 95.94 314 SER B N 1
ATOM 5030 C CA . SER B 1 314 ? 1.514 19.406 -0.75 1 95.94 314 SER B CA 1
ATOM 5031 C C . SER B 1 314 ? 0.916 20.562 0.047 1 95.94 314 SER B C 1
ATOM 5033 O O . SER B 1 314 ? -0.195 20.438 0.57 1 95.94 314 SER B O 1
ATOM 5035 N N . LEU B 1 315 ? 1.649 21.672 0.145 1 97.62 315 LEU B N 1
ATOM 5036 C CA . LEU B 1 315 ? 1.137 22.828 0.868 1 97.62 315 LEU B CA 1
ATOM 5037 C C . LEU B 1 315 ? -0.063 23.438 0.147 1 97.62 315 LEU B C 1
ATOM 5039 O O . LEU B 1 315 ? -1.044 23.828 0.784 1 97.62 315 LEU B O 1
ATOM 5043 N N . GLU B 1 316 ? 0.047 23.516 -1.134 1 97 316 GLU B N 1
ATOM 5044 C CA . GLU B 1 316 ? -1.073 24 -1.937 1 97 316 GLU B CA 1
ATOM 5045 C C . GLU B 1 316 ? -2.312 23.125 -1.73 1 97 316 GLU B C 1
ATOM 5047 O O . GLU B 1 316 ? -3.414 23.656 -1.537 1 97 316 GLU B O 1
ATOM 5052 N N . ALA B 1 317 ? -2.09 21.828 -1.713 1 97.5 317 ALA B N 1
ATOM 5053 C CA . ALA B 1 317 ? -3.188 20.891 -1.486 1 97.5 317 ALA B CA 1
ATOM 5054 C C . ALA B 1 317 ? -3.771 21.062 -0.087 1 97.5 317 ALA B C 1
ATOM 5056 O O . ALA B 1 317 ? -4.992 21.016 0.092 1 97.5 317 ALA B O 1
ATOM 5057 N N . ALA B 1 318 ? -2.924 21.219 0.85 1 98.12 318 ALA B N 1
ATOM 5058 C CA . ALA B 1 318 ? -3.363 21.391 2.232 1 98.12 318 ALA B CA 1
ATOM 5059 C C . ALA B 1 318 ? -4.207 22.656 2.383 1 98.12 318 ALA B C 1
ATOM 5061 O O . ALA B 1 318 ? -5.246 22.641 3.047 1 98.12 318 ALA B O 1
ATOM 5062 N N . TRP B 1 319 ? -3.762 23.734 1.809 1 97.69 319 TRP B N 1
ATOM 5063 C CA . TRP B 1 319 ? -4.508 25 1.855 1 97.69 319 TRP B CA 1
ATOM 5064 C C . TRP B 1 319 ? -5.863 24.844 1.17 1 97.69 319 TRP B C 1
ATOM 5066 O O . TRP B 1 319 ? -6.887 25.266 1.709 1 97.69 319 TRP B O 1
ATOM 5076 N N . GLN B 1 320 ? -5.855 24.266 0.018 1 96.94 320 GLN B N 1
ATOM 5077 C CA . GLN B 1 320 ? -7.098 24.078 -0.722 1 96.94 320 GLN B CA 1
ATOM 5078 C C . GLN B 1 320 ? -8.094 23.25 0.083 1 96.94 320 GLN B C 1
ATOM 5080 O O . GLN B 1 320 ? -9.289 23.562 0.118 1 96.94 320 GLN B O 1
ATOM 5085 N N . MET B 1 321 ? -7.582 22.25 0.684 1 97.75 321 MET B N 1
ATOM 5086 C CA . MET B 1 321 ? -8.445 21.391 1.481 1 97.75 321 MET B CA 1
ATOM 5087 C C . MET B 1 321 ? -8.992 22.141 2.691 1 97.75 321 MET B C 1
ATOM 5089 O O . MET B 1 321 ? -10.18 22.016 3.021 1 97.75 321 MET B O 1
ATOM 5093 N N . ALA B 1 322 ? -8.156 22.844 3.32 1 97.94 322 ALA B N 1
ATOM 5094 C CA . ALA B 1 322 ? -8.609 23.672 4.441 1 97.94 322 ALA B CA 1
ATOM 5095 C C . ALA B 1 322 ? -9.711 24.625 4.004 1 97.94 322 ALA B C 1
ATOM 5097 O O . ALA B 1 322 ? -10.711 24.797 4.703 1 97.94 322 ALA B O 1
ATOM 5098 N N . ALA B 1 323 ? -9.539 25.25 2.871 1 96.56 323 ALA B N 1
ATOM 5099 C CA . ALA B 1 323 ? -10.523 26.188 2.326 1 96.56 323 ALA B CA 1
ATOM 5100 C C . ALA B 1 323 ? -11.844 25.484 2.047 1 96.56 323 ALA B C 1
ATOM 5102 O O . ALA B 1 323 ? -12.914 26 2.377 1 96.56 323 ALA B O 1
ATOM 5103 N N . GLN B 1 324 ? -11.719 24.328 1.501 1 96.25 324 GLN B N 1
ATOM 5104 C CA . GLN B 1 324 ? -12.922 23.562 1.183 1 96.25 324 GLN B CA 1
ATOM 5105 C C . GLN B 1 324 ? -13.68 23.172 2.449 1 96.25 324 GLN B C 1
ATOM 5107 O O . GLN B 1 324 ? -14.906 23.266 2.502 1 96.25 324 GLN B O 1
ATOM 5112 N N . ILE B 1 325 ? -12.93 22.703 3.404 1 97.62 325 ILE B N 1
ATOM 5113 C CA . ILE B 1 325 ? -13.555 22.312 4.66 1 97.62 325 ILE B CA 1
ATOM 5114 C C . ILE B 1 325 ? -14.203 23.516 5.324 1 97.62 325 ILE B C 1
ATOM 5116 O O . ILE B 1 325 ? -15.336 23.438 5.805 1 97.62 325 ILE B O 1
ATOM 5120 N N . ALA B 1 326 ? -13.516 24.609 5.324 1 96.38 326 ALA B N 1
ATOM 5121 C CA . ALA B 1 326 ? -14.055 25.828 5.902 1 96.38 326 ALA B CA 1
ATOM 5122 C C . ALA B 1 326 ? -15.352 26.25 5.203 1 96.38 326 ALA B C 1
ATOM 5124 O O . ALA B 1 326 ? -16.312 26.641 5.855 1 96.38 326 ALA B O 1
ATOM 5125 N N . LYS B 1 327 ? -15.344 26.172 3.938 1 95.19 327 LYS B N 1
ATOM 5126 C CA . LYS B 1 327 ? -16.531 26.5 3.15 1 95.19 327 LYS B CA 1
ATOM 5127 C C . LYS B 1 327 ? -17.703 25.594 3.51 1 95.19 327 LYS B C 1
ATOM 5129 O O . LYS B 1 327 ? -18.828 26.047 3.705 1 95.19 327 LYS B O 1
ATOM 5134 N N . ASN B 1 328 ? -17.406 24.297 3.58 1 95.31 328 ASN B N 1
ATOM 5135 C CA . ASN B 1 328 ? -18.438 23.297 3.861 1 95.31 328 ASN B CA 1
ATOM 5136 C C . ASN B 1 328 ? -19.031 23.484 5.254 1 95.31 328 ASN B C 1
ATOM 5138 O O . ASN B 1 328 ? -20.234 23.25 5.457 1 95.31 328 ASN B O 1
ATOM 5142 N N . ARG B 1 329 ? -18.234 23.891 6.18 1 93.19 329 ARG B N 1
ATOM 5143 C CA . ARG B 1 329 ? -18.703 24.078 7.547 1 93.19 329 ARG B CA 1
ATOM 5144 C C . ARG B 1 329 ? -19.578 25.328 7.648 1 93.19 329 ARG B C 1
ATOM 5146 O O . ARG B 1 329 ? -20.422 25.422 8.547 1 93.19 329 ARG B O 1
ATOM 5153 N N . THR B 1 330 ? -19.391 26.344 6.863 1 84.12 330 THR B N 1
ATOM 5154 C CA . THR B 1 330 ? -20.188 27.578 6.902 1 84.12 330 THR B CA 1
ATOM 5155 C C . THR B 1 330 ? -21.469 27.422 6.098 1 84.12 330 THR B C 1
ATOM 5157 O O . THR B 1 330 ? -22.422 28.188 6.277 1 84.12 330 THR B O 1
ATOM 5160 N N . GLY B 1 331 ? -22.109 26.453 5.691 1 66.94 331 GLY B N 1
ATOM 5161 C CA . GLY B 1 331 ? -23.328 26.281 4.922 1 66.94 331 GLY B CA 1
ATOM 5162 C C . GLY B 1 331 ? -23.344 27.094 3.637 1 66.94 331 GLY B C 1
ATOM 5163 O O . GLY B 1 331 ? -24.406 27.406 3.102 1 66.94 331 GLY B O 1
ATOM 5164 N N . VAL B 1 332 ? -22.406 27.734 3.07 1 48.47 332 VAL B N 1
ATOM 5165 C CA . VAL B 1 332 ? -22.516 28.5 1.831 1 48.47 332 VAL B CA 1
ATOM 5166 C C . VAL B 1 332 ? -22.812 27.562 0.667 1 48.47 332 VAL B C 1
ATOM 5168 O O . VAL B 1 332 ? -21.922 26.812 0.223 1 48.47 332 VAL B O 1
ATOM 5171 N N . HIS B 1 333 ? -23.859 26.797 0.602 1 41.12 333 HIS B N 1
ATOM 5172 C CA . HIS B 1 333 ? -24.328 26.062 -0.568 1 41.12 333 HIS B CA 1
ATOM 5173 C C . HIS B 1 333 ? -24.453 27 -1.775 1 41.12 333 HIS B C 1
ATOM 5175 O O . HIS B 1 333 ? -25.156 28 -1.72 1 41.12 333 HIS B O 1
ATOM 5181 N N . ARG B 1 334 ? -23.578 27.234 -2.668 1 36.88 334 ARG B N 1
ATOM 5182 C CA . ARG B 1 334 ? -23.859 27.891 -3.938 1 36.88 334 ARG B CA 1
ATOM 5183 C C . ARG B 1 334 ? -25.016 27.219 -4.66 1 36.88 334 ARG B C 1
ATOM 5185 O O . ARG B 1 334 ? -24.984 26.016 -4.918 1 36.88 334 ARG B O 1
ATOM 5192 N N . HIS B 1 335 ? -26.297 27.719 -4.617 1 35.88 335 HIS B N 1
ATOM 5193 C CA . HIS B 1 335 ? -27.375 27.516 -5.578 1 35.88 335 HIS B CA 1
ATOM 5194 C C . HIS B 1 335 ? -26.938 27.922 -6.984 1 35.88 335 HIS B C 1
ATOM 5196 O O . HIS B 1 335 ? -26.812 29.109 -7.297 1 35.88 335 HIS B O 1
ATOM 5202 N N . GLY B 1 336 ? -26.016 27.531 -7.578 1 27.39 336 GLY B N 1
ATOM 5203 C CA . GLY B 1 336 ? -25.891 27.75 -9.016 1 27.39 336 GLY B CA 1
ATOM 5204 C C . GLY B 1 336 ? -27.141 27.328 -9.781 1 27.39 336 GLY B C 1
ATOM 5205 O O . GLY B 1 336 ? -27.734 26.281 -9.492 1 27.39 336 GLY B O 1
ATOM 5206 N N . LYS B 1 337 ? -27.859 28.406 -10.453 1 30.72 337 LYS B N 1
ATOM 5207 C CA . LYS B 1 337 ? -28.906 28.422 -11.461 1 30.72 337 LYS B CA 1
ATOM 5208 C C . LYS B 1 337 ? -28.547 27.531 -12.648 1 30.72 337 LYS B C 1
ATOM 5210 O O . LYS B 1 337 ? -27.484 27.688 -13.242 1 30.72 337 LYS B O 1
ATOM 5215 N N . ARG B 1 338 ? -29.078 26.375 -12.781 1 29.77 338 ARG B N 1
ATOM 5216 C CA . ARG B 1 338 ? -29.328 25.812 -14.102 1 29.77 338 ARG B CA 1
ATOM 5217 C C . ARG B 1 338 ? -29.984 26.828 -15.023 1 29.77 338 ARG B C 1
ATOM 5219 O O . ARG B 1 338 ? -31.078 27.328 -14.734 1 29.77 338 ARG B O 1
ATOM 5226 N N . TYR B 1 339 ? -29.391 27.656 -15.688 1 19.84 339 TYR B N 1
ATOM 5227 C CA . TYR B 1 339 ? -29.953 28.297 -16.875 1 19.84 339 TYR B CA 1
ATOM 5228 C C . TYR B 1 339 ? -30.484 27.25 -17.859 1 19.84 339 TYR B C 1
ATOM 5230 O O . TYR B 1 339 ? -29.734 26.375 -18.312 1 19.84 339 TYR B O 1
ATOM 5238 N N . ALA B 1 340 ? -31.797 26.812 -17.797 1 27.16 340 ALA B N 1
ATOM 5239 C CA . ALA B 1 340 ? -32.625 26.312 -18.891 1 27.16 340 ALA B CA 1
ATOM 5240 C C . ALA B 1 340 ? -32.5 27.203 -20.125 1 27.16 340 ALA B C 1
ATOM 5242 O O . ALA B 1 340 ? -32.906 28.375 -20.094 1 27.16 340 ALA B O 1
ATOM 5243 N N . GLY B 1 341 ? -31.422 27.25 -20.781 1 20.64 341 GLY B N 1
ATOM 5244 C CA . GLY B 1 341 ? -31.547 27.734 -22.156 1 20.64 341 GLY B CA 1
ATOM 5245 C C . GLY B 1 341 ? -32.812 27.234 -22.828 1 20.64 341 GLY B C 1
ATOM 5246 O O . GLY B 1 341 ? -33.438 26.281 -22.359 1 20.64 341 GLY B O 1
ATOM 5247 N N . CYS B 1 342 ? -33.344 27.953 -24.062 1 24.94 342 CYS B N 1
ATOM 5248 C CA . CYS B 1 342 ? -34.344 28.109 -25.094 1 24.94 342 CYS B CA 1
ATOM 5249 C C . CYS B 1 342 ? -34.531 26.828 -25.906 1 24.94 342 CYS B C 1
ATOM 5251 O O . CYS B 1 342 ? -35.406 26.734 -26.766 1 24.94 342 CYS B O 1
ATOM 5253 N N . LEU B 1 343 ? -34.125 25.594 -25.688 1 21.34 343 LEU B N 1
ATOM 5254 C CA . LEU B 1 343 ? -35.156 24.828 -26.359 1 21.34 343 LEU B CA 1
ATOM 5255 C C . LEU B 1 343 ? -36.406 24.656 -25.469 1 21.34 343 LEU B C 1
ATOM 5257 O O . LEU B 1 343 ? -36.25 24.516 -24.25 1 21.34 343 LEU B O 1
#